Protein AF-0000000068852020 (afdb_homodimer)

Organism: Emiliania huxleyi (strain CCMP1516) (NCBI:txid280463)

Sequence (506 aa):
MLAFVEVCKVVGASFLVVLAADTVLRYAPGFNAASTRYNLLHALLNTYVVVSVVPDCYFVLANPLEAMSAPYSDVPLATTIGLHLFHCVSQYKSLTTVDWAHHLVSNMLVSFLCFPYDYGPLMQWGLLFICGLPGGIDYYLLTLVKLGTIAPSTEKRINRLLNTWIRAPGIVSWAPLMLCCRAAGKSRVPDSILAMQVALNMFNAMYFQDRVDRVVANSAVVAWCAEHQIDKREVEKATRAARAKGKEDQKKSMLAFVEVCKVVGASFLVVLAADTVLRYAPGFNAASTRYNLLHALLNTYVVVSVVPDCYFVLANPLEAMSAPYSDVPLATTIGLHLFHCVSQYKSLTTVDWAHHLVSNMLVSFLCFPYDYGPLMQWGLLFICGLPGGIDYYLLTLVKLGTIAPSTEKRINRLLNTWIRAPGIVSWAPLMLCCRAAGKSRVPDSILAMQVALNMFNAMYFQDRVDRVVANSAVVAWCAEHQIDKREVEKATRAARAKGKEDQKKS

Solvent-accessible surface area (backbone atoms only — not comparable to full-atom values): 25051 Å² total; per-residue (Å²): 119,60,52,70,69,54,41,51,50,42,20,50,51,34,27,51,51,51,52,52,50,48,61,57,41,46,73,39,90,80,22,71,47,66,66,40,40,48,27,41,51,52,16,52,50,11,47,53,34,31,71,68,25,47,67,35,37,51,45,27,74,74,37,42,53,45,15,24,61,41,85,57,78,53,58,56,60,30,36,51,44,10,50,53,48,43,47,52,66,76,39,51,87,74,52,48,73,67,51,47,50,47,48,47,45,53,50,44,48,54,51,56,62,46,60,85,40,59,44,22,19,44,51,33,41,45,40,36,30,67,52,2,54,49,41,17,54,42,23,45,40,50,28,34,32,71,67,65,76,43,57,65,67,59,42,52,54,52,44,41,50,34,39,58,71,44,21,28,49,47,34,39,31,48,43,40,38,51,52,38,9,43,75,69,66,28,44,77,54,53,67,69,58,49,51,50,48,40,53,50,40,44,50,49,28,41,47,55,48,50,51,39,42,52,49,39,17,54,47,34,34,51,50,52,25,56,76,60,72,42,61,60,64,60,51,53,49,49,47,49,51,50,52,51,52,51,52,56,55,59,70,74,102,120,60,52,70,70,54,42,51,48,42,19,50,51,34,28,50,52,52,50,51,48,49,60,58,41,46,74,38,90,82,22,69,47,66,67,41,40,48,25,42,54,51,15,53,49,10,46,52,34,31,70,69,26,46,66,34,36,52,45,28,73,76,37,40,54,44,15,25,62,41,85,54,76,54,60,55,61,29,35,51,43,9,49,52,48,43,48,51,66,76,41,51,86,75,52,48,72,67,50,48,50,47,48,48,45,54,50,45,48,53,51,55,62,45,62,85,40,60,44,22,20,43,49,33,40,45,40,35,30,68,53,2,53,48,42,16,54,45,23,44,41,50,28,33,33,73,66,63,76,43,56,64,68,56,43,52,52,52,43,41,50,35,40,58,70,44,21,27,49,48,36,40,31,47,43,41,38,51,51,37,9,43,75,69,66,28,44,78,54,54,66,70,59,47,51,50,50,40,53,52,40,43,48,49,27,41,47,56,47,50,51,40,41,53,48,39,17,52,48,34,33,51,51,51,26,57,77,62,71,42,62,59,65,61,50,54,49,50,47,50,50,50,51,51,52,51,51,56,53,59,69,74,102

Foldseek 3Di:
DDDPVVLVVLLVVLLVVLVVQLVVQCPDPLSVDSLLSLLLSLLVLLAVLCVQLVVLVVVCVVPLLQQQAADHDCNSLSSNLSSLVNCCVVVVVPDDPVNVCCNCVVNPVLSVVPVVFGRHSLVSLLCCQPRHDLSSVLSVVVSCCSSVNDPPVVSLVVSLCCLVPPRLVSLLVSLVSLVSNVVSVNGPDDPVSSVVSNVVSNVVSVVSNVVNVVSVVVVVVVVVCVVVVHDPVVVVVVVVVVVVVVVVVVVVD/DDDPVVLVVLLVVLLVVLVVQLVVQCPDPLSVDSLLSLLLSLLVLLAVLCVQLVVLLVVCVVPLLQQQAADHDCNSLSSNLSSLVNCCVVVVVPDDPVNVCCNCVVNPVLSVVPVVFGRHSLVSLLCCQPRHDLSSVLSVVVSCVSSVNDPPVVSLVVSLCCLVPPRLVSLLVSLVSLVSNVVSVNGPDDPVSSVVNNVVSNVVSVVSNVVSVVSVVVVVVVVVCVVVVHDPVVVVVVVVVVVVVVVVVVVVD

Nearest PDB structures (foldseek):
  8th3-assembly1_A  TM=2.227E-01  e=5.663E+00  Camelidae

Structure (mmCIF, N/CA/C/O backbone):
data_AF-0000000068852020-model_v1
#
loop_
_entity.id
_entity.type
_entity.pdbx_description
1 polymer 'TLC domain-containing protein'
#
loop_
_atom_site.group_PDB
_atom_site.id
_atom_site.type_symbol
_atom_site.label_atom_id
_atom_site.label_alt_id
_atom_site.label_comp_id
_atom_site.label_asym_id
_atom_site.label_entity_id
_atom_site.label_seq_id
_atom_site.pdbx_PDB_ins_code
_atom_site.Cartn_x
_atom_site.Cartn_y
_atom_site.Cartn_z
_atom_site.occupancy
_atom_site.B_iso_or_equiv
_atom_site.auth_seq_id
_atom_site.auth_comp_id
_atom_site.auth_asym_id
_atom_site.auth_atom_id
_atom_site.pdbx_PDB_model_num
ATOM 1 N N . MET A 1 1 ? -23.922 -19.203 -6.801 1 80.56 1 MET A N 1
ATOM 2 C CA . MET A 1 1 ? -24.203 -17.828 -7.227 1 80.56 1 MET A CA 1
ATOM 3 C C . MET A 1 1 ? -25.688 -17.531 -7.18 1 80.56 1 MET A C 1
ATOM 5 O O . MET A 1 1 ? -26.5 -18.391 -7.531 1 80.56 1 MET A O 1
ATOM 9 N N . LEU A 1 2 ? -25.984 -16.328 -6.734 1 83.56 2 LEU A N 1
ATOM 10 C CA . LEU A 1 2 ? -27.391 -15.938 -6.648 1 83.56 2 LEU A CA 1
ATOM 11 C C . LEU A 1 2 ? -27.906 -15.453 -8 1 83.56 2 LEU A C 1
ATOM 13 O O . LEU A 1 2 ? -27.172 -14.82 -8.758 1 83.56 2 LEU A O 1
ATOM 17 N N . ALA A 1 3 ? -29.141 -15.859 -8.234 1 87.94 3 ALA A N 1
ATOM 18 C CA . ALA A 1 3 ? -29.828 -15.258 -9.375 1 87.94 3 ALA A CA 1
ATOM 19 C C . ALA A 1 3 ? -30.094 -13.773 -9.133 1 87.94 3 ALA A C 1
ATOM 21 O O . ALA A 1 3 ? -30.094 -13.312 -7.988 1 87.94 3 ALA A O 1
ATOM 22 N N . PHE A 1 4 ? -30.219 -13.102 -10.195 1 88.56 4 PHE A N 1
ATOM 23 C CA . PHE A 1 4 ? -30.406 -11.664 -10.117 1 88.56 4 PHE A CA 1
ATOM 24 C C . PHE A 1 4 ? -31.547 -11.312 -9.18 1 88.56 4 PHE A C 1
ATOM 26 O O . PHE A 1 4 ? -31.422 -10.406 -8.344 1 88.56 4 PHE A O 1
ATOM 33 N N . VAL A 1 5 ? -32.594 -11.977 -9.297 1 92.12 5 VAL A N 1
ATOM 34 C CA . VAL A 1 5 ? -33.781 -11.727 -8.484 1 92.12 5 VAL A CA 1
ATOM 35 C C . VAL A 1 5 ? -33.438 -11.945 -7.004 1 92.12 5 VAL A C 1
ATOM 37 O O . VAL A 1 5 ? -33.906 -11.188 -6.141 1 92.12 5 VAL A O 1
ATOM 40 N N . GLU A 1 6 ? -32.719 -12.938 -6.727 1 92.75 6 GLU A N 1
ATOM 41 C CA . GLU A 1 6 ? -32.312 -13.219 -5.352 1 92.75 6 GLU A CA 1
ATOM 42 C C . GLU A 1 6 ? -31.391 -12.133 -4.809 1 92.75 6 GLU A C 1
ATOM 44 O O . GLU A 1 6 ? -31.484 -11.75 -3.639 1 92.75 6 GLU A O 1
ATOM 49 N N . VAL A 1 7 ? -30.531 -11.648 -5.68 1 91.62 7 VAL A N 1
ATOM 50 C CA . VAL A 1 7 ? -29.656 -10.531 -5.305 1 91.62 7 VAL A CA 1
ATOM 51 C C . VAL A 1 7 ? -30.516 -9.328 -4.898 1 91.62 7 VAL A C 1
ATOM 53 O O . VAL A 1 7 ? -30.297 -8.734 -3.846 1 91.62 7 VAL A O 1
ATOM 56 N N . CYS A 1 8 ? -31.484 -9.047 -5.664 1 92.31 8 CYS A N 1
ATOM 57 C CA . CYS A 1 8 ? -32.344 -7.914 -5.398 1 92.31 8 CYS A CA 1
ATOM 58 C C . CYS A 1 8 ? -33.094 -8.102 -4.082 1 92.31 8 CYS A C 1
ATOM 60 O O . CYS A 1 8 ? -33.281 -7.145 -3.322 1 92.31 8 CYS A O 1
ATOM 62 N N . LYS A 1 9 ? -33.469 -9.297 -3.846 1 95.44 9 LYS A N 1
ATOM 63 C CA . LYS A 1 9 ? -34.156 -9.594 -2.598 1 95.44 9 LYS A CA 1
ATOM 64 C C . LYS A 1 9 ? -33.25 -9.352 -1.394 1 95.44 9 LYS A C 1
ATOM 66 O O . LYS A 1 9 ? -33.656 -8.758 -0.399 1 95.44 9 LYS A O 1
ATOM 71 N N . VAL A 1 10 ? -32.031 -9.789 -1.521 1 94.81 10 VAL A N 1
ATOM 72 C CA . VAL A 1 10 ? -31.109 -9.633 -0.412 1 94.81 10 VAL A CA 1
ATOM 73 C C . VAL A 1 10 ? -30.781 -8.148 -0.216 1 94.81 10 VAL A C 1
ATOM 75 O O . VAL A 1 10 ? -30.766 -7.66 0.914 1 94.81 10 VAL A O 1
ATOM 78 N N . VAL A 1 11 ? -30.578 -7.461 -1.264 1 94.19 11 VAL A N 1
ATOM 79 C CA . VAL A 1 11 ? -30.281 -6.031 -1.21 1 94.19 11 VAL A CA 1
ATOM 80 C C . VAL A 1 11 ? -31.453 -5.289 -0.564 1 94.19 11 VAL A C 1
ATOM 82 O O . VAL A 1 11 ? -31.25 -4.488 0.351 1 94.19 11 VAL A O 1
ATOM 85 N N . GLY A 1 12 ? -32.656 -5.613 -1.026 1 95.38 12 GLY A N 1
ATOM 86 C CA . GLY A 1 12 ? -33.844 -4.992 -0.475 1 95.38 12 GLY A CA 1
ATOM 87 C C . GLY A 1 12 ? -34.062 -5.301 0.996 1 95.38 12 GLY A C 1
ATOM 88 O O . GLY A 1 12 ? -34.344 -4.402 1.789 1 95.38 12 GLY A O 1
ATOM 89 N N . ALA A 1 13 ? -33.938 -6.508 1.309 1 96.75 13 ALA A N 1
ATOM 90 C CA . ALA A 1 13 ? -34.062 -6.914 2.703 1 96.75 13 ALA A CA 1
ATOM 91 C C . ALA A 1 13 ? -33.031 -6.219 3.59 1 96.75 13 ALA A C 1
ATOM 93 O O . ALA A 1 13 ? -33.375 -5.742 4.68 1 96.75 13 ALA A O 1
ATOM 94 N N . SER A 1 14 ? -31.844 -6.176 3.152 1 95.88 14 SER A N 1
ATOM 95 C CA . SER A 1 14 ? -30.781 -5.516 3.904 1 95.88 14 SER A CA 1
ATOM 96 C C . SER A 1 14 ? -31.078 -4.027 4.086 1 95.88 14 SER A C 1
ATOM 98 O O . SER A 1 14 ? -30.875 -3.479 5.168 1 95.88 14 SER A O 1
ATOM 100 N N . PHE A 1 15 ? -31.5 -3.471 3.029 1 95.81 15 PHE A N 1
ATOM 101 C CA . PHE A 1 15 ? -31.891 -2.068 3.094 1 95.81 15 PHE A CA 1
ATOM 102 C C . PHE A 1 15 ? -32.938 -1.853 4.168 1 95.81 15 PHE A C 1
ATOM 104 O O . PHE A 1 15 ? -32.812 -0.948 4.996 1 95.81 15 PHE A O 1
ATOM 111 N N . LEU A 1 16 ? -33.938 -2.711 4.211 1 96.69 16 LEU A N 1
ATOM 112 C CA . LEU A 1 16 ? -35.062 -2.582 5.16 1 96.69 16 LEU A CA 1
ATOM 113 C C . LEU A 1 16 ? -34.562 -2.818 6.586 1 96.69 16 LEU A C 1
ATOM 115 O O . LEU A 1 16 ? -35 -2.141 7.516 1 96.69 16 LEU A O 1
ATOM 119 N N . VAL A 1 17 ? -33.719 -3.729 6.75 1 97.06 17 VAL A N 1
ATOM 120 C CA . VAL A 1 17 ? -33.156 -4.016 8.07 1 97.06 17 VAL A CA 1
ATOM 121 C C . VAL A 1 17 ? -32.375 -2.811 8.57 1 97.06 17 VAL A C 1
ATOM 123 O O . VAL A 1 17 ? -32.5 -2.42 9.734 1 97.06 17 VAL A O 1
ATOM 126 N N . VAL A 1 18 ? -31.562 -2.221 7.676 1 97.12 18 VAL A N 1
ATOM 127 C CA . VAL A 1 18 ? -30.766 -1.056 8.039 1 97.12 18 VAL A CA 1
ATOM 128 C C . VAL A 1 18 ? -31.688 0.115 8.375 1 97.12 18 VAL A C 1
ATOM 130 O O . VAL A 1 18 ? -31.469 0.827 9.359 1 97.12 18 VAL A O 1
ATOM 133 N N . LEU A 1 19 ? -32.75 0.28 7.625 1 95.94 19 LEU A N 1
ATOM 134 C CA . LEU A 1 19 ? -33.719 1.338 7.871 1 95.94 19 LEU A CA 1
ATOM 135 C C . LEU A 1 19 ? -34.375 1.152 9.227 1 95.94 19 LEU A C 1
ATOM 137 O O . LEU A 1 19 ? -34.531 2.109 9.992 1 95.94 19 LEU A O 1
ATOM 141 N N . ALA A 1 20 ? -34.781 -0.028 9.508 1 97 20 ALA A N 1
ATOM 142 C CA . ALA A 1 20 ? -35.406 -0.333 10.789 1 97 20 ALA A CA 1
ATOM 143 C C . ALA A 1 20 ? -34.438 -0.063 11.945 1 97 20 ALA A C 1
ATOM 145 O O . ALA A 1 20 ? -34.812 0.553 12.945 1 97 20 ALA A O 1
ATOM 146 N N . ALA A 1 21 ? -33.25 -0.501 11.805 1 97.12 21 ALA A N 1
ATOM 147 C CA . ALA A 1 21 ? -32.25 -0.304 12.852 1 97.12 21 ALA A CA 1
ATOM 148 C C . ALA A 1 21 ? -31.953 1.18 13.055 1 97.12 21 ALA A C 1
ATOM 150 O O . ALA A 1 21 ? -31.797 1.633 14.195 1 97.12 21 ALA A O 1
ATOM 151 N N . ASP A 1 22 ? -31.812 1.882 11.953 1 97.12 22 ASP A N 1
ATOM 152 C CA . ASP A 1 22 ? -31.609 3.324 12.031 1 97.12 22 ASP A CA 1
ATOM 153 C C . ASP A 1 22 ? -32.75 4 12.805 1 97.12 22 ASP A C 1
ATOM 155 O O . ASP A 1 22 ? -32.5 4.883 13.625 1 97.12 22 ASP A O 1
ATOM 159 N N . THR A 1 23 ? -33.969 3.57 12.562 1 95.88 23 THR A N 1
ATOM 160 C CA . THR A 1 23 ? -35.156 4.133 13.219 1 95.88 23 THR A CA 1
ATOM 161 C C . THR A 1 23 ? -35.094 3.871 14.727 1 95.88 23 THR A C 1
ATOM 163 O O . THR A 1 23 ? -35.406 4.762 15.523 1 95.88 23 THR A O 1
ATOM 166 N N . VAL A 1 24 ? -34.688 2.742 15.086 1 96.81 24 VAL A N 1
ATOM 167 C CA . VAL A 1 24 ? -34.594 2.387 16.5 1 96.81 24 VAL A CA 1
ATOM 168 C C . VAL A 1 24 ? -33.469 3.176 17.156 1 96.81 24 VAL A C 1
ATOM 170 O O . VAL A 1 24 ? -33.656 3.727 18.25 1 96.81 24 VAL A O 1
ATOM 173 N N . LEU A 1 25 ? -32.375 3.297 16.453 1 96.44 25 LEU A N 1
ATOM 174 C CA . LEU A 1 25 ? -31.172 3.943 17 1 96.44 25 LEU A CA 1
ATOM 175 C C . LEU A 1 25 ? -31.422 5.438 17.203 1 96.44 25 LEU A C 1
ATOM 177 O O . LEU A 1 25 ? -30.781 6.062 18.062 1 96.44 25 LEU A O 1
ATOM 181 N N . ARG A 1 26 ? -32.25 5.922 16.469 1 95.25 26 ARG A N 1
ATOM 182 C CA . ARG A 1 26 ? -32.594 7.344 16.547 1 95.25 26 ARG A CA 1
ATOM 183 C C . ARG A 1 26 ? -33.031 7.734 17.953 1 95.25 26 ARG A C 1
ATOM 185 O O . ARG A 1 26 ? -32.875 8.883 18.359 1 95.25 26 ARG A O 1
ATOM 192 N N . TYR A 1 27 ? -33.531 6.793 18.703 1 94.88 27 TYR A N 1
ATOM 193 C CA . TYR A 1 27 ? -34.062 7.078 20.031 1 94.88 27 TYR A CA 1
ATOM 194 C C . TYR A 1 27 ? -33.062 6.73 21.109 1 94.88 27 TYR A C 1
ATOM 196 O O . TYR A 1 27 ? -33.312 6.977 22.297 1 94.88 27 TYR A O 1
ATOM 204 N N . ALA A 1 28 ? -31.984 6.234 20.781 1 94 28 ALA A N 1
ATOM 205 C CA . ALA A 1 28 ? -30.938 5.926 21.75 1 94 28 ALA A CA 1
ATOM 206 C C . ALA A 1 28 ? -30.125 7.164 22.078 1 94 28 ALA A C 1
ATOM 208 O O . ALA A 1 28 ? -29.828 7.98 21.203 1 94 28 ALA A O 1
ATOM 209 N N . PRO A 1 29 ? -29.75 7.25 23.297 1 93.88 29 PRO A N 1
ATOM 210 C CA . PRO A 1 29 ? -28.938 8.406 23.688 1 93.88 29 PRO A CA 1
ATOM 211 C C . PRO A 1 29 ? -27.625 8.508 22.906 1 93.88 29 PRO A C 1
ATOM 213 O O . PRO A 1 29 ? -26.906 7.52 22.766 1 93.88 29 PRO A O 1
ATOM 216 N N . GLY A 1 30 ? -27.422 9.672 22.312 1 94.25 30 GLY A N 1
ATOM 217 C CA . GLY A 1 30 ? -26.188 9.93 21.609 1 94.25 30 GLY A CA 1
ATOM 218 C C . GLY A 1 30 ? -26.281 9.641 20.109 1 94.25 30 GLY A C 1
ATOM 219 O O . GLY A 1 30 ? -25.344 9.93 19.359 1 94.25 30 GLY A O 1
ATOM 220 N N . PHE A 1 31 ? -27.391 9.156 19.656 1 96.12 31 PHE A N 1
ATOM 221 C CA . PHE A 1 31 ? -27.516 8.719 18.281 1 96.12 31 PHE A CA 1
ATOM 222 C C . PHE A 1 31 ? -28.531 9.57 17.531 1 96.12 31 PHE A C 1
ATOM 224 O O . PHE A 1 31 ? -29.219 9.086 16.625 1 96.12 31 PHE A O 1
ATOM 231 N N . ASN A 1 32 ? -28.594 10.789 17.906 1 93.69 32 ASN A N 1
ATOM 232 C CA . ASN A 1 32 ? -29.516 11.719 17.266 1 93.69 32 ASN A CA 1
ATOM 233 C C . ASN A 1 32 ? -29.031 12.086 15.859 1 93.69 32 ASN A C 1
ATOM 235 O O . ASN A 1 32 ? -29.844 12.242 14.945 1 93.69 32 ASN A O 1
ATOM 239 N N . ALA A 1 33 ? -27.766 12.18 15.758 1 92.62 33 ALA A N 1
ATOM 240 C CA . ALA A 1 33 ? -27.203 12.562 14.469 1 92.62 33 ALA A CA 1
ATOM 241 C C . ALA A 1 33 ? -27.203 11.391 13.492 1 92.62 33 ALA A C 1
ATOM 243 O O . ALA A 1 33 ? -26.781 10.281 13.836 1 92.62 33 ALA A O 1
ATOM 244 N N . ALA A 1 34 ? -27.609 11.617 12.32 1 92.38 34 ALA A N 1
ATOM 245 C CA . ALA A 1 34 ? -27.703 10.594 11.289 1 92.38 34 ALA A CA 1
ATOM 246 C C . ALA A 1 34 ? -26.328 10 10.992 1 92.38 34 ALA A C 1
ATOM 248 O O . ALA A 1 34 ? -26.203 8.797 10.742 1 92.38 34 ALA A O 1
ATOM 249 N N . SER A 1 35 ? -25.359 10.812 11.055 1 91.44 35 SER A N 1
ATOM 250 C CA . SER A 1 35 ? -24 10.359 10.758 1 91.44 35 SER A CA 1
ATOM 251 C C . SER A 1 35 ? -23.5 9.367 11.797 1 91.44 35 SER A C 1
ATOM 253 O O . SER A 1 35 ? -22.797 8.414 11.469 1 91.44 35 SER A O 1
ATOM 255 N N . THR A 1 36 ? -23.859 9.594 12.953 1 95.12 36 THR A N 1
ATOM 256 C CA . THR A 1 36 ? -23.469 8.688 14.023 1 95.12 36 THR A CA 1
ATOM 257 C C . THR A 1 36 ? -24.141 7.332 13.867 1 95.12 36 THR A C 1
ATOM 259 O O . THR A 1 36 ? -23.5 6.289 14 1 95.12 36 THR A O 1
ATOM 262 N N . ARG A 1 37 ? -25.422 7.402 13.57 1 96 37 ARG A N 1
ATOM 263 C CA . ARG A 1 37 ? -26.156 6.164 13.359 1 96 37 ARG A CA 1
ATOM 264 C C . ARG A 1 37 ? -25.609 5.391 12.164 1 96 37 ARG A C 1
ATOM 266 O O . ARG A 1 37 ? -25.406 4.18 12.242 1 96 37 ARG A O 1
ATOM 273 N N . TYR A 1 38 ? -25.312 6.082 11.125 1 94.62 38 TYR A N 1
ATOM 274 C CA . TYR A 1 38 ? -24.766 5.434 9.938 1 94.62 38 TYR A CA 1
ATOM 275 C C . TYR A 1 38 ? -23.438 4.746 10.242 1 94.62 38 TYR A C 1
ATOM 277 O O . TYR A 1 38 ? -23.203 3.623 9.797 1 94.62 38 TYR A O 1
ATOM 285 N N . ASN A 1 39 ? -22.609 5.449 10.977 1 95.62 39 ASN A N 1
ATOM 286 C CA . ASN A 1 39 ? -21.328 4.867 11.336 1 95.62 39 ASN A CA 1
ATOM 287 C C . ASN A 1 39 ? -21.484 3.545 12.078 1 95.62 39 ASN A C 1
ATOM 289 O O . ASN A 1 39 ? -20.844 2.551 11.742 1 95.62 39 ASN A O 1
ATOM 293 N N . LEU A 1 40 ? -22.344 3.572 13.008 1 97.44 40 LEU A N 1
ATOM 294 C CA . LEU A 1 40 ? -22.531 2.355 13.789 1 97.44 40 LEU A CA 1
ATOM 295 C C . LEU A 1 40 ? -23.141 1.248 12.93 1 97.44 40 LEU A C 1
ATOM 297 O O . LEU A 1 40 ? -22.703 0.099 12.992 1 97.44 40 LEU A O 1
ATOM 301 N N . LEU A 1 41 ? -24.125 1.581 12.195 1 97.44 41 LEU A N 1
ATOM 302 C CA . LEU A 1 41 ? -24.766 0.593 11.336 1 97.44 41 LEU A CA 1
ATOM 303 C C . LEU A 1 41 ? -23.781 0.02 10.328 1 97.44 41 LEU A C 1
ATOM 305 O O . LEU A 1 41 ? -23.781 -1.183 10.055 1 97.44 41 LEU A O 1
ATOM 309 N N . HIS A 1 42 ? -22.922 0.868 9.742 1 96.69 42 HIS A N 1
ATOM 310 C CA . HIS A 1 42 ? -21.859 0.43 8.836 1 96.69 42 HIS A CA 1
ATOM 311 C C . HIS A 1 42 ? -20.891 -0.517 9.539 1 96.69 42 HIS A C 1
ATOM 313 O O . HIS A 1 42 ? -20.516 -1.556 8.984 1 96.69 42 HIS A O 1
ATOM 319 N N . ALA A 1 43 ? -20.578 -0.203 10.758 1 97.44 43 ALA A N 1
ATOM 320 C CA . ALA A 1 43 ? -19.672 -1.039 11.547 1 97.44 43 ALA A CA 1
ATOM 321 C C . ALA A 1 43 ? -20.281 -2.416 11.797 1 97.44 43 ALA A C 1
ATOM 323 O O . ALA A 1 43 ? -19.594 -3.436 11.68 1 97.44 43 ALA A O 1
ATOM 324 N N . LEU A 1 44 ? -21.5 -2.414 12.195 1 97.38 44 LEU A N 1
ATOM 325 C CA . LEU A 1 44 ? -22.188 -3.666 12.469 1 97.38 44 LEU A CA 1
ATOM 326 C C . LEU A 1 44 ? -22.297 -4.516 11.203 1 97.38 44 LEU A C 1
ATOM 328 O O . LEU A 1 44 ? -22.094 -5.734 11.258 1 97.38 44 LEU A O 1
ATOM 332 N N . LEU A 1 45 ? -22.625 -3.887 10.148 1 96.94 45 LEU A N 1
ATOM 333 C CA . LEU A 1 45 ? -22.672 -4.605 8.883 1 96.94 45 LEU A CA 1
ATOM 334 C C . LEU A 1 45 ? -21.312 -5.18 8.531 1 96.94 45 LEU A C 1
ATOM 336 O O . LEU A 1 45 ? -21.203 -6.312 8.055 1 96.94 45 LEU A O 1
ATOM 340 N N . ASN A 1 46 ? -20.297 -4.402 8.68 1 97.12 46 ASN A N 1
ATOM 341 C CA . ASN A 1 46 ? -18.938 -4.891 8.43 1 97.12 46 ASN A CA 1
ATOM 342 C C . ASN A 1 46 ? -18.609 -6.102 9.297 1 97.12 46 ASN A C 1
ATOM 344 O O . ASN A 1 46 ? -17.922 -7.023 8.852 1 97.12 46 ASN A O 1
ATOM 348 N N . THR A 1 47 ? -19.078 -6.047 10.492 1 97.56 47 THR A N 1
ATOM 349 C CA . THR A 1 47 ? -18.875 -7.188 11.375 1 97.56 47 THR A CA 1
ATOM 350 C C . THR A 1 47 ? -19.547 -8.438 10.812 1 97.56 47 THR A C 1
ATOM 352 O O . THR A 1 47 ? -18.953 -9.516 10.797 1 97.56 47 THR A O 1
ATOM 355 N N . TYR A 1 48 ? -20.781 -8.242 10.445 1 97.44 48 TYR A N 1
ATOM 356 C CA . TYR A 1 48 ? -21.484 -9.344 9.797 1 97.44 48 TYR A CA 1
ATOM 357 C C . TYR A 1 48 ? -20.672 -9.875 8.617 1 97.44 48 TYR A C 1
ATOM 359 O O . TYR A 1 48 ? -20.531 -11.086 8.445 1 97.44 48 TYR A O 1
ATOM 367 N N . VAL A 1 49 ? -20.141 -8.984 7.758 1 96.81 49 VAL A N 1
ATOM 368 C CA . VAL A 1 49 ? -19.359 -9.367 6.59 1 96.81 49 VAL A CA 1
ATOM 369 C C . VAL A 1 49 ? -18.125 -10.156 7.035 1 96.81 49 VAL A C 1
ATOM 371 O O . VAL A 1 49 ? -17.844 -11.234 6.5 1 96.81 49 VAL A O 1
ATOM 374 N N . VAL A 1 50 ? -17.453 -9.688 8.055 1 97.75 50 VAL A N 1
ATOM 375 C CA . VAL A 1 50 ? -16.234 -10.344 8.531 1 97.75 50 VAL A CA 1
ATOM 376 C C . VAL A 1 50 ? -16.547 -11.773 8.961 1 97.75 50 VAL A C 1
ATOM 378 O O . VAL A 1 50 ? -15.898 -12.719 8.516 1 97.75 50 VAL A O 1
ATOM 381 N N . VAL A 1 51 ? -17.547 -11.906 9.75 1 97.56 51 VAL A N 1
ATOM 382 C CA . VAL A 1 51 ? -17.906 -13.219 10.273 1 97.56 51 VAL A CA 1
ATOM 383 C C . VAL A 1 51 ? -18.312 -14.141 9.125 1 97.56 51 VAL A C 1
ATOM 385 O O . VAL A 1 51 ? -18 -15.328 9.133 1 97.56 51 VAL A O 1
ATOM 388 N N . SER A 1 52 ? -18.953 -13.609 8.172 1 97.44 52 SER A N 1
ATOM 389 C CA . SER A 1 52 ? -19.484 -14.391 7.062 1 97.44 52 SER A CA 1
ATOM 390 C C . SER A 1 52 ? -18.375 -14.812 6.102 1 97.44 52 SER A C 1
ATOM 392 O O . SER A 1 52 ? -18.469 -15.867 5.473 1 97.44 52 SER A O 1
ATOM 394 N N . VAL A 1 53 ? -17.344 -13.969 5.957 1 97.75 53 VAL A N 1
ATOM 395 C CA . VAL A 1 53 ? -16.453 -14.195 4.824 1 97.75 53 VAL A CA 1
ATOM 396 C C . VAL A 1 53 ? -15.141 -14.812 5.312 1 97.75 53 VAL A C 1
ATOM 398 O O . VAL A 1 53 ? -14.352 -15.328 4.516 1 97.75 53 VAL A O 1
ATOM 401 N N . VAL A 1 54 ? -14.82 -14.82 6.602 1 97.44 54 VAL A N 1
ATOM 402 C CA . VAL A 1 54 ? -13.539 -15.242 7.156 1 97.44 54 VAL A CA 1
ATOM 403 C C . VAL A 1 54 ? -13.258 -16.688 6.762 1 97.44 54 VAL A C 1
ATOM 405 O O . VAL A 1 54 ? -12.148 -17.031 6.367 1 97.44 54 VAL A O 1
ATOM 408 N N . PRO A 1 55 ? -14.25 -17.625 6.824 1 97.5 55 PRO A N 1
ATOM 409 C CA . PRO A 1 55 ? -13.969 -19 6.387 1 97.5 55 PRO A CA 1
ATOM 410 C C . PRO A 1 55 ? -13.492 -19.062 4.938 1 97.5 55 PRO A C 1
ATOM 412 O O . PRO A 1 55 ? -12.594 -19.844 4.613 1 97.5 55 PRO A O 1
ATOM 415 N N . ASP A 1 56 ? -14.078 -18.266 4.055 1 97.5 56 ASP A N 1
ATOM 416 C CA . ASP A 1 56 ? -13.672 -18.234 2.652 1 97.5 56 ASP A CA 1
ATOM 417 C C . ASP A 1 56 ? -12.266 -17.656 2.502 1 97.5 56 ASP A C 1
ATOM 419 O O . ASP A 1 56 ? -11.508 -18.078 1.63 1 97.5 56 ASP A O 1
ATOM 423 N N . CYS A 1 57 ? -11.961 -16.688 3.32 1 97.25 57 CYS A N 1
ATOM 424 C CA . CYS A 1 57 ? -10.617 -16.125 3.289 1 97.25 57 CYS A CA 1
ATOM 425 C C . CYS A 1 57 ? -9.578 -17.156 3.699 1 97.25 57 CYS A C 1
ATOM 427 O O . CYS A 1 57 ? -8.492 -17.219 3.111 1 97.25 57 CYS A O 1
ATOM 429 N N . TYR A 1 58 ? -9.914 -17.906 4.703 1 97.06 58 TYR A N 1
ATOM 430 C CA . TYR A 1 58 ? -9.039 -19.016 5.082 1 97.06 58 TYR A CA 1
ATOM 431 C C . TYR A 1 58 ? -8.875 -20 3.928 1 97.06 58 TYR A C 1
ATOM 433 O O . TYR A 1 58 ? -7.766 -20.469 3.656 1 97.06 58 TYR A O 1
ATOM 441 N N . PHE A 1 59 ? -9.93 -20.312 3.307 1 97.88 59 PHE A N 1
ATOM 442 C CA . PHE A 1 59 ? -9.883 -21.219 2.158 1 97.88 59 PHE A CA 1
ATOM 443 C C . PHE A 1 59 ? -8.938 -20.688 1.088 1 97.88 59 PHE A C 1
ATOM 445 O O . PHE A 1 59 ? -8.148 -21.438 0.519 1 97.88 59 PHE A O 1
ATOM 452 N N . VAL A 1 60 ? -9.023 -19.391 0.757 1 97.56 60 VAL A N 1
ATOM 453 C CA . VAL A 1 60 ? -8.188 -18.766 -0.262 1 97.56 60 VAL A CA 1
ATOM 454 C C . VAL A 1 60 ? -6.715 -18.953 0.096 1 97.56 60 VAL A C 1
ATOM 456 O O . VAL A 1 60 ? -5.895 -19.266 -0.766 1 97.56 60 VAL A O 1
ATOM 459 N N . LEU A 1 61 ? -6.371 -18.781 1.354 1 94.62 61 LEU A N 1
ATOM 460 C CA . LEU A 1 61 ? -4.988 -18.906 1.805 1 94.62 61 LEU A CA 1
ATOM 461 C C . LEU A 1 61 ? -4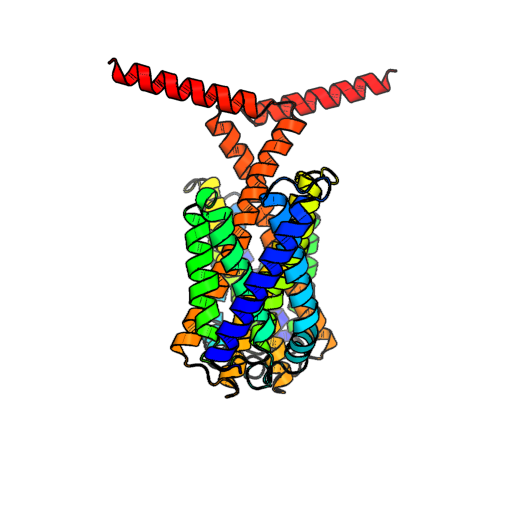.52 -20.359 1.716 1 94.62 61 LEU A C 1
ATOM 463 O O . LEU A 1 61 ? -3.377 -20.625 1.34 1 94.62 61 LEU A O 1
ATOM 467 N N . ALA A 1 62 ? -5.41 -21.266 1.992 1 95.31 62 ALA A N 1
ATOM 468 C CA . ALA A 1 62 ? -5.07 -22.688 2.012 1 95.31 62 ALA A CA 1
ATOM 469 C C . ALA A 1 62 ? -5.086 -23.281 0.603 1 95.31 62 ALA A C 1
ATOM 471 O O . ALA A 1 62 ? -4.328 -24.203 0.304 1 95.31 62 ALA A O 1
ATOM 472 N N . ASN A 1 63 ? -5.988 -22.766 -0.221 1 96.94 63 ASN A N 1
ATOM 473 C CA . ASN A 1 63 ? -6.176 -23.266 -1.579 1 96.94 63 ASN A CA 1
ATOM 474 C C . ASN A 1 63 ? -6.211 -22.125 -2.594 1 96.94 63 ASN A C 1
ATOM 476 O O . ASN A 1 63 ? -7.207 -21.953 -3.297 1 96.94 63 ASN A O 1
ATOM 480 N N . PRO A 1 64 ? -5.137 -21.453 -2.73 1 96.75 64 PRO A N 1
ATOM 481 C CA . PRO A 1 64 ? -5.164 -20.234 -3.527 1 96.75 64 PRO A CA 1
ATOM 482 C C . PRO A 1 64 ? -5.5 -20.484 -4.996 1 96.75 64 PRO A C 1
ATOM 484 O O . PRO A 1 64 ? -6.086 -19.625 -5.656 1 96.75 64 PRO A O 1
ATOM 487 N N . LEU A 1 65 ? -5.262 -21.641 -5.492 1 97.19 65 LEU A N 1
ATOM 488 C CA . LEU A 1 65 ? -5.5 -21.906 -6.906 1 97.19 65 LEU A CA 1
ATOM 489 C C . LEU A 1 65 ? -6.961 -22.25 -7.156 1 97.19 65 LEU A C 1
ATOM 491 O O . LEU A 1 65 ? -7.426 -22.219 -8.297 1 97.19 65 LEU A O 1
ATOM 495 N N . GLU A 1 66 ? -7.676 -22.562 -6.117 1 97.31 66 GLU A N 1
ATOM 496 C CA . GLU A 1 66 ? -9.094 -22.891 -6.234 1 97.31 66 GLU A CA 1
ATOM 497 C C . GLU A 1 66 ? -9.977 -21.734 -5.797 1 97.31 66 GLU A C 1
ATOM 499 O O . GLU A 1 66 ? -11.203 -21.875 -5.742 1 97.31 66 GLU A O 1
ATOM 504 N N . ALA A 1 67 ? -9.352 -20.641 -5.605 1 97.19 67 ALA A N 1
ATOM 505 C CA . ALA A 1 67 ? -10.016 -19.516 -4.953 1 97.19 67 ALA A CA 1
ATOM 506 C C . ALA A 1 67 ? -11.109 -18.938 -5.844 1 97.19 67 ALA A C 1
ATOM 508 O O . ALA A 1 67 ? -12.039 -18.297 -5.352 1 97.19 67 ALA A O 1
ATOM 509 N N . MET A 1 68 ? -11.016 -19.188 -7.129 1 96.25 68 MET A N 1
ATOM 510 C CA . MET A 1 68 ? -12.023 -18.609 -8.016 1 96.25 68 MET A CA 1
ATOM 511 C C . MET A 1 68 ? -12.961 -19.672 -8.562 1 96.25 68 MET A C 1
ATOM 513 O O . MET A 1 68 ? -13.75 -19.422 -9.469 1 96.25 68 MET A O 1
ATOM 517 N N . SER A 1 69 ? -12.859 -20.875 -8.039 1 95.38 69 SER A N 1
ATOM 518 C CA . SER A 1 69 ? -13.688 -21.953 -8.586 1 95.38 69 SER A CA 1
ATOM 519 C C . SER A 1 69 ? -14.516 -22.625 -7.492 1 95.38 69 SER A C 1
ATOM 521 O O . SER A 1 69 ? -15.484 -23.328 -7.785 1 95.38 69 SER A O 1
ATOM 523 N N . ALA A 1 70 ? -14.18 -22.453 -6.281 1 95.88 70 ALA A N 1
ATOM 524 C CA . ALA A 1 70 ? -14.898 -23.078 -5.168 1 95.88 70 ALA A CA 1
ATOM 525 C C . ALA A 1 70 ? -16.188 -22.312 -4.867 1 95.88 70 ALA A C 1
ATOM 527 O O . ALA A 1 70 ? -16.328 -21.141 -5.215 1 95.88 70 ALA A O 1
ATOM 528 N N . PRO A 1 71 ? -17.125 -23 -4.254 1 94.38 71 PRO A N 1
ATOM 529 C CA . PRO A 1 71 ? -18.406 -22.344 -3.918 1 94.38 71 PRO A CA 1
ATOM 530 C C . PRO A 1 71 ? -18.234 -21.234 -2.879 1 94.38 71 PRO A C 1
ATOM 532 O O . PRO A 1 71 ? -17.344 -21.312 -2.033 1 94.38 71 PRO A O 1
ATOM 535 N N . TYR A 1 72 ? -19.078 -20.266 -3.016 1 94.06 72 TYR A N 1
ATOM 536 C CA . TYR A 1 72 ? -19.125 -19.172 -2.057 1 94.06 72 TYR A CA 1
ATOM 537 C C . TYR A 1 72 ? -20.531 -18.562 -1.989 1 94.06 72 TYR A C 1
ATOM 539 O O . TYR A 1 72 ? -21.422 -18.984 -2.725 1 94.06 72 TYR A O 1
ATOM 547 N N . SER A 1 73 ? -20.75 -17.594 -1.074 1 94 73 SER A N 1
ATOM 548 C CA . SER A 1 73 ? -22.047 -16.938 -0.927 1 94 73 SER A CA 1
ATOM 549 C C . SER A 1 73 ? -21.969 -15.484 -1.39 1 94 73 SER A C 1
ATOM 551 O O . SER A 1 73 ? -21.078 -14.742 -0.984 1 94 73 SER A O 1
ATOM 553 N N . ASP A 1 74 ? -22.984 -15.07 -2.119 1 93.69 74 ASP A N 1
ATOM 554 C CA . ASP A 1 74 ? -23.094 -13.695 -2.594 1 93.69 74 ASP A CA 1
ATOM 555 C C . ASP A 1 74 ? -23.781 -12.812 -1.555 1 93.69 74 ASP A C 1
ATOM 557 O O . ASP A 1 74 ? -23.812 -11.586 -1.704 1 93.69 74 ASP A O 1
ATOM 561 N N . VAL A 1 75 ? -24.203 -13.359 -0.565 1 95.06 75 VAL A N 1
ATOM 562 C CA . VAL A 1 75 ? -25.078 -12.664 0.386 1 95.06 75 VAL A CA 1
ATOM 563 C C . VAL A 1 75 ? -24.297 -11.523 1.046 1 95.06 75 VAL A C 1
ATOM 565 O O . VAL A 1 75 ? -24.812 -10.406 1.142 1 95.06 75 VAL A O 1
ATOM 568 N N . PRO A 1 76 ? -23.078 -11.781 1.406 1 95.12 76 PRO A N 1
ATOM 569 C CA . PRO A 1 76 ? -22.359 -10.672 2.043 1 95.12 76 PRO A CA 1
ATOM 570 C C . PRO A 1 76 ? -22.188 -9.469 1.117 1 95.12 76 PRO A C 1
ATOM 572 O O . PRO A 1 76 ? -22.344 -8.328 1.55 1 95.12 76 PRO A O 1
ATOM 575 N N . LEU A 1 77 ? -21.875 -9.719 -0.086 1 93.88 77 LEU A N 1
ATOM 576 C CA . LEU A 1 77 ? -21.734 -8.625 -1.037 1 93.88 77 LEU A CA 1
ATOM 577 C C . LEU A 1 77 ? -23.062 -7.895 -1.239 1 93.88 77 LEU A C 1
ATOM 579 O O . LEU A 1 77 ? -23.109 -6.664 -1.205 1 93.88 77 LEU A O 1
ATOM 583 N N . ALA A 1 78 ? -24.094 -8.625 -1.411 1 93.88 78 ALA A N 1
ATOM 584 C CA . ALA A 1 78 ? -25.406 -8.039 -1.608 1 93.88 78 ALA A CA 1
ATOM 585 C C . ALA A 1 78 ? -25.828 -7.211 -0.396 1 93.88 78 ALA A C 1
ATOM 587 O O . ALA A 1 78 ? -26.438 -6.145 -0.542 1 93.88 78 ALA A O 1
ATOM 588 N N . THR A 1 79 ? -25.547 -7.711 0.717 1 94.56 79 THR A N 1
ATOM 589 C CA . THR A 1 79 ? -25.875 -7.004 1.95 1 94.56 79 THR A CA 1
ATOM 590 C C . THR A 1 79 ? -25.125 -5.672 2.027 1 94.56 79 THR A C 1
ATOM 592 O O . THR A 1 79 ? -25.688 -4.668 2.477 1 94.56 79 THR A O 1
ATOM 595 N N . THR A 1 80 ? -23.922 -5.66 1.591 1 93.44 80 THR A N 1
ATOM 596 C CA . THR A 1 80 ? -23.125 -4.438 1.584 1 93.44 80 THR A CA 1
ATOM 597 C C . THR A 1 80 ? -23.734 -3.396 0.648 1 93.44 80 THR A C 1
ATOM 599 O O . THR A 1 80 ? -23.766 -2.209 0.971 1 93.44 80 THR A O 1
ATOM 602 N N . ILE A 1 81 ? -24.188 -3.846 -0.414 1 91.75 81 ILE A N 1
ATOM 603 C CA . ILE A 1 81 ? -24.844 -2.947 -1.361 1 91.75 81 ILE A CA 1
ATOM 604 C C . ILE A 1 81 ? -26.078 -2.334 -0.721 1 91.75 81 ILE A C 1
ATOM 606 O O . ILE A 1 81 ? -26.359 -1.146 -0.902 1 91.75 81 ILE A O 1
ATOM 610 N N . GLY A 1 82 ? -26.828 -3.102 -0.004 1 92.44 82 GLY A N 1
ATOM 611 C CA . GLY A 1 82 ? -28 -2.609 0.694 1 92.44 82 GLY A CA 1
ATOM 612 C C . GLY A 1 82 ? -27.703 -1.463 1.641 1 92.44 82 GLY A C 1
ATOM 613 O O . GLY A 1 82 ? -28.438 -0.479 1.69 1 92.44 82 GLY A O 1
ATOM 614 N N . LEU A 1 83 ? -26.672 -1.596 2.342 1 92.69 83 LEU A N 1
ATOM 615 C CA . LEU A 1 83 ? -26.266 -0.542 3.268 1 92.69 83 LEU A CA 1
ATOM 616 C C . LEU A 1 83 ? -25.891 0.729 2.516 1 92.69 83 LEU A C 1
ATOM 618 O O . LEU A 1 83 ? -26.25 1.833 2.936 1 92.69 83 LEU A O 1
ATOM 622 N N . HIS A 1 84 ? -25.141 0.616 1.449 1 90.62 84 HIS A N 1
ATOM 623 C CA . HIS A 1 84 ? -24.703 1.787 0.692 1 90.62 84 HIS A CA 1
ATOM 624 C C . HIS A 1 84 ? -25.891 2.459 0.003 1 90.62 84 HIS A C 1
ATOM 626 O O . HIS A 1 84 ? -25.922 3.686 -0.129 1 90.62 84 HIS A O 1
ATOM 632 N N . LEU A 1 85 ? -26.781 1.644 -0.329 1 89.56 85 LEU A N 1
ATOM 633 C CA . LEU A 1 85 ? -28.016 2.209 -0.857 1 89.56 85 LEU A CA 1
ATOM 634 C C . LEU A 1 85 ? -28.734 3.027 0.207 1 89.56 85 LEU A C 1
ATOM 636 O O . LEU A 1 85 ? -29.219 4.129 -0.07 1 89.56 85 LEU A O 1
ATOM 640 N N . PHE A 1 86 ? -28.797 2.504 1.325 1 91.81 86 PHE A N 1
ATOM 641 C CA . PHE A 1 86 ? -29.391 3.244 2.439 1 91.81 86 PHE A CA 1
ATOM 642 C C . PHE A 1 86 ? -28.672 4.578 2.633 1 91.81 86 PHE A C 1
ATOM 644 O O . PHE A 1 86 ? -29.312 5.609 2.824 1 91.81 86 PHE A O 1
ATOM 651 N N . HIS A 1 87 ? -27.375 4.523 2.588 1 90.75 87 HIS A N 1
ATOM 652 C CA . HIS A 1 87 ? -26.578 5.738 2.771 1 90.75 87 HIS A CA 1
ATOM 653 C C . HIS A 1 87 ? -26.906 6.773 1.7 1 90.75 87 HIS A C 1
ATOM 655 O O . HIS A 1 87 ? -27.094 7.953 2.008 1 90.75 87 HIS A O 1
ATOM 661 N N . CYS A 1 88 ? -27.016 6.363 0.541 1 87.62 88 CYS A N 1
ATOM 662 C CA . CYS A 1 88 ? -27.312 7.254 -0.578 1 87.62 88 CYS A CA 1
ATOM 663 C C . CYS A 1 88 ? -28.703 7.867 -0.444 1 87.62 88 CYS A C 1
ATOM 665 O O . CYS A 1 88 ? -28.906 9.039 -0.765 1 87.62 88 CYS A O 1
ATOM 667 N N . VAL A 1 89 ? -29.594 7.145 0.087 1 87.69 89 VAL A N 1
ATOM 668 C CA . VAL A 1 89 ? -30.984 7.594 0.174 1 87.69 89 VAL A CA 1
ATOM 669 C C . VAL A 1 89 ? -31.172 8.445 1.431 1 87.69 89 VAL A C 1
ATOM 671 O O . VAL A 1 89 ? -31.766 9.523 1.375 1 87.69 89 VAL A O 1
ATOM 674 N N . SER A 1 90 ? -30.656 8.031 2.461 1 87.06 90 SER A N 1
ATOM 675 C CA . SER A 1 90 ? -30.922 8.672 3.746 1 87.06 90 SER A CA 1
ATOM 676 C C . SER A 1 90 ? -30.062 9.922 3.924 1 87.06 90 SER A C 1
ATOM 678 O O . SER A 1 90 ? -30.453 10.844 4.648 1 87.06 90 SER A O 1
ATOM 680 N N . GLN A 1 91 ? -28.938 9.922 3.281 1 86.25 91 GLN A N 1
ATOM 681 C CA . GLN A 1 91 ? -28.047 11.047 3.5 1 86.25 91 GLN A CA 1
ATOM 682 C C . GLN A 1 91 ? -27.672 11.719 2.182 1 86.25 91 GLN A C 1
ATOM 684 O O . GLN A 1 91 ? -26.562 12.234 2.033 1 86.25 91 GLN A O 1
ATOM 689 N N . TYR A 1 92 ? -28.547 11.672 1.244 1 86.12 92 TYR A N 1
ATOM 690 C CA . TYR A 1 92 ? -28.266 12.156 -0.103 1 86.12 92 TYR A CA 1
ATOM 691 C C . TYR A 1 92 ? -27.875 13.625 -0.082 1 86.12 92 TYR A C 1
ATOM 693 O O . TYR A 1 92 ? -27.047 14.062 -0.895 1 86.12 92 TYR A O 1
ATOM 701 N N . LYS A 1 93 ? -28.281 14.445 0.92 1 85.25 93 LYS A N 1
ATOM 702 C CA . LYS A 1 93 ? -28.047 15.883 0.97 1 85.25 93 LYS A CA 1
ATOM 703 C C . LYS A 1 93 ? -26.656 16.203 1.481 1 85.25 93 LYS A C 1
ATOM 705 O O . LYS A 1 93 ? -26.109 17.266 1.203 1 85.25 93 LYS A O 1
ATOM 710 N N . SER A 1 94 ? -26.203 15.234 2.164 1 84.62 94 SER A N 1
ATOM 711 C CA . SER A 1 94 ? -24.922 15.5 2.811 1 84.62 94 SER A CA 1
ATOM 712 C C . SER A 1 94 ? -23.781 14.906 2.012 1 84.62 94 SER A C 1
ATOM 714 O O . SER A 1 94 ? -22.609 15.164 2.311 1 84.62 94 SER A O 1
ATOM 716 N N . LEU A 1 95 ? -24.031 14.203 0.969 1 85.88 95 LEU A N 1
ATOM 717 C CA . LEU A 1 95 ? -22.969 13.539 0.206 1 85.88 95 LEU A CA 1
ATOM 718 C C . LEU A 1 95 ? -22.344 14.5 -0.8 1 85.88 95 LEU A C 1
ATOM 720 O O . LEU A 1 95 ? -23.047 15.242 -1.48 1 85.88 95 LEU A O 1
ATOM 724 N N . THR A 1 96 ? -21.094 14.438 -0.816 1 82.31 96 THR A N 1
ATOM 725 C CA . THR A 1 96 ? -20.359 15.242 -1.789 1 82.31 96 THR A CA 1
ATOM 726 C C . THR A 1 96 ? -20.312 14.539 -3.145 1 82.31 96 THR A C 1
ATOM 728 O O . THR A 1 96 ? -20.703 13.375 -3.26 1 82.31 96 THR A O 1
ATOM 731 N N . THR A 1 97 ? -19.812 15.211 -4.105 1 80.88 97 THR A N 1
ATOM 732 C CA . THR A 1 97 ? -19.688 14.633 -5.438 1 80.88 97 THR A CA 1
ATOM 733 C C . THR A 1 97 ? -18.734 13.445 -5.422 1 80.88 97 THR A C 1
ATOM 735 O O . THR A 1 97 ? -18.953 12.445 -6.109 1 80.88 97 THR A O 1
ATOM 738 N N . VAL A 1 98 ? -17.734 13.562 -4.621 1 72.56 98 VAL A N 1
ATOM 739 C CA . VAL A 1 98 ? -16.766 12.484 -4.512 1 72.56 98 VAL A CA 1
ATOM 740 C C . VAL A 1 98 ? -17.406 11.273 -3.838 1 72.56 98 VAL A C 1
ATOM 742 O O . VAL A 1 98 ? -17.156 10.133 -4.234 1 72.56 98 VAL A O 1
ATOM 745 N N . ASP A 1 99 ? -18.25 11.547 -2.914 1 76.31 99 ASP A N 1
ATOM 746 C CA . ASP A 1 99 ? -18.969 10.469 -2.254 1 76.31 99 ASP A CA 1
ATOM 747 C C . ASP A 1 99 ? -19.891 9.742 -3.236 1 76.31 99 ASP A C 1
ATOM 749 O O . ASP A 1 99 ? -19.922 8.516 -3.271 1 76.31 99 ASP A O 1
ATOM 753 N N . TRP A 1 100 ? -20.453 10.539 -4.035 1 80.81 100 TRP A N 1
ATOM 754 C CA . TRP A 1 100 ? -21.359 9.969 -5.039 1 80.81 100 TRP A CA 1
ATOM 755 C C . TRP A 1 100 ? -20.594 9.102 -6.027 1 80.81 100 TRP A C 1
ATOM 757 O O . TRP A 1 100 ? -21 7.977 -6.324 1 80.81 100 TRP A O 1
ATOM 767 N N . ALA A 1 101 ? -19.516 9.594 -6.492 1 74.19 101 ALA A N 1
ATOM 768 C CA . ALA A 1 101 ? -18.703 8.836 -7.434 1 74.19 101 ALA A CA 1
ATOM 769 C C . ALA A 1 101 ? -18.234 7.516 -6.82 1 74.19 101 ALA A C 1
ATOM 771 O O . ALA A 1 101 ? -18.297 6.465 -7.461 1 74.19 101 ALA A O 1
ATOM 772 N N . HIS A 1 102 ? -17.844 7.605 -5.609 1 74.75 102 HIS A N 1
ATOM 773 C CA . HIS A 1 102 ? -17.375 6.41 -4.914 1 74.75 102 HIS A CA 1
ATOM 774 C C . HIS A 1 102 ? -18.5 5.395 -4.746 1 74.75 102 HIS A C 1
ATOM 776 O O . HIS A 1 102 ? -18.328 4.211 -5.043 1 74.75 102 HIS A O 1
ATOM 782 N N . HIS A 1 103 ? -19.656 5.867 -4.367 1 78.5 103 HIS A N 1
ATOM 783 C CA . HIS A 1 103 ? -20.766 4.957 -4.133 1 78.5 103 HIS A CA 1
ATOM 784 C C . HIS A 1 103 ? -21.312 4.402 -5.445 1 78.5 103 HIS A C 1
ATOM 786 O O . HIS A 1 103 ? -21.641 3.221 -5.535 1 78.5 103 HIS A O 1
ATOM 792 N N . LEU A 1 104 ? -21.281 5.195 -6.445 1 75.56 104 LEU A N 1
ATOM 793 C CA . LEU A 1 104 ? -21.859 4.77 -7.719 1 75.56 104 LEU A CA 1
ATOM 794 C C . LEU A 1 104 ? -20.891 3.869 -8.477 1 75.56 104 LEU A C 1
ATOM 796 O O . LEU A 1 104 ? -21.281 2.84 -9.023 1 75.56 104 LEU A O 1
ATOM 800 N N . VAL A 1 105 ? -19.656 4.223 -8.438 1 72.62 105 VAL A N 1
ATOM 801 C CA . VAL A 1 105 ? -18.688 3.471 -9.234 1 72.62 105 VAL A CA 1
ATOM 802 C C . VAL A 1 105 ? -18.266 2.211 -8.477 1 72.62 105 VAL A C 1
ATOM 804 O O . VAL A 1 105 ? -18.391 1.1 -9 1 72.62 105 VAL A O 1
ATOM 807 N N . SER A 1 106 ? -17.859 2.438 -7.285 1 70.94 106 SER A N 1
ATOM 808 C CA . SER A 1 106 ? -17.297 1.299 -6.566 1 70.94 106 SER A CA 1
ATOM 809 C C . SER A 1 106 ? -18.406 0.36 -6.078 1 70.94 106 SER A C 1
ATOM 811 O O . SER A 1 106 ? -18.297 -0.857 -6.242 1 70.94 106 SER A O 1
ATOM 813 N N . ASN A 1 107 ? -19.422 0.909 -5.555 1 71.81 107 ASN A N 1
ATOM 814 C CA . ASN A 1 107 ? -20.406 0.056 -4.895 1 71.81 107 ASN A CA 1
ATOM 815 C C . ASN A 1 107 ? -21.469 -0.435 -5.875 1 71.81 107 ASN A C 1
ATOM 817 O O . ASN A 1 107 ? -21.875 -1.597 -5.824 1 71.81 107 ASN A O 1
ATOM 821 N N . MET A 1 108 ? -21.75 0.414 -6.812 1 71 108 MET A N 1
ATOM 822 C CA . MET A 1 108 ? -22.828 -0.004 -7.703 1 71 108 MET A CA 1
ATOM 823 C C . MET A 1 108 ? -22.266 -0.645 -8.969 1 71 108 MET A C 1
ATOM 825 O O . MET A 1 108 ? -22.609 -1.785 -9.289 1 71 108 MET A O 1
ATOM 829 N N . LEU A 1 109 ? -21.391 -0.027 -9.484 1 70.75 109 LEU A N 1
ATOM 830 C CA . LEU A 1 109 ? -20.906 -0.54 -10.758 1 70.75 109 LEU A CA 1
ATOM 831 C C . LEU A 1 109 ? -20.016 -1.754 -10.555 1 70.75 109 LEU A C 1
ATOM 833 O O . LEU A 1 109 ? -20.312 -2.846 -11.039 1 70.75 109 LEU A O 1
ATOM 837 N N . VAL A 1 110 ? -19.031 -1.646 -9.734 1 73.5 110 VAL A N 1
ATOM 838 C CA . VAL A 1 110 ? -18.031 -2.703 -9.578 1 73.5 110 VAL A CA 1
ATOM 839 C C . VAL A 1 110 ? -18.656 -3.891 -8.844 1 73.5 110 VAL A C 1
ATOM 841 O O . VAL A 1 110 ? -18.469 -5.043 -9.242 1 73.5 110 VAL A O 1
ATOM 844 N N . SER A 1 111 ? -19.406 -3.617 -7.867 1 79.62 111 SER A N 1
ATOM 845 C CA . SER A 1 111 ? -20 -4.691 -7.078 1 79.62 111 SER A CA 1
ATOM 846 C C . SER A 1 111 ? -21.062 -5.445 -7.875 1 79.62 111 SER A C 1
ATOM 848 O O . SER A 1 111 ? -21.141 -6.676 -7.82 1 79.62 111 SER A O 1
ATOM 850 N N . PHE A 1 112 ? -21.781 -4.73 -8.625 1 78.62 112 PHE A N 1
ATOM 851 C CA . PHE A 1 112 ? -22.844 -5.387 -9.391 1 78.62 112 PHE A CA 1
ATOM 852 C C . PHE A 1 112 ? -22.25 -6.215 -10.523 1 78.62 112 PHE A C 1
ATOM 854 O O . PHE A 1 112 ? -22.812 -7.242 -10.914 1 78.62 112 PHE A O 1
ATOM 861 N N . LEU A 1 113 ? -21.141 -5.859 -11 1 77.31 113 LEU A N 1
ATOM 862 C CA . LEU A 1 113 ? -20.469 -6.598 -12.062 1 77.31 113 LEU A CA 1
ATOM 863 C C . LEU A 1 113 ? -19.938 -7.93 -11.547 1 77.31 113 LEU A C 1
ATOM 865 O O . LEU A 1 113 ? -19.578 -8.805 -12.344 1 77.31 113 LEU A O 1
ATOM 869 N N . CYS A 1 114 ? -19.969 -8.055 -10.32 1 83.44 114 CYS A N 1
ATOM 870 C CA . CYS A 1 114 ? -19.453 -9.289 -9.742 1 83.44 114 CYS A CA 1
ATOM 871 C C . CYS A 1 11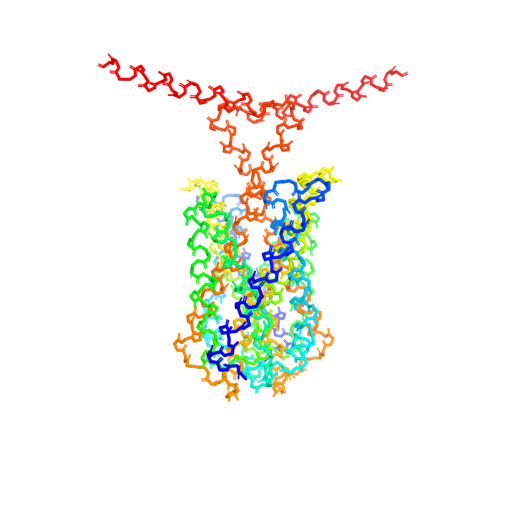4 ? -20.516 -10.383 -9.758 1 83.44 114 CYS A C 1
ATOM 873 O O . CYS A 1 114 ? -20.188 -11.57 -9.719 1 83.44 114 CYS A O 1
ATOM 875 N N . PHE A 1 115 ? -21.766 -10.039 -9.883 1 87.81 115 PHE A N 1
ATOM 876 C CA . PHE A 1 115 ? -22.828 -11.023 -9.688 1 87.81 115 PHE A CA 1
ATOM 877 C C . PHE A 1 115 ? -22.969 -11.922 -10.906 1 87.81 115 PHE A C 1
ATOM 879 O O . PHE A 1 115 ? -23.25 -13.117 -10.773 1 87.81 115 PHE A O 1
ATOM 886 N N . PRO A 1 116 ? -22.688 -11.422 -12.078 1 86.94 116 PRO A N 1
ATOM 887 C CA . PRO A 1 116 ? -22.844 -12.289 -13.25 1 86.94 116 PRO A CA 1
ATOM 888 C C . PRO A 1 116 ? -21.703 -13.297 -13.406 1 86.94 116 PRO A C 1
ATOM 890 O O . PRO A 1 116 ? -21.797 -14.211 -14.219 1 86.94 116 PRO A O 1
ATOM 893 N N . TYR A 1 117 ? -20.719 -13.164 -12.68 1 87.94 117 TYR A N 1
ATOM 894 C CA . TYR A 1 117 ? -19.562 -14.031 -12.836 1 87.94 117 TYR A CA 1
ATOM 895 C C . TYR A 1 117 ? -19.203 -14.719 -11.523 1 87.94 117 TYR A C 1
ATOM 897 O O . TYR A 1 117 ? -19.516 -14.211 -10.445 1 87.94 117 TYR A O 1
ATOM 905 N N . ASP A 1 118 ? -18.594 -15.836 -11.742 1 88.69 118 ASP A N 1
ATOM 906 C CA . ASP A 1 118 ? -18.188 -16.625 -10.578 1 88.69 118 ASP A CA 1
ATOM 907 C C . ASP A 1 118 ? -16.766 -16.297 -10.156 1 88.69 118 ASP A C 1
ATOM 909 O O . ASP A 1 118 ? -15.805 -16.656 -10.836 1 88.69 118 ASP A O 1
ATOM 913 N N . TYR A 1 119 ? -16.672 -15.656 -8.992 1 92 119 TYR A N 1
ATOM 914 C CA . TYR A 1 119 ? -15.367 -15.25 -8.492 1 92 119 TYR A CA 1
ATOM 915 C C . TYR A 1 119 ? -14.906 -16.172 -7.371 1 92 119 TYR A C 1
ATOM 917 O O . TYR A 1 119 ? -13.773 -16.062 -6.898 1 92 119 TYR A O 1
ATOM 925 N N . GLY A 1 120 ? -15.789 -16.984 -6.992 1 94.5 120 GLY A N 1
ATOM 926 C CA . GLY A 1 120 ? -15.438 -17.891 -5.91 1 94.5 120 GLY A CA 1
ATOM 927 C C . GLY A 1 120 ? -15.109 -17.188 -4.613 1 94.5 120 GLY A C 1
ATOM 928 O O . GLY A 1 120 ? -15.461 -16.016 -4.438 1 94.5 120 GLY A O 1
ATOM 929 N N . PRO A 1 121 ? -14.531 -17.906 -3.693 1 96.81 121 PRO A N 1
ATOM 930 C CA . PRO A 1 121 ? -14.156 -17.359 -2.387 1 96.81 121 PRO A CA 1
ATOM 931 C C . PRO A 1 121 ? -13.234 -16.156 -2.494 1 96.81 121 PRO A C 1
ATOM 933 O O . PRO A 1 121 ? -13.086 -15.398 -1.53 1 96.81 121 PRO A O 1
ATOM 936 N N . LEU A 1 122 ? -12.641 -15.992 -3.623 1 95.81 122 LEU A N 1
ATOM 937 C CA . LEU A 1 122 ? -11.742 -14.852 -3.787 1 95.81 122 LEU A CA 1
ATOM 938 C C . LEU A 1 122 ? -12.516 -13.539 -3.691 1 95.81 122 LEU A C 1
ATOM 940 O O . LEU A 1 122 ? -11.953 -12.516 -3.297 1 95.81 122 LEU A O 1
ATOM 944 N N . MET A 1 123 ? -13.773 -13.555 -4.039 1 92.88 123 MET A N 1
ATOM 945 C CA . MET A 1 123 ? -14.617 -12.383 -3.871 1 92.88 123 MET A CA 1
ATOM 946 C C . MET A 1 123 ? -14.695 -11.977 -2.402 1 92.88 123 MET A C 1
ATOM 948 O O . MET A 1 123 ? -14.664 -10.789 -2.076 1 92.88 123 MET A O 1
ATOM 952 N N . GLN A 1 124 ? -14.773 -12.992 -1.597 1 96.12 124 GLN A N 1
ATOM 953 C CA . GLN A 1 124 ? -14.875 -12.75 -0.161 1 96.12 124 GLN A CA 1
ATOM 954 C C . GLN A 1 124 ? -13.578 -12.172 0.391 1 96.12 124 GLN A C 1
ATOM 956 O O . GLN A 1 124 ? -13.594 -11.398 1.352 1 96.12 124 GLN A O 1
ATOM 961 N N . TRP A 1 125 ? -12.508 -12.578 -0.221 1 95.38 125 TRP A N 1
ATOM 962 C CA . TRP A 1 125 ? -11.211 -12 0.111 1 95.38 125 TRP A CA 1
ATOM 963 C C . TRP A 1 125 ? -11.234 -10.484 -0.065 1 95.38 125 TRP A C 1
ATOM 965 O O . TRP A 1 125 ? -10.859 -9.742 0.846 1 95.38 125 TRP A O 1
ATOM 975 N N . GLY A 1 126 ? -11.695 -10.039 -1.18 1 91.75 126 GLY A N 1
ATOM 976 C CA . GLY A 1 126 ? -11.812 -8.617 -1.438 1 91.75 126 GLY A CA 1
ATOM 977 C C . GLY A 1 126 ? -12.742 -7.91 -0.467 1 91.75 126 GLY A C 1
ATOM 978 O O . GLY A 1 126 ? -12.422 -6.828 0.032 1 91.75 126 GLY A O 1
ATOM 979 N N . LEU A 1 127 ? -13.82 -8.555 -0.206 1 93.44 127 LEU A N 1
ATOM 980 C CA . LEU A 1 127 ? -14.82 -7.973 0.681 1 93.44 127 LEU A CA 1
ATOM 981 C C . LEU A 1 127 ? -14.258 -7.77 2.082 1 93.44 127 LEU A C 1
ATOM 983 O O . LEU A 1 127 ? -14.57 -6.781 2.748 1 93.44 127 LEU A O 1
ATOM 987 N N . LEU A 1 128 ? -13.445 -8.734 2.529 1 96.31 128 LEU A N 1
ATOM 988 C CA . LEU A 1 128 ? -12.867 -8.633 3.863 1 96.31 128 LEU A CA 1
ATOM 989 C C . LEU A 1 128 ? -12.062 -7.348 4.012 1 96.31 128 LEU A C 1
ATOM 991 O O . LEU A 1 128 ? -12.148 -6.668 5.039 1 96.31 128 LEU A O 1
ATOM 995 N N . PHE A 1 129 ? -11.352 -7 2.936 1 93.62 129 PHE A N 1
ATOM 996 C CA . PHE A 1 129 ? -10.406 -5.891 3.059 1 93.62 129 PHE A CA 1
ATOM 997 C C . PHE A 1 129 ? -11.047 -4.586 2.605 1 93.62 129 PHE A C 1
ATOM 999 O O . PHE A 1 129 ? -10.656 -3.508 3.057 1 93.62 129 PHE A O 1
ATOM 1006 N N . ILE A 1 130 ? -12.023 -4.613 1.764 1 87.81 130 ILE A N 1
ATOM 1007 C CA . ILE A 1 130 ? -12.648 -3.398 1.259 1 87.81 130 ILE A CA 1
ATOM 1008 C C . ILE A 1 130 ? -13.766 -2.965 2.203 1 87.81 130 ILE A C 1
ATOM 1010 O O . ILE A 1 130 ? -13.859 -1.789 2.566 1 87.81 130 ILE A O 1
ATOM 1014 N N . CYS A 1 131 ? -14.641 -3.91 2.633 1 86.25 131 CYS A N 1
ATOM 1015 C CA . CYS A 1 131 ? -15.836 -3.588 3.408 1 86.25 131 CYS A CA 1
ATOM 1016 C C . CYS A 1 131 ? -15.906 -4.438 4.672 1 86.25 131 CYS A C 1
ATOM 1018 O O . CYS A 1 131 ? -16.984 -4.586 5.266 1 86.25 131 CYS A O 1
ATOM 1020 N N . GLY A 1 132 ? -14.844 -5.043 5.07 1 93 132 GLY A N 1
ATOM 1021 C CA . GLY A 1 132 ? -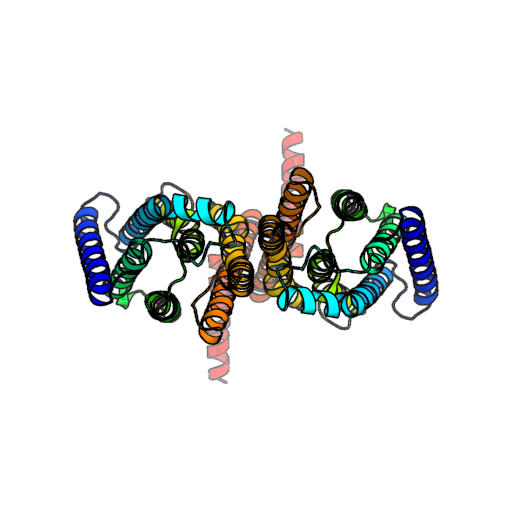14.875 -5.922 6.23 1 93 132 GLY A CA 1
ATOM 1022 C C . GLY A 1 132 ? -14.086 -5.379 7.41 1 93 132 GLY A C 1
ATOM 1023 O O . GLY A 1 132 ? -14.484 -4.383 8.016 1 93 132 GLY A O 1
ATOM 1024 N N . LEU A 1 133 ? -13.008 -5.953 7.617 1 95.38 133 LEU A N 1
ATOM 1025 C CA . LEU A 1 133 ? -12.305 -5.801 8.891 1 95.38 133 LEU A CA 1
ATOM 1026 C C 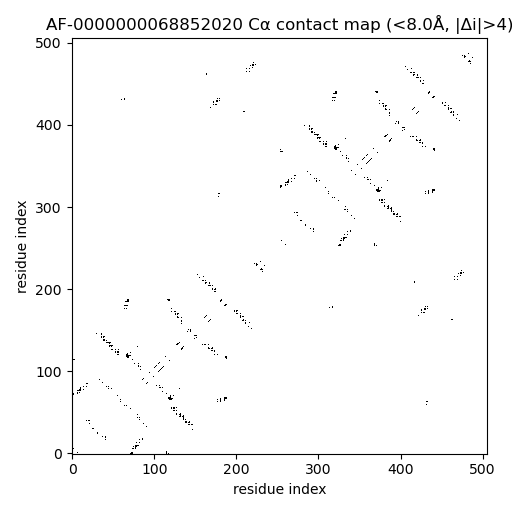. LEU A 1 133 ? -11.758 -4.387 9.047 1 95.38 133 LEU A C 1
ATOM 1028 O O . LEU A 1 133 ? -12.078 -3.695 10.016 1 95.38 133 LEU A O 1
ATOM 1032 N N . PRO A 1 134 ? -10.953 -3.877 8.062 1 92.62 134 PRO A N 1
ATOM 1033 C CA . PRO A 1 134 ? -10.422 -2.525 8.266 1 92.62 134 PRO A CA 1
ATOM 1034 C C . PRO A 1 134 ? -11.516 -1.461 8.305 1 92.62 134 PRO A C 1
ATOM 1036 O O . PRO A 1 134 ? -11.453 -0.544 9.125 1 92.62 134 PRO A O 1
ATOM 1039 N N . GLY A 1 135 ? -12.461 -1.637 7.473 1 91.31 135 GLY A N 1
ATOM 1040 C CA . GLY A 1 135 ? -13.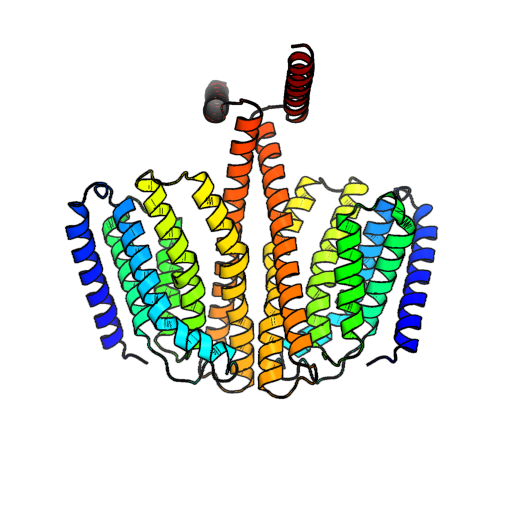578 -0.706 7.461 1 91.31 135 GLY A CA 1
ATOM 1041 C C . GLY A 1 135 ? -14.43 -0.773 8.719 1 91.31 135 GLY A C 1
ATOM 1042 O O . GLY A 1 135 ? -14.844 0.26 9.242 1 91.31 135 GLY A O 1
ATOM 1043 N N . GLY A 1 136 ? -14.641 -1.951 9.156 1 95.44 136 GLY A N 1
ATOM 1044 C CA . GLY A 1 136 ? -15.406 -2.125 10.383 1 95.44 136 GLY A CA 1
ATOM 1045 C C . GLY A 1 136 ? -14.773 -1.438 11.586 1 95.44 136 GLY A C 1
ATOM 1046 O O . GLY A 1 136 ? -15.445 -0.688 12.297 1 95.44 136 GLY A O 1
ATOM 1047 N N . ILE A 1 137 ? -13.555 -1.625 11.734 1 96.44 137 ILE A N 1
ATOM 1048 C CA . ILE A 1 137 ? -12.836 -1.003 12.844 1 96.44 137 ILE A CA 1
ATOM 1049 C C . ILE A 1 137 ? -12.875 0.517 12.695 1 96.44 137 ILE A C 1
ATOM 1051 O O . ILE A 1 137 ? -13.102 1.236 13.664 1 96.44 137 ILE A O 1
ATOM 1055 N N . ASP A 1 138 ? -12.734 0.971 11.523 1 93.38 138 ASP A N 1
ATOM 1056 C CA . ASP A 1 138 ? -12.766 2.406 11.258 1 93.38 138 ASP A CA 1
ATOM 1057 C C . ASP A 1 138 ? -14.117 3.006 11.656 1 93.38 138 ASP A C 1
ATOM 1059 O O . ASP A 1 138 ? -14.164 4 12.383 1 93.38 138 ASP A O 1
ATOM 1063 N N . TYR A 1 139 ? -15.141 2.363 11.266 1 96.19 139 TYR A N 1
ATOM 1064 C CA . TYR A 1 139 ? -16.469 2.908 11.523 1 96.19 139 TYR A CA 1
ATOM 1065 C C . TYR A 1 139 ? -16.828 2.789 13 1 96.19 139 TYR A C 1
ATOM 1067 O O . TYR A 1 139 ? -17.516 3.645 13.555 1 96.19 139 TYR A O 1
ATOM 1075 N N . TYR A 1 140 ? -16.312 1.751 13.664 1 97.69 140 TYR A N 1
ATOM 1076 C CA . TYR A 1 140 ? -16.484 1.704 15.117 1 97.69 140 TYR A CA 1
ATOM 1077 C C . TYR A 1 140 ? -15.773 2.877 15.781 1 97.69 140 TYR A C 1
ATOM 1079 O O . TYR A 1 140 ? -16.344 3.537 16.656 1 97.69 140 TYR A O 1
ATOM 1087 N N . LEU A 1 141 ? -14.609 3.135 15.344 1 96.44 141 LEU A N 1
ATOM 1088 C CA . LEU A 1 141 ? -13.836 4.227 15.922 1 96.44 141 LEU A CA 1
ATOM 1089 C C . LEU A 1 141 ? -14.5 5.57 15.648 1 96.44 141 LEU A C 1
ATOM 1091 O O . LEU A 1 141 ? -14.555 6.438 16.516 1 96.44 141 LEU A O 1
ATOM 1095 N N . LEU A 1 142 ? -15.008 5.703 14.484 1 95.31 142 LEU A N 1
ATOM 1096 C CA . LEU A 1 142 ? -15.703 6.938 14.141 1 95.31 142 LEU A CA 1
ATOM 1097 C C . LEU A 1 142 ? -16.938 7.125 15.016 1 95.31 142 LEU A C 1
ATOM 1099 O O . LEU A 1 142 ? -17.25 8.242 15.43 1 95.31 142 LEU A O 1
ATOM 1103 N N . THR A 1 143 ? -17.594 6.039 15.266 1 97.06 143 THR A N 1
ATOM 1104 C CA . THR A 1 143 ? -18.75 6.09 16.172 1 97.06 143 THR A CA 1
ATOM 1105 C C . THR A 1 143 ? -18.312 6.562 17.562 1 97.06 143 THR A C 1
ATOM 1107 O O . THR A 1 143 ? -18.938 7.449 18.141 1 97.06 143 THR A O 1
ATOM 1110 N N . LEU A 1 144 ? -17.203 6.047 18.016 1 97.38 144 LEU A N 1
ATOM 1111 C CA . LEU A 1 144 ? -16.703 6.402 19.328 1 97.38 144 LEU A CA 1
ATOM 1112 C C . LEU A 1 144 ? -16.266 7.863 19.375 1 97.38 144 LEU A C 1
ATOM 1114 O O . LEU A 1 144 ? -16.438 8.531 20.406 1 97.38 144 LEU A O 1
ATOM 1118 N N . VAL A 1 145 ? -15.766 8.312 18.312 1 94.75 145 VAL A N 1
ATOM 1119 C CA . VAL A 1 145 ? -15.391 9.719 18.219 1 94.75 145 VAL A CA 1
ATOM 1120 C C . VAL A 1 145 ? -16.641 10.594 18.328 1 94.75 145 VAL A C 1
ATOM 1122 O O . VAL A 1 145 ? -16.656 11.562 19.094 1 94.75 145 VAL A O 1
ATOM 1125 N N . LYS A 1 146 ? -17.672 10.234 17.594 1 94.69 146 LYS A N 1
ATOM 1126 C CA . LYS A 1 146 ? -18.906 11.008 17.578 1 94.69 146 LYS A CA 1
ATOM 1127 C C . LYS A 1 146 ? -19.594 10.992 18.953 1 94.69 146 LYS A C 1
ATOM 1129 O O . LYS A 1 146 ? -20.25 11.961 19.328 1 94.69 146 LYS A O 1
ATOM 1134 N N . LEU A 1 147 ? -19.375 9.969 19.703 1 96.19 147 LEU A N 1
ATOM 1135 C CA . LEU A 1 147 ? -19.953 9.828 21.031 1 96.19 147 LEU A CA 1
ATOM 1136 C C . LEU A 1 147 ? -19.062 10.477 22.078 1 96.19 147 LEU A C 1
ATOM 1138 O O . LEU A 1 147 ? -19.422 10.523 23.266 1 96.19 147 LEU A O 1
ATOM 1142 N N . GLY A 1 148 ? -17.828 10.812 21.688 1 94.5 148 GLY A N 1
ATOM 1143 C CA . GLY A 1 148 ? -16.922 11.523 22.578 1 94.5 148 GLY A CA 1
ATOM 1144 C C . GLY A 1 148 ? -16.094 10.594 23.438 1 94.5 148 GLY A C 1
ATOM 1145 O O . GLY A 1 148 ? -15.508 11.023 24.438 1 94.5 148 GLY A O 1
ATOM 1146 N N . THR A 1 149 ? -16.031 9.414 23.062 1 95.25 149 THR A N 1
ATOM 1147 C CA . THR A 1 149 ? -15.344 8.422 23.891 1 95.25 149 THR A CA 1
ATOM 1148 C C . THR A 1 149 ? -13.852 8.391 23.562 1 95.25 149 THR A C 1
ATOM 1150 O O . THR A 1 149 ? -13.031 8.102 24.438 1 95.25 149 THR A O 1
ATOM 1153 N N . ILE A 1 150 ? -13.539 8.68 22.25 1 95 150 ILE A N 1
ATOM 1154 C CA . ILE A 1 150 ? -12.125 8.734 21.875 1 95 150 ILE A CA 1
ATOM 1155 C C . ILE A 1 150 ? -11.852 10.008 21.094 1 95 150 ILE A C 1
ATOM 1157 O O . ILE A 1 150 ? -12.758 10.586 20.484 1 95 150 ILE A O 1
ATOM 1161 N N . ALA A 1 151 ? -10.617 10.383 21.109 1 90.75 151 ALA A N 1
ATOM 1162 C CA . ALA A 1 151 ? -10.203 11.578 20.375 1 90.75 151 ALA A CA 1
ATOM 1163 C C . ALA A 1 151 ? -10.102 11.289 18.875 1 90.75 151 ALA A C 1
ATOM 1165 O O . ALA A 1 151 ? -9.688 10.203 18.469 1 90.75 151 ALA A O 1
ATOM 1166 N N . PRO A 1 152 ? -10.406 12.25 18.094 1 87.19 152 PRO A N 1
ATOM 1167 C CA . PRO A 1 152 ? -10.266 12.094 16.641 1 87.19 152 PRO A CA 1
ATOM 1168 C C . PRO A 1 152 ? -8.852 11.727 16.234 1 87.19 152 PRO A C 1
ATOM 1170 O O . PRO A 1 152 ? -8.656 10.969 15.273 1 87.19 152 PRO A O 1
ATOM 1173 N N . SER A 1 153 ? -7.898 12.211 16.922 1 81.81 153 SER A N 1
ATOM 1174 C CA . SER A 1 153 ? -6.504 11.93 16.578 1 81.81 153 SER A CA 1
ATOM 1175 C C . SER A 1 153 ? -6.18 10.453 16.75 1 81.81 153 SER A C 1
ATOM 1177 O O . SER A 1 153 ? -5.391 9.891 15.992 1 81.81 153 SER A O 1
ATOM 1179 N N . THR A 1 154 ? -6.77 9.906 17.766 1 84.94 154 THR A N 1
ATOM 1180 C CA . THR A 1 154 ? -6.57 8.484 18 1 84.94 154 THR A CA 1
ATOM 1181 C C . THR A 1 154 ? -7.168 7.652 16.875 1 84.94 154 THR A C 1
ATOM 1183 O O . THR A 1 154 ? -6.523 6.73 16.359 1 84.94 154 THR A O 1
ATOM 1186 N N . GLU A 1 155 ? -8.336 8.047 16.5 1 89.44 155 GLU A N 1
ATOM 1187 C CA . GLU A 1 155 ? -8.992 7.375 15.383 1 89.44 155 GLU A CA 1
ATOM 1188 C C . GLU A 1 155 ? -8.148 7.484 14.117 1 89.44 155 GLU A C 1
ATOM 1190 O O . GLU A 1 155 ? -7.941 6.492 13.414 1 89.44 155 GLU A O 1
ATOM 1195 N N . LYS A 1 156 ? -7.66 8.547 13.836 1 84.38 156 LYS A N 1
ATOM 1196 C CA . LYS A 1 156 ? -6.879 8.766 12.625 1 84.38 156 LYS A CA 1
ATOM 1197 C C . LYS A 1 156 ? -5.59 7.953 12.641 1 84.38 156 LYS A C 1
ATOM 1199 O O . LYS A 1 156 ? -5.156 7.438 11.609 1 84.38 156 LYS A O 1
ATOM 1204 N N . ARG A 1 157 ? -4.992 7.855 13.773 1 83.06 157 ARG A N 1
ATOM 1205 C CA . ARG A 1 157 ? -3.771 7.07 13.914 1 83.06 157 ARG A CA 1
ATOM 1206 C C . ARG A 1 157 ? -4.035 5.594 13.641 1 83.06 157 ARG A C 1
ATOM 1208 O O . ARG A 1 157 ? -3.289 4.949 12.906 1 83.06 157 ARG A O 1
ATOM 1215 N N . ILE A 1 158 ? -5.047 5.133 14.195 1 88.69 158 ILE A N 1
ATOM 1216 C CA . ILE A 1 158 ? -5.383 3.723 14.031 1 88.69 158 ILE A CA 1
ATOM 1217 C C . ILE A 1 158 ? -5.805 3.461 12.586 1 88.69 158 ILE A C 1
ATOM 1219 O O . ILE A 1 158 ? -5.398 2.461 11.984 1 88.69 158 ILE A O 1
ATOM 1223 N N . ASN A 1 159 ? -6.551 4.352 12.078 1 88.19 159 ASN A N 1
ATOM 1224 C CA . ASN A 1 159 ? -7 4.223 10.695 1 88.19 159 ASN A CA 1
ATOM 1225 C C . ASN A 1 159 ? -5.82 4.18 9.727 1 88.19 159 ASN A C 1
ATOM 1227 O O . ASN A 1 159 ? -5.82 3.395 8.773 1 88.19 159 ASN A O 1
ATOM 1231 N N . ARG A 1 160 ? -4.883 4.965 9.969 1 83.69 160 ARG A N 1
ATOM 1232 C CA . ARG A 1 160 ? -3.688 4.977 9.141 1 83.69 160 ARG A CA 1
ATOM 1233 C C . ARG A 1 160 ? -2.99 3.621 9.156 1 83.69 160 ARG A C 1
ATOM 1235 O O . ARG A 1 160 ? -2.613 3.094 8.109 1 83.69 160 ARG A O 1
ATOM 1242 N N . LEU A 1 161 ? -2.85 3.119 10.297 1 84.5 161 LEU A N 1
ATOM 1243 C CA . LEU A 1 161 ? -2.191 1.825 10.445 1 84.5 161 LEU A CA 1
ATOM 1244 C C . LEU A 1 161 ? -2.986 0.725 9.75 1 84.5 161 LEU A C 1
ATOM 1246 O O . LEU A 1 161 ? -2.414 -0.108 9.047 1 84.5 161 LEU A O 1
ATOM 1250 N N . LEU A 1 162 ? -4.242 0.78 9.914 1 88.12 162 LEU A N 1
ATOM 1251 C CA . LEU A 1 162 ? -5.113 -0.24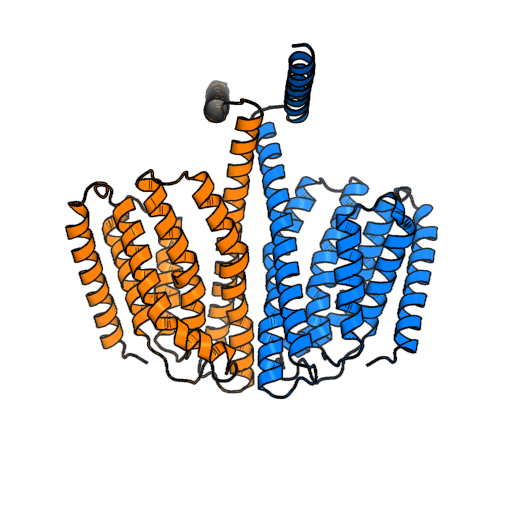2 9.344 1 88.12 162 LEU A CA 1
ATOM 1252 C C . LEU A 1 162 ? -5.078 -0.202 7.824 1 88.12 162 LEU A C 1
ATOM 1254 O O . LEU A 1 162 ? -5 -1.247 7.172 1 88.12 162 LEU A O 1
ATOM 1258 N N . ASN A 1 163 ? -5.125 0.931 7.297 1 86.5 163 ASN A N 1
ATOM 1259 C CA . ASN A 1 163 ? -5.141 1.07 5.844 1 86.5 163 ASN A CA 1
ATOM 1260 C C . ASN A 1 163 ? -3.789 0.705 5.23 1 86.5 163 ASN A C 1
ATOM 1262 O O . ASN A 1 163 ? -3.732 0.008 4.219 1 86.5 163 ASN A O 1
ATOM 1266 N N . THR A 1 164 ? -2.736 1.085 5.875 1 83.06 164 THR A N 1
ATOM 1267 C CA . THR A 1 164 ? -1.395 0.898 5.332 1 83.06 164 THR A CA 1
ATOM 1268 C C . THR A 1 164 ? -0.956 -0.557 5.469 1 83.06 164 THR A C 1
ATOM 1270 O O . THR A 1 164 ? -0.375 -1.124 4.539 1 83.06 164 THR A O 1
ATOM 1273 N N . TRP A 1 165 ? -1.309 -1.136 6.555 1 86.62 165 TRP A N 1
ATOM 1274 C CA . TRP A 1 165 ? -0.689 -2.42 6.859 1 86.62 165 TRP A CA 1
ATOM 1275 C C . TRP A 1 165 ? -1.649 -3.57 6.574 1 86.62 165 TRP A C 1
ATOM 1277 O O . TRP A 1 165 ? -1.234 -4.73 6.492 1 86.62 165 TRP A O 1
ATOM 1287 N N . ILE A 1 166 ? -2.889 -3.281 6.477 1 89.56 166 ILE A N 1
ATOM 1288 C CA . ILE A 1 166 ? -3.836 -4.383 6.352 1 89.56 166 ILE A CA 1
ATOM 1289 C C . ILE A 1 166 ? -4.676 -4.199 5.09 1 89.56 166 ILE A C 1
ATOM 1291 O O . ILE A 1 166 ? -4.641 -5.039 4.188 1 89.56 166 ILE A O 1
ATOM 1295 N N . ARG A 1 167 ? -5.32 -3.119 4.934 1 90.5 167 ARG A N 1
ATOM 1296 C CA . ARG A 1 167 ? -6.297 -2.932 3.865 1 90.5 167 ARG A CA 1
ATOM 1297 C C . ARG A 1 167 ? -5.617 -2.885 2.5 1 90.5 167 ARG A C 1
ATOM 1299 O O . ARG A 1 167 ? -5.961 -3.658 1.604 1 90.5 167 ARG A O 1
ATOM 1306 N N . ALA A 1 168 ? -4.684 -1.967 2.385 1 87.12 168 ALA A N 1
ATOM 1307 C CA . ALA A 1 168 ? -4.047 -1.764 1.086 1 87.12 168 ALA A CA 1
ATOM 1308 C C . ALA A 1 168 ? -3.379 -3.045 0.597 1 87.12 168 ALA A C 1
ATOM 1310 O O . ALA A 1 168 ? -3.656 -3.514 -0.509 1 87.12 168 ALA A O 1
ATOM 1311 N N . PRO A 1 169 ? -2.572 -3.668 1.396 1 88.56 169 PRO A N 1
ATOM 1312 C CA . PRO A 1 169 ? -1.954 -4.906 0.919 1 88.56 169 PRO A CA 1
ATOM 1313 C C . PRO A 1 169 ? -2.973 -6.02 0.682 1 88.56 169 PRO A C 1
ATOM 1315 O O . PRO A 1 169 ? -2.797 -6.84 -0.222 1 88.56 169 PRO A O 1
ATOM 1318 N N . GLY A 1 170 ? -3.965 -6.059 1.516 1 91.44 170 GLY A N 1
ATOM 1319 C CA . GLY A 1 170 ? -5.012 -7.047 1.304 1 91.44 170 GLY A CA 1
ATOM 1320 C C . GLY A 1 170 ? -5.711 -6.895 -0.035 1 91.44 170 GLY A C 1
ATOM 1321 O O . GLY A 1 170 ? -5.914 -7.879 -0.748 1 91.44 170 GLY A O 1
ATOM 1322 N N . ILE A 1 171 ? -5.977 -5.715 -0.396 1 91.06 171 ILE A N 1
ATOM 1323 C CA . ILE A 1 171 ? -6.664 -5.453 -1.656 1 91.06 171 ILE A CA 1
ATOM 1324 C C . ILE A 1 171 ? -5.715 -5.715 -2.824 1 91.06 171 ILE A C 1
ATOM 1326 O O . ILE A 1 171 ? -6.109 -6.305 -3.832 1 91.06 171 ILE A O 1
ATOM 1330 N N . VAL A 1 172 ? -4.512 -5.344 -2.662 1 90.62 172 VAL A N 1
ATOM 1331 C CA . VAL A 1 172 ? -3.518 -5.523 -3.713 1 90.62 172 VAL A CA 1
ATOM 1332 C C . VAL A 1 172 ? -3.305 -7.012 -3.977 1 90.62 172 VAL A C 1
ATOM 1334 O O . VAL A 1 172 ? -3.078 -7.422 -5.117 1 90.62 172 VAL A O 1
ATOM 1337 N N . SER A 1 173 ? -3.373 -7.777 -2.99 1 93.12 173 SER A N 1
ATOM 1338 C CA . SER A 1 173 ? -3.107 -9.211 -3.123 1 93.12 173 SER A CA 1
ATOM 1339 C C . SER A 1 173 ? -4.16 -9.891 -3.992 1 93.12 173 SER A C 1
ATOM 1341 O O . SER A 1 173 ? -3.949 -11.008 -4.469 1 93.12 173 SER A O 1
ATOM 1343 N N . TRP A 1 174 ? -5.215 -9.195 -4.184 1 92.5 174 TRP A N 1
ATOM 1344 C CA . TRP A 1 174 ? -6.309 -9.734 -4.98 1 92.5 174 TRP A CA 1
ATOM 1345 C C . TRP A 1 174 ? -5.871 -9.969 -6.422 1 92.5 174 TRP A C 1
ATOM 1347 O O . TRP A 1 174 ? -6.188 -11 -7.016 1 92.5 174 TRP A O 1
ATOM 1357 N N . ALA A 1 175 ? -5.086 -9.125 -6.922 1 91.56 175 ALA A N 1
ATOM 1358 C CA . ALA A 1 175 ? -4.727 -9.141 -8.336 1 91.56 175 ALA A CA 1
ATOM 1359 C C . ALA A 1 175 ? -3.844 -10.344 -8.664 1 91.56 175 ALA A C 1
ATOM 1361 O O . ALA A 1 175 ? -4.164 -11.133 -9.555 1 91.56 175 ALA A O 1
ATOM 1362 N N . PRO A 1 176 ? -2.785 -10.562 -7.957 1 94.19 176 PRO A N 1
ATOM 1363 C CA . PRO A 1 176 ? -1.975 -11.742 -8.266 1 94.19 176 PRO A CA 1
ATOM 1364 C C . PRO A 1 176 ? -2.732 -13.047 -8.047 1 94.19 176 PRO A C 1
ATOM 1366 O O . PRO A 1 176 ? -2.514 -14.023 -8.773 1 94.19 176 PRO A O 1
ATOM 1369 N N . LEU A 1 177 ? -3.586 -13.086 -7.094 1 96 177 LEU A N 1
ATOM 1370 C CA . LEU A 1 177 ? -4.387 -14.281 -6.867 1 96 177 LEU A CA 1
ATOM 1371 C C . LEU A 1 177 ? -5.301 -14.562 -8.055 1 96 177 LEU A C 1
ATOM 1373 O O . LEU A 1 177 ? -5.414 -15.703 -8.5 1 96 177 LEU A O 1
ATOM 1377 N N . MET A 1 178 ? -5.887 -13.523 -8.531 1 94.62 178 MET A N 1
ATOM 1378 C CA . MET A 1 178 ? -6.742 -13.656 -9.711 1 94.62 178 MET A CA 1
ATOM 1379 C C . MET A 1 178 ? -5.945 -14.148 -10.914 1 94.62 178 MET A C 1
ATOM 1381 O O . MET A 1 178 ? -6.391 -15.039 -11.641 1 94.62 178 MET A O 1
ATOM 1385 N N . LEU A 1 179 ? -4.805 -13.578 -11.062 1 93.94 179 LEU A N 1
ATOM 1386 C CA . LEU A 1 179 ? -3.932 -13.945 -12.172 1 93.94 179 LEU A CA 1
ATOM 1387 C C . LEU A 1 179 ? -3.541 -15.422 -12.094 1 93.94 179 LEU A C 1
ATOM 1389 O O . LEU A 1 179 ? -3.561 -16.125 -13.102 1 93.94 179 LEU A O 1
ATOM 1393 N N . CYS A 1 180 ? -3.264 -15.883 -10.977 1 96.75 180 CYS A N 1
ATOM 1394 C CA . CYS A 1 180 ? -2.834 -17.266 -10.781 1 96.75 180 CYS A CA 1
ATOM 1395 C C . CYS A 1 180 ? -3.992 -18.234 -10.984 1 96.75 180 CYS A C 1
ATOM 1397 O O . CYS A 1 180 ? -3.82 -19.297 -11.578 1 96.75 180 CYS A O 1
ATOM 1399 N N . CYS A 1 181 ? -5.125 -17.859 -10.461 1 97.06 181 CYS A N 1
ATOM 1400 C CA . CYS A 1 181 ? -6.301 -18.688 -10.68 1 97.06 181 CYS A CA 1
ATOM 1401 C C . CYS A 1 181 ? -6.609 -18.812 -12.172 1 97.06 181 CYS A C 1
ATOM 1403 O O . CYS A 1 181 ? -6.949 -19.891 -12.656 1 97.06 181 CYS A O 1
ATOM 1405 N N . ARG A 1 182 ? -6.484 -17.734 -12.836 1 95.06 182 ARG A N 1
ATOM 1406 C CA . ARG A 1 182 ? -6.688 -17.734 -14.281 1 95.06 182 ARG A CA 1
ATOM 1407 C C . ARG A 1 182 ? -5.672 -18.641 -14.977 1 95.06 182 ARG A C 1
ATOM 1409 O O . ARG A 1 182 ? -6.031 -19.422 -15.852 1 95.06 182 ARG A O 1
ATOM 1416 N N . ALA A 1 183 ? -4.465 -18.5 -14.625 1 95.31 183 ALA A N 1
ATOM 1417 C CA . ALA A 1 183 ? -3.395 -19.312 -15.211 1 95.31 183 ALA A CA 1
ATOM 1418 C C . ALA A 1 183 ? -3.609 -20.797 -14.938 1 95.31 183 ALA A C 1
ATOM 1420 O O . ALA A 1 183 ? -3.229 -21.641 -15.742 1 95.31 183 ALA A O 1
ATOM 1421 N N . ALA A 1 184 ? -4.223 -21.062 -13.852 1 96.06 184 ALA A N 1
ATOM 1422 C CA . ALA A 1 184 ? -4.5 -22.438 -13.461 1 96.06 184 ALA A CA 1
ATOM 1423 C C . ALA A 1 184 ? -5.75 -22.969 -14.156 1 96.06 184 ALA A C 1
ATOM 1425 O O . ALA A 1 184 ? -6.125 -24.125 -13.977 1 96.06 184 ALA A O 1
ATOM 1426 N N . GLY A 1 185 ? -6.465 -22.062 -14.883 1 94.81 185 GLY A N 1
ATOM 1427 C CA . GLY A 1 185 ? -7.691 -22.453 -15.562 1 94.81 185 GLY A CA 1
ATOM 1428 C C . GLY A 1 185 ? -8.883 -22.531 -14.633 1 94.81 185 GLY A C 1
ATOM 1429 O O . GLY A 1 185 ? -9.859 -23.234 -14.914 1 94.81 185 GLY A O 1
ATOM 1430 N N . LYS A 1 186 ? -8.75 -21.875 -13.539 1 94.81 186 LYS A N 1
ATOM 1431 C CA . LYS A 1 186 ? -9.766 -22 -12.5 1 94.81 186 LYS A CA 1
ATOM 1432 C C . LYS A 1 186 ? -10.648 -20.766 -12.438 1 94.81 186 LYS A C 1
ATOM 1434 O O . LYS A 1 186 ? -11.406 -20.578 -11.492 1 94.81 186 LYS A O 1
ATOM 1439 N N . SER A 1 187 ? -10.492 -19.891 -13.352 1 92.94 187 SER A N 1
ATOM 1440 C CA . SER A 1 187 ? -11.352 -18.719 -13.445 1 92.94 187 SER A CA 1
ATOM 1441 C C . SER A 1 187 ? -12.227 -18.766 -14.688 1 92.94 187 SER A C 1
ATOM 1443 O O . SER A 1 187 ? -11.75 -19.078 -15.781 1 92.94 187 SER A O 1
ATOM 1445 N N . ARG A 1 188 ? -13.477 -18.438 -14.508 1 89.88 188 ARG A N 1
ATOM 1446 C CA . ARG A 1 188 ? -14.414 -18.406 -15.633 1 89.88 188 ARG A CA 1
ATOM 1447 C C . ARG A 1 188 ? -14.781 -16.984 -15.992 1 89.88 188 ARG A C 1
ATOM 1449 O O . ARG A 1 188 ? -15.617 -16.75 -16.875 1 89.88 188 ARG A O 1
ATOM 1456 N N . VAL A 1 189 ? -14.156 -16.062 -15.336 1 91.62 189 VAL A N 1
ATOM 1457 C CA . VAL A 1 189 ? -14.398 -14.648 -15.609 1 91.62 189 VAL A CA 1
ATOM 1458 C C . VAL A 1 189 ? -13.648 -14.234 -16.875 1 91.62 189 VAL A C 1
ATOM 1460 O O . VAL A 1 189 ? -12.461 -14.539 -17.031 1 91.62 189 VAL A O 1
ATOM 1463 N N . PRO A 1 190 ? -14.344 -13.539 -17.75 1 92.44 190 PRO A N 1
ATOM 1464 C CA . PRO A 1 190 ? -13.648 -13.07 -18.953 1 92.44 190 PRO A CA 1
ATOM 1465 C C . PRO A 1 190 ? -12.445 -12.18 -18.641 1 92.44 190 PRO A C 1
ATOM 1467 O O . PRO A 1 190 ? -12.5 -11.391 -17.688 1 92.44 190 PRO A O 1
ATOM 1470 N N . ASP A 1 191 ? -11.445 -12.234 -19.516 1 90.25 191 ASP A N 1
ATOM 1471 C CA . ASP A 1 191 ? -10.18 -11.555 -19.281 1 90.25 191 ASP A CA 1
ATOM 1472 C C . ASP A 1 191 ? -10.375 -10.039 -19.172 1 90.25 191 ASP A C 1
ATOM 1474 O O . ASP A 1 191 ? -9.734 -9.383 -18.359 1 90.25 191 ASP A O 1
ATOM 1478 N N . SER A 1 192 ? -11.242 -9.57 -20 1 90.75 192 SER A N 1
ATOM 1479 C CA . SER A 1 192 ? -11.461 -8.125 -20 1 90.75 192 SER A CA 1
ATOM 1480 C C . SER A 1 192 ? -12.078 -7.66 -18.688 1 90.75 192 SER A C 1
ATOM 1482 O O . SER A 1 192 ? -11.711 -6.609 -18.156 1 90.75 192 SER A O 1
ATOM 1484 N N . ILE A 1 193 ? -12.945 -8.43 -18.172 1 88 193 ILE A N 1
ATOM 1485 C CA . ILE A 1 193 ? -13.609 -8.102 -16.906 1 88 193 ILE A CA 1
ATOM 1486 C C . ILE A 1 193 ? -12.625 -8.25 -15.75 1 88 193 ILE A C 1
ATOM 1488 O O . ILE A 1 193 ? -12.586 -7.41 -14.852 1 88 193 ILE A O 1
ATOM 1492 N N . LEU A 1 194 ? -11.867 -9.242 -15.883 1 88.56 194 LEU A N 1
ATOM 1493 C CA . LEU A 1 194 ? -10.859 -9.477 -14.852 1 88.56 194 LEU A CA 1
ATOM 1494 C C . LEU A 1 194 ? -9.852 -8.328 -14.812 1 88.56 194 LEU A C 1
ATOM 1496 O O . LEU A 1 194 ? -9.523 -7.824 -13.742 1 88.56 194 LEU A O 1
ATOM 1500 N N . ALA A 1 195 ? -9.43 -7.93 -15.945 1 88.06 195 ALA A N 1
ATOM 1501 C CA . ALA A 1 195 ? -8.469 -6.832 -16.047 1 88.06 195 ALA A CA 1
ATOM 1502 C C . ALA A 1 195 ? -9.055 -5.547 -15.461 1 88.06 195 ALA A C 1
ATOM 1504 O O . ALA A 1 195 ? -8.367 -4.824 -14.734 1 88.06 195 ALA A O 1
ATOM 1505 N N . MET A 1 196 ? -10.219 -5.305 -15.781 1 85.75 196 MET A N 1
ATOM 1506 C CA . MET A 1 196 ? -10.906 -4.121 -15.281 1 85.75 196 MET A CA 1
ATOM 1507 C C . MET A 1 196 ? -11.008 -4.16 -13.758 1 85.75 196 MET A C 1
ATOM 1509 O O . MET A 1 196 ? -10.742 -3.16 -13.086 1 85.75 196 MET A O 1
ATOM 1513 N N . GLN A 1 197 ? -11.312 -5.258 -13.281 1 82.38 197 GLN A N 1
ATOM 1514 C CA . GLN A 1 197 ? -11.484 -5.395 -11.836 1 82.38 197 GLN A CA 1
ATOM 1515 C C . GLN A 1 197 ? -10.148 -5.258 -11.109 1 82.38 197 GLN A C 1
ATOM 1517 O O . GLN A 1 197 ? -10.07 -4.633 -10.047 1 82.38 197 GLN A O 1
ATOM 1522 N N . VAL A 1 198 ? -9.195 -5.828 -11.68 1 82.44 198 VAL A N 1
ATOM 1523 C CA . VAL A 1 198 ? -7.852 -5.715 -11.117 1 82.44 198 VAL A CA 1
ATOM 1524 C C . VAL A 1 198 ? -7.43 -4.246 -11.078 1 82.44 198 VAL A C 1
ATOM 1526 O O . VAL A 1 198 ? -6.98 -3.752 -10.039 1 82.44 198 VAL A O 1
ATOM 1529 N N . ALA A 1 199 ? -7.645 -3.57 -12.141 1 83.75 199 ALA A N 1
ATOM 1530 C CA . ALA A 1 199 ? -7.254 -2.166 -12.242 1 83.75 199 ALA A CA 1
ATOM 1531 C C . ALA A 1 199 ? -8.023 -1.312 -11.234 1 83.75 199 ALA A C 1
ATOM 1533 O O . ALA A 1 199 ? -7.434 -0.48 -10.539 1 83.75 199 ALA A O 1
ATOM 1534 N N . LEU A 1 200 ? -9.227 -1.577 -11.141 1 80.31 200 LEU A N 1
ATOM 1535 C CA . LEU A 1 200 ? -10.078 -0.78 -10.258 1 80.31 200 LEU A CA 1
ATOM 1536 C C . LEU A 1 200 ? -9.766 -1.065 -8.797 1 80.31 200 LEU A C 1
ATOM 1538 O O . LEU A 1 200 ? -9.766 -0.152 -7.969 1 80.31 200 LEU A O 1
ATOM 1542 N N . ASN A 1 201 ? -9.516 -2.258 -8.523 1 77.62 201 ASN A N 1
ATOM 1543 C CA . ASN A 1 201 ? -9.164 -2.619 -7.152 1 77.62 201 ASN A CA 1
ATOM 1544 C C . ASN A 1 201 ? -7.816 -2.041 -6.742 1 77.62 201 ASN A C 1
ATOM 1546 O O . ASN A 1 201 ? -7.656 -1.559 -5.621 1 77.62 201 ASN A O 1
ATOM 1550 N N . MET A 1 202 ? -6.949 -2.113 -7.648 1 80.31 202 MET A N 1
ATOM 1551 C CA . MET A 1 202 ? -5.645 -1.517 -7.371 1 80.31 202 MET A CA 1
ATOM 1552 C C . MET A 1 202 ? -5.766 -0.013 -7.156 1 80.31 202 MET A C 1
ATOM 1554 O O . MET A 1 202 ? -5.156 0.539 -6.238 1 80.31 202 MET A O 1
ATOM 1558 N N . PHE A 1 203 ? -6.547 0.569 -7.949 1 78.5 203 PHE A N 1
ATOM 1559 C CA . PHE A 1 203 ? -6.777 2.002 -7.809 1 78.5 203 PHE A CA 1
ATOM 1560 C C . PHE A 1 203 ? -7.449 2.316 -6.48 1 78.5 203 PHE A C 1
ATOM 1562 O O . PHE A 1 203 ? -7.066 3.266 -5.793 1 78.5 203 PHE A O 1
ATOM 1569 N N . ASN A 1 204 ? -8.359 1.513 -6.184 1 76.25 204 ASN A N 1
ATOM 1570 C CA . ASN A 1 204 ? -9.062 1.696 -4.922 1 76.25 204 ASN A CA 1
ATOM 1571 C C . ASN A 1 204 ? -8.125 1.562 -3.727 1 76.25 204 ASN A C 1
ATOM 1573 O O . ASN A 1 204 ? -8.211 2.34 -2.775 1 76.25 204 ASN A O 1
ATOM 1577 N N . ALA A 1 205 ? -7.305 0.558 -3.783 1 77.88 205 ALA A N 1
ATOM 1578 C CA . ALA A 1 205 ? -6.344 0.342 -2.705 1 77.88 205 ALA A CA 1
ATOM 1579 C C . ALA A 1 205 ? -5.457 1.568 -2.51 1 77.88 205 ALA A C 1
ATOM 1581 O O . ALA A 1 205 ? -5.285 2.047 -1.385 1 77.88 205 ALA A O 1
ATOM 1582 N N . MET A 1 206 ? -5.055 2.082 -3.562 1 75.75 206 MET A N 1
ATOM 1583 C CA . MET A 1 206 ? -4.098 3.182 -3.488 1 75.75 206 MET A CA 1
ATOM 1584 C C . MET A 1 206 ? -4.805 4.5 -3.199 1 75.75 206 MET A C 1
ATOM 1586 O O . MET A 1 206 ? -4.215 5.41 -2.613 1 75.75 206 MET A O 1
ATOM 1590 N N . TYR A 1 207 ? -6.035 4.52 -3.598 1 71.88 207 TYR A N 1
ATOM 1591 C CA . TYR A 1 207 ? -6.844 5.68 -3.236 1 71.88 207 TYR A CA 1
ATOM 1592 C C . TYR A 1 207 ? -7 5.785 -1.724 1 71.88 207 TYR A C 1
ATOM 1594 O O . TYR A 1 207 ? -6.852 6.871 -1.155 1 71.88 207 TYR A O 1
ATOM 1602 N N . PHE A 1 208 ? -7.266 4.723 -1.138 1 70.62 208 PHE A N 1
ATOM 1603 C CA . PHE A 1 208 ? -7.375 4.719 0.316 1 70.62 208 PHE A CA 1
ATOM 1604 C C . PHE A 1 208 ? -6.055 5.113 0.959 1 70.62 208 PHE A C 1
ATOM 1606 O O . PHE A 1 208 ? -6.035 5.848 1.951 1 70.62 208 PHE A O 1
ATOM 1613 N N . GLN A 1 209 ? -5.059 4.668 0.294 1 73.25 209 GLN A N 1
ATOM 1614 C CA . GLN A 1 209 ? -3.742 5.023 0.814 1 73.25 209 GLN A CA 1
ATOM 1615 C C . GLN A 1 209 ? -3.471 6.516 0.657 1 73.25 209 GLN A C 1
ATOM 1617 O O . GLN A 1 209 ? -2.9 7.145 1.55 1 73.25 209 GLN A O 1
ATOM 1622 N N . ASP A 1 210 ? -3.895 7.035 -0.352 1 68.25 210 ASP A N 1
ATOM 1623 C CA . ASP A 1 210 ? -3.723 8.461 -0.599 1 68.25 210 ASP A CA 1
ATOM 1624 C C . ASP A 1 210 ? -4.527 9.289 0.396 1 68.25 210 ASP A C 1
ATOM 1626 O O . ASP A 1 210 ? -4.074 10.352 0.842 1 68.25 210 ASP A O 1
ATOM 1630 N N . ARG A 1 211 ? -5.625 8.773 0.73 1 69.62 211 ARG A N 1
ATOM 1631 C CA . ARG A 1 211 ? -6.434 9.445 1.743 1 69.62 211 ARG A CA 1
ATOM 1632 C C . ARG A 1 211 ? -5.711 9.469 3.086 1 69.62 211 ARG A C 1
ATOM 1634 O O . ARG A 1 211 ? -5.793 10.461 3.822 1 69.62 211 ARG A O 1
ATOM 1641 N N . VAL A 1 212 ? -5.047 8.414 3.309 1 71 212 VAL A N 1
ATOM 1642 C CA . VAL A 1 212 ? -4.254 8.352 4.531 1 71 212 VAL A CA 1
ATOM 1643 C C . VAL A 1 212 ? -3.174 9.43 4.508 1 71 212 VAL A C 1
ATOM 1645 O O . VAL A 1 212 ? -2.939 10.102 5.512 1 71 212 VAL A O 1
ATOM 1648 N N . ASP A 1 213 ? -2.662 9.656 3.416 1 71.25 213 ASP A N 1
ATOM 1649 C CA . ASP A 1 213 ? -1.621 10.664 3.266 1 71.25 213 ASP A CA 1
ATOM 1650 C C . ASP A 1 213 ? -2.156 12.062 3.588 1 71.25 213 ASP A C 1
ATOM 1652 O O . ASP A 1 213 ? -1.474 12.859 4.23 1 71.25 213 ASP A O 1
ATOM 1656 N N . ARG A 1 214 ? -3.295 12.266 3.172 1 71.38 214 ARG A N 1
ATOM 1657 C CA . ARG A 1 214 ? -3.914 13.555 3.439 1 71.38 214 ARG A CA 1
ATOM 1658 C C . ARG A 1 214 ? -4.16 13.742 4.934 1 71.38 214 ARG A C 1
ATOM 1660 O O . ARG A 1 214 ? -3.953 14.836 5.469 1 71.38 214 ARG A O 1
ATOM 1667 N N . VAL A 1 215 ? -4.555 12.688 5.477 1 73.06 215 VAL A N 1
ATOM 1668 C CA . VAL A 1 215 ? -4.785 12.719 6.918 1 73.06 215 VAL A CA 1
ATOM 1669 C C . VAL A 1 215 ? -3.463 12.945 7.645 1 73.06 215 VAL A C 1
ATOM 1671 O O . VAL A 1 215 ? -3.395 13.742 8.586 1 73.06 215 VAL A O 1
ATOM 1674 N N . VAL A 1 216 ? -2.527 12.266 7.137 1 75.38 216 VAL A N 1
ATOM 1675 C CA . VAL A 1 216 ? -1.201 12.398 7.73 1 75.38 216 VAL A CA 1
ATOM 1676 C C . VAL A 1 216 ? -0.717 13.844 7.59 1 75.38 216 VAL A C 1
ATOM 1678 O O . VAL A 1 216 ? -0.213 14.43 8.547 1 75.38 216 VAL A O 1
ATOM 1681 N N . ALA A 1 217 ? -0.929 14.312 6.488 1 76.69 217 ALA A N 1
ATOM 1682 C CA . ALA A 1 217 ? -0.511 15.688 6.227 1 76.69 217 ALA A CA 1
ATOM 1683 C C . ALA A 1 217 ? -1.211 16.672 7.168 1 76.69 217 ALA A C 1
ATOM 1685 O O . ALA A 1 217 ? -0.557 17.469 7.836 1 76.69 217 ALA A O 1
ATOM 1686 N N . ASN A 1 218 ? -2.449 16.562 7.238 1 78.12 218 ASN A N 1
ATOM 1687 C CA . ASN A 1 218 ? -3.227 17.453 8.086 1 78.12 218 ASN A CA 1
ATOM 1688 C C . ASN A 1 218 ? -2.883 17.266 9.562 1 78.12 218 ASN A C 1
ATOM 1690 O O . ASN A 1 218 ? -2.773 18.25 10.305 1 78.12 218 ASN A O 1
ATOM 1694 N N . SER A 1 219 ? -2.738 16.078 9.891 1 76.25 219 SER A N 1
ATOM 1695 C CA . SER A 1 219 ? -2.41 15.789 11.281 1 76.25 219 SER A CA 1
ATOM 1696 C C . SER A 1 219 ? -1.036 16.328 11.648 1 76.25 219 SER A C 1
ATOM 1698 O O . SER A 1 219 ? -0.823 16.766 12.781 1 76.25 219 SER A O 1
ATOM 1700 N N . ALA A 1 220 ? -0.239 16.219 10.727 1 80.81 220 ALA A N 1
ATOM 1701 C CA . ALA A 1 220 ? 1.114 16.719 10.969 1 80.81 220 ALA A CA 1
ATOM 1702 C C . ALA A 1 220 ? 1.112 18.219 11.203 1 80.81 220 ALA A C 1
ATOM 1704 O O . ALA A 1 220 ? 1.82 18.719 12.086 1 80.81 220 ALA A O 1
ATOM 1705 N N . VAL A 1 221 ? 0.348 18.844 10.5 1 86.56 221 VAL A N 1
ATOM 1706 C CA . VAL A 1 221 ? 0.256 20.297 10.656 1 86.56 221 VAL A CA 1
ATOM 1707 C C . VAL A 1 221 ? -0.35 20.641 12.016 1 86.56 221 VAL A C 1
ATOM 1709 O O . VAL A 1 221 ? 0.166 21.484 12.734 1 86.56 221 VAL A O 1
ATOM 1712 N N . VAL A 1 222 ? -1.331 19.922 12.312 1 83.88 222 VAL A N 1
ATOM 1713 C CA . VAL A 1 222 ? -2.008 20.172 13.586 1 83.88 222 VAL A CA 1
ATOM 1714 C C . VAL A 1 222 ? -1.049 19.891 14.742 1 83.88 222 VAL A C 1
ATOM 1716 O O . VAL A 1 222 ? -0.961 20.672 15.688 1 83.88 222 VAL A O 1
ATOM 1719 N N . ALA A 1 223 ? -0.407 18.812 14.664 1 79.62 223 ALA A N 1
ATOM 1720 C CA . ALA A 1 223 ? 0.536 18.438 15.711 1 79.62 223 ALA A CA 1
ATOM 1721 C C . ALA A 1 223 ? 1.669 19.453 15.82 1 79.62 223 ALA A C 1
ATOM 1723 O O . ALA A 1 223 ? 2.076 19.812 16.922 1 79.62 223 ALA A O 1
ATOM 1724 N N . TRP A 1 224 ? 2.133 19.812 14.703 1 87.25 224 TRP A N 1
ATOM 1725 C CA . TRP A 1 224 ? 3.209 20.797 14.68 1 87.25 224 TRP A CA 1
ATOM 1726 C C . TRP A 1 224 ? 2.752 22.125 15.289 1 87.25 224 TRP A C 1
ATOM 1728 O O . TRP A 1 224 ? 3.475 22.734 16.094 1 87.25 224 TRP A O 1
ATOM 1738 N N . CYS A 1 225 ? 1.61 22.547 14.945 1 89.06 225 CYS A N 1
ATOM 1739 C CA . CYS A 1 225 ? 1.058 23.766 15.508 1 89.06 225 CYS A CA 1
ATOM 1740 C C . CYS A 1 225 ? 0.894 23.656 17.016 1 89.06 225 CYS A C 1
ATOM 1742 O O . CYS A 1 225 ? 1.232 24.578 17.75 1 89.06 225 CYS A O 1
ATOM 1744 N N . ALA A 1 226 ? 0.425 22.594 17.453 1 84.75 226 ALA A N 1
ATOM 1745 C CA . ALA A 1 226 ? 0.229 22.375 18.875 1 84.75 226 ALA A CA 1
ATOM 1746 C C . ALA A 1 226 ? 1.561 22.375 19.625 1 84.75 226 ALA A C 1
ATOM 1748 O O . ALA A 1 226 ? 1.676 22.984 20.688 1 84.75 226 ALA A O 1
ATOM 1749 N N . GLU A 1 227 ? 2.461 21.656 19.062 1 84.31 227 GLU A N 1
ATOM 1750 C CA . GLU A 1 227 ? 3.789 21.578 19.656 1 84.31 227 GLU A CA 1
ATOM 1751 C C . GLU A 1 227 ? 4.426 22.953 19.812 1 84.31 227 GLU A C 1
ATOM 1753 O O . GLU A 1 227 ? 5.188 23.188 20.75 1 84.31 227 GLU A O 1
ATOM 1758 N N . HIS A 1 228 ? 4.051 23.812 18.922 1 90.75 228 HIS A N 1
ATOM 1759 C CA . HIS A 1 228 ? 4.699 25.125 18.875 1 90.75 228 HIS A CA 1
ATOM 1760 C C . HIS A 1 228 ? 3.746 26.234 19.328 1 90.75 228 HIS A C 1
ATOM 1762 O O . HIS A 1 228 ? 3.994 27.406 19.062 1 90.75 228 HIS A O 1
ATOM 1768 N N . GLN A 1 229 ? 2.598 25.797 19.844 1 88.31 229 GLN A N 1
ATOM 1769 C CA . GLN A 1 229 ? 1.612 26.688 20.453 1 88.31 229 GLN A CA 1
ATOM 1770 C C . GLN A 1 229 ? 1.098 27.703 19.438 1 88.31 229 GLN A C 1
ATOM 1772 O O . GLN A 1 229 ? 1.006 28.891 19.734 1 88.31 229 GLN A O 1
ATOM 1777 N N . ILE A 1 230 ? 0.953 27.234 18.281 1 88.62 230 ILE A N 1
ATOM 1778 C CA . ILE A 1 230 ? 0.36 28.031 17.203 1 88.62 230 ILE A CA 1
ATOM 1779 C C . ILE A 1 230 ? -1.099 27.625 17.016 1 88.62 230 ILE A C 1
ATOM 1781 O O . ILE A 1 230 ? -1.41 26.438 16.891 1 88.62 230 ILE A O 1
ATOM 1785 N N . ASP A 1 231 ? -1.943 28.594 17.109 1 87.75 231 ASP A N 1
ATOM 1786 C CA . ASP A 1 231 ? -3.35 28.312 16.828 1 87.75 231 ASP A CA 1
ATOM 1787 C C . ASP A 1 231 ? -3.604 28.219 15.32 1 87.75 231 ASP A C 1
ATOM 1789 O O . ASP A 1 231 ? -3.758 29.234 14.648 1 87.75 231 ASP A O 1
ATOM 1793 N N . LYS A 1 232 ? -3.756 27.141 14.852 1 87.94 232 LYS A N 1
ATOM 1794 C CA . LYS A 1 232 ? -3.914 26.875 13.43 1 87.94 232 LYS A CA 1
ATOM 1795 C C . LYS A 1 232 ? -5.125 27.609 12.859 1 87.94 232 LYS A C 1
ATOM 1797 O O . LYS A 1 232 ? -5.051 28.188 11.773 1 87.94 232 LYS A O 1
ATOM 1802 N N . ARG A 1 233 ? -6.184 27.625 13.453 1 87.06 233 ARG A N 1
ATOM 1803 C CA . ARG A 1 233 ? -7.426 28.234 12.977 1 87.06 233 ARG A CA 1
ATOM 1804 C C . ARG A 1 233 ? -7.281 29.734 12.836 1 87.06 233 ARG A C 1
ATOM 1806 O O . ARG A 1 233 ? -7.75 30.328 11.852 1 87.06 233 ARG A O 1
ATOM 1813 N N . GLU A 1 234 ? -6.684 30.203 13.773 1 85.62 234 GLU A N 1
ATOM 1814 C CA . GLU A 1 234 ? -6.48 31.656 13.742 1 85.62 234 GLU A CA 1
ATOM 1815 C C . GLU A 1 234 ? -5.574 32.062 12.586 1 85.62 234 GLU A C 1
ATOM 1817 O O . GLU A 1 234 ? -5.844 33.031 11.891 1 85.62 234 GLU A O 1
ATOM 1822 N N . VAL A 1 235 ? -4.57 31.266 12.422 1 88.69 235 VAL A N 1
ATOM 1823 C CA . VAL A 1 235 ? -3.635 31.547 11.344 1 88.69 235 VAL A CA 1
ATOM 1824 C C . VAL A 1 235 ? -4.34 31.406 9.992 1 88.69 235 VAL A C 1
ATOM 1826 O O . VAL A 1 235 ? -4.203 32.25 9.125 1 88.69 235 VAL A O 1
ATOM 1829 N N . GLU A 1 236 ? -5.086 30.391 9.836 1 87.44 236 GLU A N 1
ATOM 1830 C CA . GLU A 1 236 ? -5.781 30.141 8.57 1 87.44 236 GLU A CA 1
ATOM 1831 C C . GLU A 1 236 ? -6.836 31.203 8.305 1 87.44 236 GLU A C 1
ATOM 1833 O O . GLU A 1 236 ? -7.027 31.625 7.164 1 87.44 236 GLU A O 1
ATOM 1838 N N . LYS A 1 237 ? -7.5 31.641 9.32 1 84.69 237 LYS A N 1
ATOM 1839 C CA . LYS A 1 237 ? -8.469 32.719 9.195 1 84.69 237 LYS A CA 1
ATOM 1840 C C . LYS A 1 237 ? -7.785 34 8.742 1 84.69 237 LYS A C 1
ATOM 1842 O O . LYS A 1 237 ? -8.305 34.719 7.887 1 84.69 237 LYS A O 1
ATOM 1847 N N . ALA A 1 238 ? -6.73 34.219 9.383 1 83.94 238 ALA A N 1
ATOM 1848 C CA . ALA A 1 238 ? -5.984 35.438 9.062 1 83.94 238 ALA A CA 1
ATOM 1849 C C . ALA A 1 238 ? -5.512 35.406 7.609 1 83.94 238 ALA A C 1
ATOM 1851 O O . ALA A 1 238 ? -5.586 36.438 6.91 1 83.94 238 ALA A O 1
ATOM 1852 N N . THR A 1 239 ? -5.012 34.312 7.219 1 84 239 THR A N 1
ATOM 1853 C CA . THR A 1 239 ? -4.523 34.188 5.848 1 84 239 THR A CA 1
ATOM 1854 C C . THR A 1 239 ? -5.664 34.344 4.848 1 84 239 THR A C 1
ATOM 1856 O O . THR A 1 239 ? -5.5 35 3.811 1 84 239 THR A O 1
ATOM 1859 N N . ARG A 1 240 ? -6.766 33.781 5.168 1 82 240 ARG A N 1
ATOM 1860 C CA . ARG A 1 240 ? -7.93 33.906 4.297 1 82 240 ARG A CA 1
ATOM 1861 C C . ARG A 1 240 ? -8.391 35.375 4.215 1 82 240 ARG A C 1
ATOM 1863 O O . ARG A 1 240 ? -8.758 35.844 3.139 1 82 240 ARG A O 1
ATOM 1870 N N . ALA A 1 241 ? -8.406 35.938 5.312 1 84.56 241 ALA A N 1
ATOM 1871 C CA . ALA A 1 241 ? -8.781 37.344 5.359 1 84.56 241 ALA A CA 1
ATOM 1872 C C . ALA A 1 241 ? -7.816 38.219 4.547 1 84.56 241 ALA A C 1
ATOM 1874 O O . ALA A 1 241 ? -8.242 39.125 3.816 1 84.56 241 ALA A O 1
ATOM 1875 N N . ALA A 1 242 ? -6.676 37.875 4.668 1 84.81 242 ALA A N 1
ATOM 1876 C CA . ALA A 1 242 ? -5.656 38.625 3.932 1 84.81 242 ALA A CA 1
ATOM 1877 C C . ALA A 1 242 ? -5.805 38.406 2.428 1 84.81 242 ALA A C 1
ATOM 1879 O O . ALA A 1 242 ? -5.676 39.375 1.648 1 84.81 242 ALA A O 1
ATOM 1880 N N . ARG A 1 243 ? -6.094 37.281 2.039 1 83.31 243 ARG A N 1
ATOM 1881 C CA . ARG A 1 243 ? -6.293 36.969 0.626 1 83.31 243 ARG A CA 1
ATOM 1882 C C . ARG A 1 243 ? -7.543 37.656 0.087 1 83.31 243 ARG A C 1
ATOM 1884 O O . ARG A 1 243 ? -7.551 38.156 -1.046 1 83.31 243 ARG A O 1
ATOM 1891 N N . ALA A 1 244 ? -8.562 37.625 0.887 1 84.06 244 ALA A N 1
ATOM 1892 C CA . ALA A 1 244 ? -9.805 38.281 0.497 1 84.06 244 ALA A CA 1
ATOM 1893 C C . ALA A 1 244 ? -9.594 39.781 0.336 1 84.06 244 ALA A C 1
ATOM 1895 O O . ALA A 1 244 ? -10.094 40.375 -0.616 1 84.06 244 ALA A O 1
ATOM 1896 N N . LYS A 1 245 ? -8.922 40.406 1.179 1 85.06 245 LYS A N 1
ATOM 1897 C CA . LYS A 1 245 ? -8.609 41.812 1.104 1 85.06 245 LYS A CA 1
ATOM 1898 C C . LYS A 1 245 ? -7.75 42.125 -0.121 1 85.06 245 LYS A C 1
ATOM 1900 O O . LYS A 1 245 ? -7.977 43.125 -0.804 1 85.06 245 LYS A O 1
ATOM 1905 N N . GLY A 1 246 ? -6.938 41.219 -0.286 1 77.94 246 GLY A N 1
ATOM 1906 C CA . GLY A 1 246 ? -6.105 41.375 -1.466 1 77.94 246 GLY A CA 1
ATOM 1907 C C . GLY A 1 246 ? -6.887 41.312 -2.764 1 77.94 246 GLY A C 1
ATOM 1908 O O . GLY A 1 246 ? -6.633 42.062 -3.697 1 77.94 246 GLY A O 1
ATOM 1909 N N . LYS A 1 247 ? -7.875 40.625 -2.916 1 82.81 247 LYS A N 1
ATOM 1910 C CA . LYS A 1 247 ? -8.727 40.469 -4.094 1 82.81 247 LYS A CA 1
ATOM 1911 C C . LYS A 1 247 ? -9.641 41.688 -4.266 1 82.81 247 LYS A C 1
ATOM 1913 O O . LYS A 1 247 ? -9.891 42.125 -5.387 1 82.81 247 LYS A O 1
ATOM 1918 N N . GLU A 1 248 ? -10.133 42.031 -3.166 1 79.56 248 GLU A N 1
ATOM 1919 C CA . GLU A 1 248 ? -10.977 43.25 -3.205 1 79.56 248 GLU A CA 1
ATOM 1920 C C . GLU A 1 248 ? -10.172 44.469 -3.652 1 79.56 248 GLU A C 1
ATOM 1922 O O . GLU A 1 248 ? -10.656 45.25 -4.453 1 79.56 248 GLU A O 1
ATOM 1927 N N . ASP A 1 249 ? -9.016 44.625 -3.248 1 80 249 ASP A N 1
ATOM 1928 C CA . ASP A 1 249 ? -8.156 45.719 -3.625 1 80 249 ASP A CA 1
ATOM 1929 C C . ASP A 1 249 ? -7.77 45.656 -5.102 1 80 249 ASP A C 1
ATOM 1931 O O . ASP A 1 249 ? -7.664 46.688 -5.777 1 80 249 ASP A O 1
ATOM 1935 N N . GLN A 1 250 ? -7.586 44.562 -5.566 1 78.75 250 GLN A N 1
ATOM 1936 C CA . GLN A 1 250 ? -7.242 44.375 -6.973 1 78.75 250 GLN A CA 1
ATOM 1937 C C . GLN A 1 250 ? -8.438 44.719 -7.875 1 78.75 250 GLN A C 1
ATOM 1939 O O . GLN A 1 250 ? -8.258 45.188 -9 1 78.75 250 GLN A O 1
ATOM 1944 N N . LYS A 1 251 ? -9.523 44.5 -7.41 1 74.69 251 LYS A N 1
ATOM 1945 C CA . LYS A 1 251 ? -10.727 44.812 -8.172 1 74.69 251 LYS A CA 1
ATOM 1946 C C . LYS A 1 251 ? -10.984 46.312 -8.203 1 74.69 251 LYS A C 1
ATOM 1948 O O . LYS A 1 251 ? -11.555 46.844 -9.164 1 74.69 251 LYS A O 1
ATOM 1953 N N . LYS A 1 252 ? -10.492 47.031 -7.395 1 77.94 252 LYS A N 1
ATOM 1954 C CA . LYS A 1 252 ? -10.727 48.469 -7.332 1 77.94 252 LYS A CA 1
ATOM 1955 C C . LYS A 1 252 ? -9.648 49.25 -8.094 1 77.94 252 LYS A C 1
ATOM 1957 O O . LYS A 1 252 ? -9.812 50.438 -8.391 1 77.94 252 LYS A O 1
ATOM 1962 N N . SER A 1 253 ? -8.828 48.5 -8.5 1 70.38 253 SER A N 1
ATOM 1963 C CA . SER A 1 253 ? -7.801 49.188 -9.289 1 70.38 253 SER A CA 1
ATOM 1964 C C . SER A 1 253 ? -7.957 48.875 -10.773 1 70.38 253 SER A C 1
ATOM 1966 O O . SER A 1 253 ? -7.684 49.719 -11.617 1 70.38 253 SER A O 1
ATOM 1968 N N . MET B 1 1 ? 21.078 -21.156 -11.062 1 80.38 1 MET B N 1
ATOM 1969 C CA . MET B 1 1 ? 21.531 -20.594 -9.789 1 80.38 1 MET B CA 1
ATOM 1970 C C . MET B 1 1 ? 23.047 -20.594 -9.719 1 80.38 1 MET B C 1
ATOM 1972 O O . MET B 1 1 ? 23.703 -21.531 -10.156 1 80.38 1 MET B O 1
ATOM 1976 N N . LEU B 1 2 ? 23.562 -19.484 -9.156 1 83.38 2 LEU B N 1
ATOM 1977 C CA . LEU B 1 2 ? 25.016 -19.375 -9.023 1 83.38 2 LEU B CA 1
ATOM 1978 C C . LEU B 1 2 ? 25.516 -20.109 -7.793 1 83.38 2 LEU B C 1
ATOM 1980 O O . LEU B 1 2 ? 24.828 -20.125 -6.758 1 83.38 2 LEU B O 1
ATOM 1984 N N . ALA B 1 3 ? 26.641 -20.75 -8.016 1 87.44 3 ALA B N 1
ATOM 1985 C CA . ALA B 1 3 ? 27.359 -21.281 -6.852 1 87.44 3 ALA B CA 1
ATOM 1986 C C . ALA B 1 3 ? 27.844 -20.156 -5.941 1 87.44 3 ALA B C 1
ATOM 1988 O O . ALA B 1 3 ? 27.984 -19.016 -6.383 1 87.44 3 ALA B O 1
ATOM 1989 N N . PHE B 1 4 ? 28 -20.5 -4.738 1 87.94 4 PHE B N 1
ATOM 1990 C CA . PHE B 1 4 ? 28.391 -19.5 -3.744 1 87.94 4 PHE B CA 1
ATOM 1991 C C . PHE B 1 4 ? 29.641 -18.75 -4.195 1 87.94 4 PHE B C 1
ATOM 1993 O O . PHE B 1 4 ? 29.688 -17.516 -4.094 1 87.94 4 PHE B O 1
ATOM 2000 N N . VAL B 1 5 ? 30.578 -19.438 -4.688 1 91.75 5 VAL B N 1
ATOM 2001 C CA . VAL B 1 5 ? 31.828 -18.844 -5.129 1 91.75 5 VAL B CA 1
ATOM 2002 C C . VAL B 1 5 ? 31.562 -17.859 -6.266 1 91.75 5 VAL B C 1
ATOM 2004 O O . VAL B 1 5 ? 32.156 -16.797 -6.332 1 91.75 5 VAL B O 1
ATOM 2007 N N . GLU B 1 6 ? 30.688 -18.219 -7.133 1 92.56 6 GLU B N 1
ATOM 2008 C CA . GLU B 1 6 ? 30.344 -17.344 -8.242 1 92.56 6 GLU B CA 1
ATOM 2009 C C . GLU B 1 6 ? 29.625 -16.094 -7.754 1 92.56 6 GLU B C 1
ATOM 2011 O O . GLU B 1 6 ? 29.844 -14.992 -8.273 1 92.56 6 GLU B O 1
ATOM 2016 N N . VAL B 1 7 ? 28.797 -16.266 -6.75 1 91.25 7 VAL B N 1
ATOM 2017 C CA . VAL B 1 7 ? 28.109 -15.133 -6.137 1 91.25 7 VAL B CA 1
ATOM 2018 C C . VAL B 1 7 ? 29.156 -14.156 -5.586 1 91.25 7 VAL B C 1
ATOM 2020 O O . VAL B 1 7 ? 29.078 -12.953 -5.848 1 91.25 7 VAL B O 1
ATOM 2023 N N . CYS B 1 8 ? 30.094 -14.656 -4.91 1 92.19 8 CYS B N 1
ATOM 2024 C CA . CYS B 1 8 ? 31.141 -13.828 -4.32 1 92.19 8 CYS B CA 1
ATOM 2025 C C . CYS B 1 8 ? 31.922 -13.102 -5.402 1 92.19 8 CYS B C 1
ATOM 2027 O O . CYS B 1 8 ? 32.281 -11.93 -5.23 1 92.19 8 CYS B O 1
ATOM 2029 N N . LYS B 1 9 ? 32.125 -13.773 -6.469 1 95.31 9 LYS B N 1
ATOM 2030 C CA . LYS B 1 9 ? 32.844 -13.156 -7.574 1 95.31 9 LYS B CA 1
ATOM 2031 C C . LYS B 1 9 ? 32.062 -11.984 -8.156 1 95.31 9 LYS B C 1
ATOM 2033 O O . LYS B 1 9 ? 32.625 -10.922 -8.422 1 95.31 9 LYS B O 1
ATOM 2038 N N . VAL B 1 10 ? 30.812 -12.203 -8.32 1 94.75 10 VAL B N 1
ATOM 2039 C CA . VAL B 1 10 ? 29.969 -11.156 -8.898 1 94.75 10 VAL B CA 1
ATOM 2040 C C . VAL B 1 10 ? 29.875 -9.977 -7.93 1 94.75 10 VAL B C 1
ATOM 2042 O O . VAL B 1 10 ? 30 -8.82 -8.336 1 94.75 10 VAL B O 1
ATOM 2045 N N . VAL B 1 11 ? 29.703 -10.258 -6.688 1 94.12 11 VAL B N 1
ATOM 2046 C CA . VAL B 1 11 ? 29.641 -9.227 -5.66 1 94.12 11 VAL B CA 1
ATOM 2047 C C . VAL B 1 11 ? 30.938 -8.43 -5.633 1 94.12 11 VAL B C 1
ATOM 2049 O O . VAL B 1 11 ? 30.922 -7.195 -5.656 1 94.12 11 VAL B O 1
ATOM 2052 N N . GLY B 1 12 ? 32.031 -9.148 -5.648 1 95.31 12 GLY B N 1
ATOM 2053 C CA . GLY B 1 12 ? 33.344 -8.508 -5.645 1 95.31 12 GLY B CA 1
ATOM 2054 C C . GLY B 1 12 ? 33.594 -7.66 -6.883 1 95.31 12 GLY B C 1
ATOM 2055 O O . GLY B 1 12 ? 34.062 -6.523 -6.781 1 95.31 12 GLY B O 1
ATOM 2056 N N . ALA B 1 13 ? 33.312 -8.219 -7.957 1 96.75 13 ALA B N 1
ATOM 2057 C CA . ALA B 1 13 ? 33.5 -7.492 -9.211 1 96.75 13 ALA B CA 1
ATOM 2058 C C . ALA B 1 13 ? 32.625 -6.234 -9.234 1 96.75 13 ALA B C 1
ATOM 2060 O O . ALA B 1 13 ? 33.094 -5.168 -9.648 1 96.75 13 ALA B O 1
ATOM 2061 N N . SER B 1 14 ? 31.406 -6.348 -8.836 1 95.81 14 SER B N 1
ATOM 2062 C CA . SER B 1 14 ? 30.5 -5.207 -8.797 1 95.81 14 SER B CA 1
ATOM 2063 C C . SER B 1 14 ? 31.016 -4.125 -7.852 1 95.81 14 SER B C 1
ATOM 2065 O O . SER B 1 14 ? 30.953 -2.936 -8.172 1 95.81 14 SER B O 1
ATOM 2067 N N . PHE B 1 15 ? 31.469 -4.594 -6.746 1 95.88 15 PHE B N 1
ATOM 2068 C CA . PHE B 1 15 ? 32.062 -3.664 -5.793 1 95.88 15 PHE B CA 1
ATOM 2069 C C . PHE B 1 15 ? 33.219 -2.887 -6.434 1 95.88 15 PHE B C 1
ATOM 2071 O O . PHE B 1 15 ? 33.25 -1.659 -6.332 1 95.88 15 PHE B O 1
ATOM 2078 N N . LEU B 1 16 ? 34.062 -3.566 -7.156 1 96.69 16 LEU B N 1
ATOM 2079 C CA . LEU B 1 16 ? 35.219 -2.945 -7.785 1 96.69 16 LEU B CA 1
ATOM 2080 C C . LEU B 1 16 ? 34.812 -1.99 -8.891 1 96.69 16 LEU B C 1
ATOM 2082 O O . LEU B 1 16 ? 35.406 -0.92 -9.055 1 96.69 16 LEU B O 1
ATOM 2086 N N . VAL B 1 17 ? 33.844 -2.359 -9.625 1 97 17 VAL B N 1
ATOM 2087 C CA . VAL B 1 17 ? 33.344 -1.509 -10.695 1 97 17 VAL B CA 1
ATOM 2088 C C . VAL B 1 17 ? 32.75 -0.223 -10.102 1 97 17 VAL B C 1
ATOM 2090 O O . VAL B 1 17 ? 33 0.869 -10.625 1 97 17 VAL B O 1
ATOM 2093 N N . VAL B 1 18 ? 32 -0.364 -9 1 97.12 18 VAL B N 1
ATOM 2094 C CA . VAL B 1 18 ? 31.406 0.799 -8.352 1 97.12 18 VAL B CA 1
ATOM 2095 C C . VAL B 1 18 ? 32.5 1.692 -7.785 1 97.12 18 VAL B C 1
ATOM 2097 O O . VAL B 1 18 ? 32.469 2.918 -7.918 1 97.12 18 VAL B O 1
ATOM 2100 N N . LEU B 1 19 ? 33.531 1.098 -7.219 1 95.88 19 LEU B N 1
ATOM 2101 C CA . LEU B 1 19 ? 34.656 1.844 -6.68 1 95.88 19 LEU B CA 1
ATOM 2102 C C . LEU B 1 19 ? 35.375 2.615 -7.781 1 95.88 19 LEU B C 1
ATOM 2104 O O . LEU B 1 19 ? 35.688 3.791 -7.609 1 95.88 19 LEU B O 1
ATOM 2108 N N . ALA B 1 20 ? 35.594 1.973 -8.859 1 96.94 20 ALA B N 1
ATOM 2109 C CA . ALA B 1 20 ? 36.25 2.615 -10 1 96.94 20 ALA B CA 1
ATOM 2110 C C . ALA B 1 20 ? 35.406 3.779 -10.523 1 96.94 20 ALA B C 1
ATOM 2112 O O . ALA B 1 20 ? 35.938 4.863 -10.781 1 96.94 20 ALA B O 1
ATOM 2113 N N . ALA B 1 21 ? 34.156 3.557 -10.664 1 97.12 21 ALA B N 1
ATOM 2114 C CA . ALA B 1 21 ? 33.25 4.594 -11.164 1 97.12 21 ALA B CA 1
ATOM 2115 C C . ALA B 1 21 ? 33.188 5.781 -10.211 1 97.12 21 ALA B C 1
ATOM 2117 O O . ALA B 1 21 ? 33.188 6.938 -10.641 1 97.12 21 ALA B O 1
ATOM 2118 N N . ASP B 1 22 ? 33.094 5.469 -8.93 1 97.06 22 ASP B N 1
ATOM 2119 C CA . ASP B 1 22 ? 33.125 6.516 -7.918 1 97.06 22 ASP B CA 1
ATOM 2120 C C . ASP B 1 22 ? 34.375 7.367 -8.023 1 97.06 22 ASP B C 1
ATOM 2122 O O . ASP B 1 22 ? 34.312 8.594 -7.93 1 97.06 22 ASP B O 1
ATOM 2126 N N . THR B 1 23 ? 35.531 6.723 -8.25 1 95.88 23 THR B N 1
ATOM 2127 C CA . THR B 1 23 ? 36.812 7.41 -8.367 1 95.88 23 THR B CA 1
ATOM 2128 C C . THR B 1 23 ? 36.812 8.336 -9.578 1 95.88 23 THR B C 1
ATOM 2130 O O . THR B 1 23 ? 37.281 9.469 -9.492 1 95.88 23 THR B O 1
ATOM 2133 N N . VAL B 1 24 ? 36.25 7.906 -10.633 1 96.75 24 VAL B N 1
ATOM 2134 C CA . VAL B 1 24 ? 36.188 8.711 -11.852 1 96.75 24 VAL B CA 1
ATOM 2135 C C . VAL B 1 24 ? 35.25 9.883 -11.656 1 96.75 24 VAL B C 1
ATOM 2137 O O . VAL B 1 24 ? 35.562 11.023 -12.008 1 96.75 24 VAL B O 1
ATOM 2140 N N . LEU B 1 25 ? 34.125 9.617 -11.008 1 96.44 25 LEU B N 1
ATOM 2141 C CA . LEU B 1 25 ? 33.094 10.625 -10.836 1 96.44 25 LEU B CA 1
ATOM 2142 C C . LEU B 1 25 ? 33.531 11.734 -9.898 1 96.44 25 LEU B C 1
ATOM 2144 O O . LEU B 1 25 ? 33.062 12.867 -9.992 1 96.44 25 LEU B O 1
ATOM 2148 N N . ARG B 1 26 ? 34.406 11.391 -9.102 1 95.25 26 ARG B N 1
ATOM 2149 C CA . ARG B 1 26 ? 34.938 12.352 -8.125 1 95.25 26 ARG B CA 1
ATOM 2150 C C . ARG B 1 26 ? 35.5 13.57 -8.828 1 95.25 26 ARG B C 1
ATOM 2152 O O . ARG B 1 26 ? 35.531 14.664 -8.258 1 95.25 26 ARG B O 1
ATOM 2159 N N . TYR B 1 27 ? 35.906 13.43 -10.062 1 94.94 27 TYR B N 1
ATOM 2160 C CA . TYR B 1 27 ? 36.562 14.508 -10.789 1 94.94 27 TYR B CA 1
ATOM 2161 C C . TYR B 1 27 ? 35.594 15.219 -11.711 1 94.94 27 TYR B C 1
ATOM 2163 O O . TYR B 1 27 ? 35.969 16.219 -12.352 1 94.94 27 TYR B O 1
ATOM 2171 N N . ALA B 1 28 ? 34.406 14.805 -11.781 1 94 28 ALA B N 1
ATOM 2172 C CA . ALA B 1 28 ? 33.406 15.469 -12.602 1 94 28 ALA B CA 1
ATOM 2173 C C . ALA B 1 28 ? 32.781 16.656 -11.859 1 94 28 ALA B C 1
ATOM 2175 O O . ALA B 1 28 ? 32.562 16.578 -10.648 1 94 28 ALA B O 1
ATOM 2176 N N . PRO B 1 29 ? 32.5 17.656 -12.602 1 93.88 29 PRO B N 1
ATOM 2177 C CA . PRO B 1 29 ? 31.891 18.828 -11.969 1 93.88 29 PRO B CA 1
ATOM 2178 C C . PRO B 1 29 ? 30.578 18.484 -11.281 1 93.88 29 PRO B C 1
ATOM 2180 O O . PRO B 1 29 ? 29.719 17.828 -11.867 1 93.88 29 PRO B O 1
ATOM 2183 N N . GLY B 1 30 ? 30.469 18.875 -10.023 1 94.19 30 GLY B N 1
ATOM 2184 C CA . GLY B 1 30 ? 29.25 18.688 -9.273 1 94.19 30 GLY B CA 1
ATOM 2185 C C . GLY B 1 30 ? 29.219 17.406 -8.477 1 94.19 30 GLY B C 1
ATOM 2186 O O . GLY B 1 30 ? 28.297 17.172 -7.684 1 94.19 30 GLY B O 1
ATOM 2187 N N . PHE B 1 31 ? 30.234 16.578 -8.594 1 96 31 PHE B N 1
ATOM 2188 C CA . PHE B 1 31 ? 30.203 15.266 -7.977 1 96 31 PHE B CA 1
ATOM 2189 C C . PHE B 1 31 ? 31.297 15.148 -6.914 1 96 31 PHE B C 1
ATOM 2191 O O . PHE B 1 31 ? 31.844 14.062 -6.699 1 96 31 PHE B O 1
ATOM 2198 N N . ASN B 1 32 ? 31.547 16.234 -6.297 1 93.62 32 ASN B N 1
ATOM 2199 C CA . ASN B 1 32 ? 32.562 16.266 -5.234 1 93.62 32 ASN B CA 1
ATOM 2200 C C . ASN B 1 32 ? 32.062 15.547 -3.979 1 93.62 32 ASN B C 1
ATOM 2202 O O . ASN B 1 32 ? 32.812 14.875 -3.295 1 93.62 32 ASN B O 1
ATOM 2206 N N . ALA B 1 33 ? 30.797 15.711 -3.76 1 92.38 33 ALA B N 1
ATOM 2207 C CA . ALA B 1 33 ? 30.219 15.102 -2.562 1 92.38 33 ALA B CA 1
ATOM 2208 C C . ALA B 1 33 ? 30 13.609 -2.758 1 92.38 33 ALA B C 1
ATOM 2210 O O . ALA B 1 33 ? 29.438 13.18 -3.768 1 92.38 33 ALA B O 1
ATOM 2211 N N . ALA B 1 34 ? 30.375 12.852 -1.825 1 91.81 34 ALA B N 1
ATOM 2212 C CA . ALA B 1 34 ? 30.25 11.398 -1.874 1 91.81 34 ALA B CA 1
ATOM 2213 C C . ALA B 1 34 ? 28.781 10.984 -2.014 1 91.81 34 ALA B C 1
ATOM 2215 O O . ALA B 1 34 ? 28.469 10.016 -2.709 1 91.81 34 ALA B O 1
ATOM 2216 N N . SER B 1 35 ? 27.953 11.719 -1.403 1 91.19 35 SER B N 1
ATOM 2217 C CA . SER B 1 35 ? 26.531 11.391 -1.437 1 91.19 35 SER B CA 1
ATOM 2218 C C . SER B 1 35 ? 25.969 11.562 -2.84 1 91.19 35 SER B C 1
ATOM 2220 O O . SER B 1 35 ? 25.109 10.789 -3.262 1 91.19 35 SER B O 1
ATOM 2222 N N . THR B 1 36 ? 26.422 12.5 -3.473 1 95.06 36 THR B N 1
ATOM 2223 C CA . THR B 1 36 ? 25.953 12.727 -4.84 1 95.06 36 THR B CA 1
ATOM 2224 C C . THR B 1 36 ? 26.422 11.609 -5.762 1 95.06 36 THR B C 1
ATOM 2226 O O . THR B 1 36 ? 25.641 11.102 -6.574 1 95.06 36 THR B O 1
ATOM 2229 N N . ARG B 1 37 ? 27.672 11.25 -5.613 1 96 37 ARG B N 1
ATOM 2230 C CA . ARG B 1 37 ? 28.219 10.164 -6.422 1 96 37 ARG B CA 1
ATOM 2231 C C . ARG B 1 37 ? 27.484 8.859 -6.137 1 96 37 ARG B C 1
ATOM 2233 O O . ARG B 1 37 ? 27.109 8.125 -7.062 1 96 37 ARG B O 1
ATOM 2240 N N . TYR B 1 38 ? 27.234 8.602 -4.902 1 94.56 38 TYR B N 1
ATOM 2241 C CA . TYR B 1 38 ? 26.531 7.379 -4.527 1 94.56 38 TYR B CA 1
ATOM 2242 C C . TYR B 1 38 ? 25.141 7.336 -5.148 1 94.56 38 TYR B C 1
ATOM 2244 O O . TYR B 1 38 ? 24.703 6.293 -5.645 1 94.56 38 TYR B O 1
ATOM 2252 N N . ASN B 1 39 ? 24.469 8.469 -5.082 1 95.56 39 ASN B N 1
ATOM 2253 C CA . ASN B 1 39 ? 23.125 8.523 -5.66 1 95.56 39 ASN B CA 1
ATOM 2254 C C . ASN B 1 39 ? 23.141 8.156 -7.141 1 95.56 39 ASN B C 1
ATOM 2256 O O . ASN B 1 39 ? 22.328 7.336 -7.594 1 95.56 39 ASN B O 1
ATOM 2260 N N . LEU B 1 40 ? 24.047 8.727 -7.812 1 97.44 40 LEU B N 1
ATOM 2261 C CA . LEU B 1 40 ? 24.109 8.453 -9.242 1 97.44 40 LEU B CA 1
ATOM 2262 C C . LEU B 1 40 ? 24.484 7 -9.508 1 97.44 40 LEU B C 1
ATOM 2264 O O . LEU B 1 40 ? 23.891 6.336 -10.352 1 97.44 40 LEU B O 1
ATOM 2268 N N . LEU B 1 41 ? 25.469 6.543 -8.828 1 97.44 41 LEU B N 1
ATOM 2269 C CA . LEU B 1 41 ? 25.906 5.164 -9.008 1 97.44 41 LEU B CA 1
ATOM 2270 C C . LEU B 1 41 ? 24.797 4.184 -8.672 1 97.44 41 LEU B C 1
ATOM 2272 O O . LEU B 1 41 ? 24.609 3.18 -9.359 1 97.44 41 LEU B O 1
ATOM 2276 N N . HIS B 1 42 ? 24.031 4.441 -7.59 1 96.62 42 HIS B N 1
ATOM 2277 C CA . HIS B 1 42 ? 22.875 3.643 -7.223 1 96.62 42 HIS B CA 1
ATOM 2278 C C . HIS B 1 42 ? 21.828 3.656 -8.328 1 96.62 42 HIS B C 1
ATOM 2280 O O . HIS B 1 42 ? 21.281 2.609 -8.68 1 96.62 42 HIS B O 1
ATOM 2286 N N . ALA B 1 43 ? 21.641 4.812 -8.906 1 97.44 43 ALA B N 1
ATOM 2287 C CA . ALA B 1 43 ? 20.672 4.953 -9.992 1 97.44 43 ALA B CA 1
ATOM 2288 C C . ALA B 1 43 ? 21.078 4.133 -11.211 1 97.44 43 ALA B C 1
ATOM 2290 O O . ALA B 1 43 ? 20.266 3.453 -11.82 1 97.44 43 ALA B O 1
ATOM 2291 N N . LEU B 1 44 ? 22.297 4.238 -11.547 1 97.25 44 LEU B N 1
ATOM 2292 C CA . LEU B 1 44 ? 22.828 3.504 -12.695 1 97.25 44 LEU B CA 1
ATOM 2293 C C . LEU B 1 44 ? 22.734 2 -12.469 1 97.25 44 LEU B C 1
ATOM 2295 O O . LEU B 1 44 ? 22.375 1.249 -13.375 1 97.25 44 LEU B O 1
ATOM 2299 N N . LEU B 1 45 ? 23.094 1.601 -11.305 1 96.94 45 LEU B N 1
ATOM 2300 C CA . LEU B 1 45 ? 22.969 0.187 -10.969 1 96.94 45 LEU B CA 1
ATOM 2301 C C . LEU B 1 45 ? 21.516 -0.259 -11.055 1 96.94 45 LEU B C 1
ATOM 2303 O O . LEU B 1 45 ? 21.219 -1.348 -11.555 1 96.94 45 LEU B O 1
ATOM 2307 N N . ASN B 1 46 ? 20.625 0.515 -10.531 1 97.06 46 ASN B N 1
ATOM 2308 C CA . ASN B 1 46 ? 19.203 0.199 -10.625 1 97.06 46 ASN B CA 1
ATOM 2309 C C . ASN B 1 46 ? 18.75 0.075 -12.078 1 97.06 46 ASN B C 1
ATOM 2311 O O . ASN B 1 46 ? 17.906 -0.763 -12.398 1 97.06 46 ASN B O 1
ATOM 2315 N N . THR B 1 47 ? 19.297 0.925 -12.883 1 97.5 47 THR B N 1
ATOM 2316 C CA . THR B 1 47 ? 18.984 0.838 -14.305 1 97.5 47 THR B CA 1
ATOM 2317 C C . THR B 1 47 ? 19.438 -0.503 -14.875 1 97.5 47 THR B C 1
ATOM 2319 O O . THR B 1 47 ? 18.688 -1.153 -15.609 1 97.5 47 THR B O 1
ATOM 2322 N N . TYR B 1 48 ? 20.656 -0.815 -14.562 1 97.31 48 TYR B N 1
ATOM 2323 C CA . TYR B 1 48 ? 21.156 -2.127 -14.969 1 97.31 48 TYR B CA 1
ATOM 2324 C C . TYR B 1 48 ? 20.203 -3.232 -14.5 1 97.31 48 TYR B C 1
ATOM 2326 O O . TYR B 1 48 ? 19.875 -4.145 -15.266 1 97.31 48 TYR B O 1
ATOM 2334 N N . VAL B 1 49 ? 19.766 -3.199 -13.234 1 96.69 49 VAL B N 1
ATOM 2335 C CA . VAL B 1 49 ? 18.859 -4.191 -12.664 1 96.69 49 VAL B CA 1
ATOM 2336 C C . VAL B 1 49 ? 17.547 -4.223 -13.461 1 96.69 49 VAL B C 1
ATOM 2338 O O . VAL B 1 49 ? 17.094 -5.289 -13.875 1 96.69 49 VAL B O 1
ATOM 2341 N N . VAL B 1 50 ? 17.016 -3.064 -13.773 1 97.69 50 VAL B N 1
ATOM 2342 C CA . VAL B 1 50 ? 15.742 -2.98 -14.492 1 97.69 50 VAL B CA 1
ATOM 2343 C C . VAL B 1 50 ? 15.875 -3.666 -15.852 1 97.69 50 VAL B C 1
ATOM 2345 O O . VAL B 1 50 ? 15.062 -4.527 -16.188 1 97.69 50 VAL B O 1
ATOM 2348 N N . VAL B 1 51 ? 16.875 -3.305 -16.547 1 97.5 51 VAL B N 1
ATOM 2349 C CA . VAL B 1 51 ? 17.078 -3.846 -17.891 1 97.5 51 VAL B CA 1
ATOM 2350 C C . VAL B 1 51 ? 17.281 -5.355 -17.812 1 97.5 51 VAL B C 1
ATOM 2352 O O . VAL B 1 51 ? 16.781 -6.098 -18.672 1 97.5 51 VAL B O 1
ATOM 2355 N N . SER B 1 52 ? 17.922 -5.809 -16.812 1 97.31 52 SER B N 1
ATOM 2356 C CA . SER B 1 52 ? 18.266 -7.219 -16.672 1 97.31 52 SER B CA 1
ATOM 2357 C C . SER B 1 52 ? 17.062 -8.039 -16.25 1 97.31 52 SER B C 1
ATOM 2359 O O . SER B 1 52 ? 16.953 -9.219 -16.594 1 97.31 52 SER B O 1
ATOM 2361 N N . VAL B 1 53 ? 16.141 -7.449 -15.461 1 97.75 53 VAL B N 1
ATOM 2362 C CA . VAL B 1 53 ? 15.156 -8.297 -14.797 1 97.75 53 VAL B CA 1
ATOM 2363 C C . VAL B 1 53 ? 13.805 -8.156 -15.5 1 97.75 53 VAL B C 1
ATOM 2365 O O . VAL B 1 53 ? 12.898 -8.969 -15.281 1 97.75 53 VAL B O 1
ATOM 2368 N N . VAL B 1 54 ? 13.578 -7.164 -16.359 1 97.38 54 VAL B N 1
ATOM 2369 C CA . VAL B 1 54 ? 12.289 -6.859 -16.969 1 97.38 54 VAL B CA 1
ATOM 2370 C C . VAL B 1 54 ? 11.781 -8.07 -17.75 1 97.38 54 VAL B C 1
ATOM 2372 O O . VAL B 1 54 ? 10.602 -8.43 -17.656 1 97.38 54 VAL B O 1
ATOM 2375 N N . PRO B 1 55 ? 12.625 -8.789 -18.531 1 97.44 55 PRO B N 1
ATOM 2376 C CA . PRO B 1 55 ? 12.125 -9.984 -19.219 1 97.44 55 PRO B CA 1
ATOM 2377 C C . PRO B 1 55 ? 11.57 -11.023 -18.25 1 97.44 55 PRO B C 1
ATOM 2379 O O . PRO B 1 55 ? 10.547 -11.664 -18.547 1 97.44 55 PRO B O 1
ATOM 2382 N N . ASP B 1 56 ? 12.211 -11.227 -17.109 1 97.5 56 ASP B N 1
ATOM 2383 C CA . ASP B 1 56 ? 11.734 -12.172 -16.109 1 97.5 56 ASP B CA 1
ATOM 2384 C C . ASP B 1 56 ? 10.414 -11.703 -15.492 1 97.5 56 ASP B C 1
ATOM 2386 O O . ASP B 1 56 ? 9.555 -12.516 -15.164 1 97.5 56 ASP B O 1
ATOM 2390 N N . CYS B 1 57 ? 10.289 -10.414 -15.312 1 97.25 57 CYS B N 1
ATOM 2391 C CA . CYS B 1 57 ? 9.039 -9.867 -14.789 1 97.25 57 CYS B CA 1
ATOM 2392 C C . CYS B 1 57 ? 7.891 -10.109 -15.766 1 97.25 57 CYS B C 1
ATOM 2394 O O . CYS B 1 57 ? 6.777 -10.438 -15.352 1 97.25 57 CYS B O 1
ATOM 2396 N N . TYR B 1 58 ? 8.195 -9.914 -17.016 1 97.06 58 TYR B N 1
ATOM 2397 C CA . TYR B 1 58 ? 7.199 -10.242 -18.031 1 97.06 58 TYR B CA 1
ATOM 2398 C C . TYR B 1 58 ? 6.824 -11.719 -17.969 1 97.06 58 TYR B C 1
ATOM 2400 O O . TYR B 1 58 ? 5.648 -12.078 -18.047 1 97.06 58 TYR B O 1
ATOM 2408 N N . PHE B 1 59 ? 7.777 -12.547 -17.859 1 97.81 59 PHE B N 1
ATOM 2409 C CA . PHE B 1 59 ? 7.535 -13.984 -17.734 1 97.81 59 PHE B CA 1
ATOM 2410 C C . PHE B 1 59 ? 6.613 -14.281 -16.562 1 97.81 59 PHE B C 1
ATOM 2412 O O . PHE B 1 59 ? 5.691 -15.086 -16.672 1 97.81 59 PHE B O 1
ATOM 2419 N N . VAL B 1 60 ? 6.855 -13.672 -15.391 1 97.56 60 VAL B N 1
ATOM 2420 C CA . VAL B 1 60 ? 6.051 -13.891 -14.195 1 97.56 60 VAL B CA 1
ATOM 2421 C C . VAL B 1 60 ? 4.594 -13.539 -14.477 1 97.56 60 VAL B C 1
ATOM 2423 O O . VAL B 1 60 ? 3.682 -14.266 -14.086 1 97.56 60 VAL B O 1
ATOM 2426 N N . LEU B 1 61 ? 4.355 -12.453 -15.188 1 94.81 61 LEU B N 1
ATOM 2427 C CA . LEU B 1 61 ? 3 -12.016 -15.508 1 94.81 61 LEU B CA 1
ATOM 2428 C C . LEU B 1 61 ? 2.334 -12.977 -16.484 1 94.81 61 LEU B C 1
ATOM 2430 O O . LEU B 1 61 ? 1.144 -13.266 -16.359 1 94.81 61 LEU B O 1
ATOM 2434 N N . ALA B 1 62 ? 3.105 -13.508 -17.391 1 95.44 62 ALA B N 1
ATOM 2435 C CA . ALA B 1 62 ? 2.578 -14.391 -18.422 1 95.44 62 ALA B CA 1
ATOM 2436 C C . ALA B 1 62 ? 2.42 -15.82 -17.906 1 95.44 62 ALA B C 1
ATOM 2438 O O . ALA B 1 62 ? 1.528 -16.547 -18.344 1 95.44 62 ALA B O 1
ATOM 2439 N N . ASN B 1 63 ? 3.324 -16.219 -17.016 1 97.06 63 ASN B N 1
ATOM 2440 C CA . ASN B 1 63 ? 3.355 -17.562 -16.469 1 97.06 63 ASN B CA 1
ATOM 2441 C C . ASN B 1 63 ? 3.486 -17.562 -14.953 1 97.06 63 ASN B C 1
ATOM 2443 O O . ASN B 1 63 ? 4.457 -18.078 -14.406 1 97.06 63 ASN B O 1
ATOM 2447 N N . PRO B 1 64 ? 2.51 -17.062 -14.305 1 96.75 64 PRO B N 1
ATOM 2448 C CA . PRO B 1 64 ? 2.656 -16.828 -12.867 1 96.75 64 PRO B CA 1
ATOM 2449 C C . PRO B 1 64 ? 2.865 -18.109 -12.078 1 96.75 64 PRO B C 1
ATOM 2451 O O . PRO B 1 64 ? 3.531 -18.109 -11.039 1 96.75 64 PRO B O 1
ATOM 2454 N N . LEU B 1 65 ? 2.449 -19.203 -12.562 1 97.19 65 LEU B N 1
ATOM 2455 C CA . LEU B 1 65 ? 2.561 -20.453 -11.812 1 97.19 65 LEU B CA 1
ATOM 2456 C C . LEU B 1 65 ? 3.941 -21.078 -11.992 1 97.19 65 LEU B C 1
ATOM 2458 O O . LEU B 1 65 ? 4.34 -21.953 -11.219 1 97.19 65 LEU B O 1
ATOM 2462 N N . GLU B 1 66 ? 4.664 -20.625 -12.961 1 97.31 66 GLU B N 1
ATOM 2463 C CA . GLU B 1 66 ? 6.008 -21.125 -13.219 1 97.31 66 GLU B CA 1
ATOM 2464 C C . GLU B 1 66 ? 7.074 -20.156 -12.719 1 97.31 66 GLU B C 1
ATOM 2466 O O . GLU B 1 66 ? 8.273 -20.391 -12.914 1 97.31 66 GLU B O 1
ATOM 2471 N N . ALA B 1 67 ? 6.629 -19.203 -12.008 1 97.19 67 ALA B N 1
ATOM 2472 C CA . ALA B 1 67 ? 7.484 -18.078 -11.664 1 97.19 67 ALA B CA 1
ATOM 2473 C C . ALA B 1 67 ? 8.586 -18.5 -10.703 1 97.19 67 ALA B C 1
ATOM 2475 O O . ALA B 1 67 ? 9.625 -17.844 -10.609 1 97.19 67 ALA B O 1
ATOM 2476 N N . MET B 1 68 ? 8.383 -19.594 -10.016 1 96.25 68 MET B N 1
ATOM 2477 C CA . MET B 1 68 ? 9.398 -20 -9.039 1 96.25 68 MET B CA 1
ATOM 2478 C C . MET B 1 68 ? 10.125 -21.25 -9.516 1 96.25 68 MET B C 1
ATOM 2480 O O . MET B 1 68 ? 10.875 -21.875 -8.75 1 96.25 68 MET B O 1
ATOM 2484 N N . SER B 1 69 ? 9.914 -21.641 -10.758 1 95.38 69 SER B N 1
ATOM 2485 C CA . SER B 1 69 ? 10.539 -22.875 -11.227 1 95.38 69 SER B CA 1
ATOM 2486 C C . SER B 1 69 ? 11.336 -22.641 -12.508 1 95.38 69 SER B C 1
ATOM 2488 O O . SER B 1 69 ? 12.172 -23.469 -12.883 1 95.38 69 SER B O 1
ATOM 2490 N N . ALA B 1 70 ? 11.102 -21.594 -13.172 1 95.88 70 ALA B N 1
ATOM 2491 C CA . ALA B 1 70 ? 11.797 -21.297 -14.422 1 95.88 70 ALA B CA 1
ATOM 2492 C C . ALA B 1 70 ? 13.195 -20.734 -14.156 1 95.88 70 ALA B C 1
ATOM 2494 O O . ALA B 1 70 ? 13.469 -20.234 -13.062 1 95.88 70 ALA B O 1
ATOM 2495 N N . PRO B 1 71 ? 14.07 -20.875 -15.125 1 94.31 71 PRO B N 1
ATOM 2496 C CA . PRO B 1 71 ? 15.43 -20.375 -14.953 1 94.31 71 PRO B CA 1
ATOM 2497 C C . PRO B 1 71 ? 15.484 -18.844 -14.836 1 94.31 71 PRO B C 1
ATOM 2499 O O . PRO B 1 71 ? 14.641 -18.156 -15.414 1 94.31 71 PRO B O 1
ATOM 2502 N N . TYR B 1 72 ? 16.438 -18.422 -14.086 1 93.88 72 TYR B N 1
ATOM 2503 C CA . TYR B 1 72 ? 16.688 -17 -13.938 1 93.88 72 TYR B CA 1
ATOM 2504 C C . TYR B 1 72 ? 18.156 -16.734 -13.633 1 93.88 72 TYR B C 1
ATOM 2506 O O . TYR B 1 72 ? 18.953 -17.672 -13.508 1 93.88 72 TYR B O 1
ATOM 2514 N N . SER B 1 73 ? 18.578 -15.445 -13.57 1 93.88 73 SER B N 1
ATOM 2515 C CA . SER B 1 73 ? 19.953 -15.078 -13.273 1 93.88 73 SER B CA 1
ATOM 2516 C C . SER B 1 73 ? 20.062 -14.445 -11.891 1 93.88 73 SER B C 1
ATOM 2518 O O . SER B 1 73 ? 19.312 -13.523 -11.555 1 93.88 73 SER B O 1
ATOM 2520 N N . ASP B 1 74 ? 21.078 -14.852 -11.164 1 93.5 74 ASP B N 1
ATOM 2521 C CA . ASP B 1 74 ? 21.359 -14.297 -9.844 1 93.5 74 ASP B CA 1
ATOM 2522 C C . ASP B 1 74 ? 22.219 -13.047 -9.945 1 93.5 74 ASP B C 1
ATOM 2524 O O . ASP B 1 74 ? 22.422 -12.344 -8.953 1 93.5 74 ASP B O 1
ATOM 2528 N N . VAL B 1 75 ? 22.625 -12.742 -11.055 1 94.88 75 VAL B N 1
ATOM 2529 C CA . VAL B 1 75 ? 23.625 -11.703 -11.258 1 94.88 75 VAL B CA 1
ATOM 2530 C C . VAL B 1 75 ? 23.078 -10.359 -10.812 1 94.88 75 VAL B C 1
ATOM 2532 O O . VAL B 1 75 ? 23.734 -9.609 -10.102 1 94.88 75 VAL B O 1
ATOM 2535 N N . PRO B 1 76 ? 21.828 -10.094 -11.141 1 95 76 PRO B N 1
ATOM 2536 C CA . PRO B 1 76 ? 21.312 -8.789 -10.711 1 95 76 PRO B CA 1
ATOM 2537 C C . PRO B 1 76 ? 21.266 -8.641 -9.195 1 95 76 PRO B C 1
ATOM 2539 O O . PRO B 1 76 ? 21.625 -7.59 -8.656 1 95 76 PRO B O 1
ATOM 2542 N N . LEU B 1 77 ? 20.859 -9.641 -8.531 1 93.75 77 LEU B N 1
ATOM 2543 C CA . LEU B 1 77 ? 20.828 -9.594 -7.074 1 93.75 77 LEU B CA 1
ATOM 2544 C C . LEU B 1 77 ? 22.234 -9.445 -6.496 1 93.75 77 LEU B C 1
ATOM 2546 O O . LEU B 1 77 ? 22.453 -8.609 -5.617 1 93.75 77 LEU B O 1
ATOM 2550 N N . ALA B 1 78 ? 23.141 -10.195 -6.996 1 93.62 78 ALA B N 1
ATOM 2551 C CA . ALA B 1 78 ? 24.516 -10.141 -6.523 1 93.62 78 ALA B CA 1
ATOM 2552 C C . ALA B 1 78 ? 25.125 -8.758 -6.77 1 93.62 78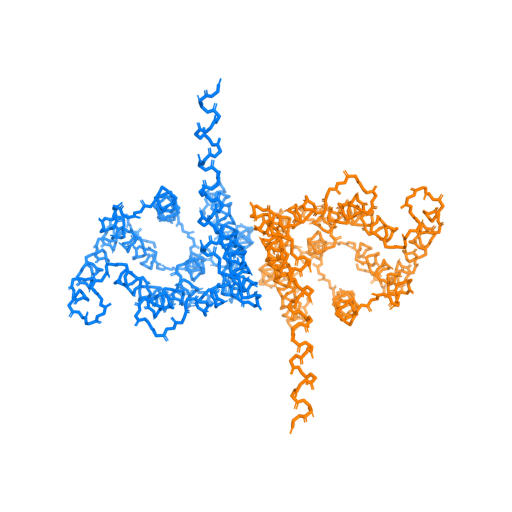 ALA B C 1
ATOM 2554 O O . ALA B 1 78 ? 25.875 -8.242 -5.93 1 93.62 78 ALA B O 1
ATOM 2555 N N . THR B 1 79 ? 24.828 -8.227 -7.867 1 94.5 79 THR B N 1
ATOM 2556 C CA . THR B 1 79 ? 25.328 -6.898 -8.203 1 94.5 79 THR B CA 1
ATOM 2557 C C . THR B 1 79 ? 24.781 -5.855 -7.227 1 94.5 79 THR B C 1
ATOM 2559 O O . THR B 1 79 ? 25.5 -4.934 -6.836 1 94.5 79 THR B O 1
ATOM 2562 N N . THR B 1 80 ? 23.547 -6 -6.844 1 93.31 80 THR B N 1
ATOM 2563 C CA . THR B 1 80 ? 22.938 -5.086 -5.883 1 93.31 80 THR B CA 1
ATOM 2564 C C . THR B 1 80 ? 23.641 -5.168 -4.531 1 93.31 80 THR B C 1
ATOM 2566 O O . THR B 1 80 ? 23.875 -4.145 -3.881 1 93.31 80 THR B O 1
ATOM 2569 N N . ILE B 1 81 ? 23.984 -6.312 -4.176 1 91.56 81 ILE B N 1
ATOM 2570 C CA . ILE B 1 81 ? 24.703 -6.5 -2.922 1 91.56 81 ILE B CA 1
ATOM 2571 C C . ILE B 1 81 ? 26.062 -5.797 -2.994 1 91.56 81 ILE B C 1
ATOM 2573 O O . ILE B 1 81 ? 26.5 -5.172 -2.025 1 91.56 81 ILE B O 1
ATOM 2577 N N . GLY B 1 82 ? 26.719 -5.898 -4.098 1 92.38 82 GLY B N 1
ATOM 2578 C CA . GLY B 1 82 ? 28 -5.23 -4.289 1 92.38 82 GLY B CA 1
ATOM 2579 C C . GLY B 1 82 ? 27.922 -3.729 -4.082 1 92.38 82 GLY B C 1
ATOM 2580 O O . GLY B 1 82 ? 28.797 -3.141 -3.443 1 92.38 82 GLY B O 1
ATOM 2581 N N . LEU B 1 83 ? 26.906 -3.164 -4.582 1 92.69 83 LEU B N 1
ATOM 2582 C CA . LEU B 1 83 ? 26.719 -1.726 -4.422 1 92.69 83 LEU B CA 1
ATOM 2583 C C . LEU B 1 83 ? 26.484 -1.366 -2.957 1 92.69 83 LEU B C 1
ATOM 2585 O O . LEU B 1 83 ? 27.031 -0.377 -2.463 1 92.69 83 LEU B O 1
ATOM 2589 N N . HIS B 1 84 ? 25.672 -2.107 -2.27 1 90.56 84 HIS B N 1
ATOM 2590 C CA . HIS B 1 84 ? 25.375 -1.812 -0.872 1 90.56 84 HIS B CA 1
ATOM 2591 C C . HIS B 1 84 ? 26.594 -2.033 0.012 1 90.56 84 HIS B C 1
ATOM 2593 O O . HIS B 1 84 ? 26.797 -1.313 0.993 1 90.56 84 HIS B O 1
ATOM 2599 N N . LEU B 1 85 ? 27.328 -2.967 -0.423 1 89.5 85 LEU B N 1
ATOM 2600 C CA . LEU B 1 85 ? 28.594 -3.154 0.271 1 89.5 85 LEU B CA 1
ATOM 2601 C C . LEU B 1 85 ? 29.5 -1.936 0.1 1 89.5 85 LEU B C 1
ATOM 2603 O O . LEU B 1 85 ? 30.109 -1.474 1.062 1 89.5 85 LEU B O 1
ATOM 2607 N N . PHE B 1 86 ? 29.547 -1.467 -1.059 1 91.69 86 PHE B N 1
ATOM 2608 C CA . PHE B 1 86 ? 30.312 -0.245 -1.311 1 91.69 86 PHE B CA 1
ATOM 2609 C C . PHE B 1 86 ? 29.812 0.892 -0.427 1 91.69 86 PHE B C 1
ATOM 2611 O O . PHE B 1 86 ? 30.609 1.63 0.155 1 91.69 86 PHE B O 1
ATOM 2618 N N . HIS B 1 87 ? 28.516 1.017 -0.352 1 90.56 87 HIS B N 1
ATOM 2619 C CA . HIS B 1 87 ? 27.922 2.076 0.458 1 90.56 87 HIS B CA 1
ATOM 2620 C C . HIS B 1 87 ? 28.328 1.944 1.921 1 90.56 87 HIS B C 1
ATOM 2622 O O . HIS B 1 87 ? 28.703 2.934 2.559 1 90.56 87 HIS B O 1
ATOM 2628 N N . CYS B 1 88 ? 28.312 0.809 2.408 1 87.44 88 CYS B N 1
ATOM 2629 C CA . CYS B 1 88 ? 28.656 0.549 3.803 1 87.44 88 CYS B CA 1
ATOM 2630 C C . CYS B 1 88 ? 30.125 0.858 4.066 1 87.44 88 CYS B C 1
ATOM 2632 O O . CYS B 1 88 ? 30.469 1.39 5.125 1 87.44 88 CYS B O 1
ATOM 2634 N N . VAL B 1 89 ? 30.938 0.62 3.121 1 87.56 89 VAL B N 1
ATOM 2635 C CA . VAL B 1 89 ? 32.375 0.787 3.299 1 87.56 89 VAL B CA 1
ATOM 2636 C C . VAL B 1 89 ? 32.75 2.242 3.049 1 87.56 89 VAL B C 1
ATOM 2638 O O . VAL B 1 89 ? 33.5 2.84 3.838 1 87.56 89 VAL B O 1
ATOM 2641 N N . SER B 1 90 ? 32.25 2.793 2.086 1 86.81 90 SER B N 1
ATOM 2642 C CA . SER B 1 90 ? 32.688 4.121 1.66 1 86.81 90 SER B CA 1
ATOM 2643 C C . SER B 1 90 ? 32.031 5.211 2.512 1 86.81 90 SER B C 1
ATOM 2645 O O . SER B 1 90 ? 32.594 6.293 2.672 1 86.81 90 SER B O 1
ATOM 2647 N N . GLN B 1 91 ? 30.875 4.91 3.012 1 85.81 91 GLN B N 1
ATOM 2648 C CA . GLN B 1 91 ? 30.172 5.953 3.746 1 85.81 91 GLN B CA 1
ATOM 2649 C C . GLN B 1 91 ? 29.828 5.496 5.16 1 85.81 91 GLN B C 1
ATOM 2651 O O . GLN B 1 91 ? 28.797 5.891 5.711 1 85.81 91 GLN B O 1
ATOM 2656 N N . TYR B 1 92 ? 30.641 4.645 5.703 1 85.56 92 TYR B N 1
ATOM 2657 C CA . TYR B 1 92 ? 30.359 4.027 6.996 1 85.56 92 TYR B CA 1
ATOM 2658 C C . TYR B 1 92 ? 30.172 5.082 8.078 1 85.56 92 TYR B C 1
ATOM 2660 O O . TYR B 1 92 ? 29.375 4.902 9.008 1 85.56 92 TYR B O 1
ATOM 2668 N N . LYS B 1 93 ? 30.75 6.309 7.969 1 84.75 93 LYS B N 1
ATOM 2669 C CA . LYS B 1 93 ? 30.734 7.344 9 1 84.75 93 LYS B CA 1
ATOM 2670 C C . LYS B 1 93 ? 29.438 8.125 8.969 1 84.75 93 LYS B C 1
ATOM 2672 O O . LYS B 1 93 ? 29.031 8.727 9.969 1 84.75 93 LYS B O 1
ATOM 2677 N N . SER B 1 94 ? 28.906 8.039 7.82 1 83.94 94 SER B N 1
ATOM 2678 C CA . SER B 1 94 ? 27.719 8.867 7.652 1 83.94 94 SER B CA 1
ATOM 2679 C C . SER B 1 94 ? 26.438 8.055 7.836 1 83.94 94 SER B C 1
ATOM 2681 O O . SER B 1 94 ? 25.344 8.617 7.891 1 83.94 94 SER B O 1
ATOM 2683 N N . LEU B 1 95 ? 26.516 6.789 8.023 1 85.5 95 LEU B N 1
ATOM 2684 C CA . LEU B 1 95 ? 25.344 5.941 8.133 1 85.5 95 LEU B CA 1
ATOM 2685 C C . LEU B 1 95 ? 24.797 5.938 9.555 1 85.5 95 LEU B C 1
ATOM 2687 O O . LEU B 1 95 ? 25.562 5.836 10.516 1 85.5 95 LEU B O 1
ATOM 2691 N N . THR B 1 96 ? 23.562 6.062 9.602 1 82.19 96 THR B N 1
ATOM 2692 C CA . THR B 1 96 ? 22.891 5.996 10.891 1 82.19 96 THR B CA 1
ATOM 2693 C C . THR B 1 96 ? 22.672 4.547 11.312 1 82.19 96 THR B C 1
ATOM 2695 O O . THR B 1 96 ? 22.875 3.627 10.516 1 82.19 96 THR B O 1
ATOM 2698 N N . THR B 1 97 ? 22.203 4.363 12.492 1 80.81 97 THR B N 1
ATOM 2699 C CA . THR B 1 97 ? 21.906 3.025 12.992 1 80.81 97 THR B CA 1
ATOM 2700 C C . THR B 1 97 ? 20.797 2.371 12.18 1 80.81 97 THR B C 1
ATOM 2702 O O . THR B 1 97 ? 20.844 1.17 11.906 1 80.81 97 THR B O 1
ATOM 2705 N N . VAL B 1 98 ? 19.875 3.178 11.797 1 72.94 98 VAL B N 1
ATOM 2706 C CA . VAL B 1 98 ? 18.766 2.668 11.008 1 72.94 98 VAL B CA 1
ATOM 2707 C C . VAL B 1 98 ? 19.25 2.254 9.625 1 72.94 98 VAL B C 1
ATOM 2709 O O . VAL B 1 98 ? 18.828 1.234 9.078 1 72.94 98 VAL B O 1
ATOM 2712 N N . ASP B 1 99 ? 20.188 3 9.133 1 76.44 99 ASP B N 1
ATOM 2713 C CA . ASP B 1 99 ? 20.781 2.65 7.844 1 76.44 99 ASP B CA 1
ATOM 2714 C C . ASP B 1 99 ? 21.531 1.322 7.926 1 76.44 99 ASP B C 1
ATOM 2716 O O . ASP B 1 99 ? 21.391 0.466 7.051 1 76.44 99 ASP B O 1
ATOM 2720 N N . TRP B 1 100 ? 22.172 1.19 9 1 80.62 100 TRP B N 1
ATOM 2721 C CA . TRP B 1 100 ? 22.906 -0.044 9.211 1 80.62 100 TRP B CA 1
ATOM 2722 C C . TRP B 1 100 ? 21.969 -1.242 9.305 1 80.62 100 TRP B C 1
ATOM 2724 O O . TRP B 1 100 ? 22.203 -2.27 8.656 1 80.62 100 TRP B O 1
ATOM 2734 N N . ALA B 1 101 ? 20.969 -1.104 10.055 1 74.62 101 ALA B N 1
ATOM 2735 C CA . ALA B 1 101 ? 20 -2.182 10.203 1 74.62 101 ALA B CA 1
ATOM 2736 C C . ALA B 1 101 ? 19.375 -2.551 8.859 1 74.62 101 ALA B C 1
ATOM 2738 O O . ALA B 1 101 ? 19.266 -3.732 8.523 1 74.62 101 ALA B O 1
ATOM 2739 N N . HIS B 1 102 ? 19.062 -1.565 8.125 1 74.62 102 HIS B N 1
ATOM 2740 C CA . HIS B 1 102 ? 18.469 -1.794 6.816 1 74.62 102 HIS B CA 1
ATOM 2741 C C . HIS B 1 102 ? 19.438 -2.506 5.879 1 74.62 102 HIS B C 1
ATOM 2743 O O . HIS B 1 102 ? 19.078 -3.49 5.234 1 74.62 102 HIS B O 1
ATOM 2749 N N . HIS B 1 103 ? 20.656 -2.057 5.879 1 78 103 HIS B N 1
ATOM 2750 C CA . HIS B 1 103 ? 21.625 -2.65 4.977 1 78 103 HIS B CA 1
ATOM 2751 C C . HIS B 1 103 ? 22.016 -4.055 5.426 1 78 103 HIS B C 1
ATOM 2753 O O . HIS B 1 103 ? 22.156 -4.957 4.598 1 78 103 HIS B O 1
ATOM 2759 N N . LEU B 1 104 ? 22.062 -4.262 6.68 1 75 104 LEU B N 1
ATOM 2760 C CA . LEU B 1 104 ? 22.484 -5.559 7.195 1 75 104 LEU B CA 1
ATOM 2761 C C . LEU B 1 104 ? 21.359 -6.57 7.113 1 75 104 LEU B C 1
ATOM 2763 O O . LEU B 1 104 ? 21.562 -7.715 6.703 1 75 104 LEU B O 1
ATOM 2767 N N . VAL B 1 105 ? 20.188 -6.141 7.449 1 72.75 105 VAL B N 1
ATOM 2768 C CA . VAL B 1 105 ? 19.078 -7.082 7.5 1 72.75 105 VAL B CA 1
ATOM 2769 C C . VAL B 1 105 ? 18.516 -7.312 6.094 1 72.75 105 VAL B C 1
ATOM 2771 O O . VAL B 1 105 ? 18.438 -8.453 5.629 1 72.75 105 VAL B O 1
ATOM 2774 N N . SER B 1 106 ? 18.219 -6.223 5.473 1 70.75 106 SER B N 1
ATOM 2775 C CA . SER B 1 106 ? 17.547 -6.375 4.184 1 70.75 106 SER B CA 1
ATOM 2776 C C . SER B 1 106 ? 18.531 -6.805 3.098 1 70.75 106 SER B C 1
ATOM 2778 O O . SER B 1 106 ? 18.25 -7.719 2.322 1 70.75 106 SER B O 1
ATOM 2780 N N . ASN B 1 107 ? 19.65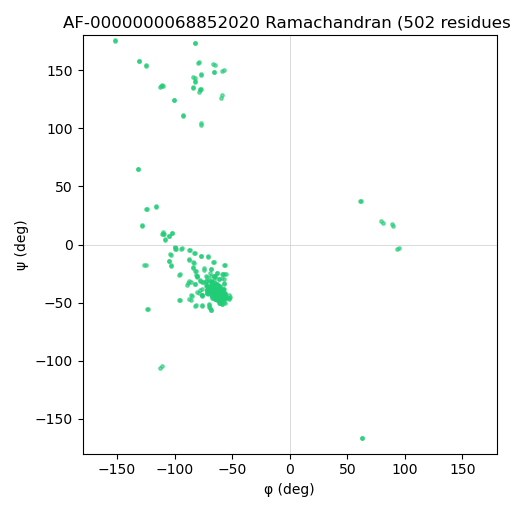6 -6.223 3.072 1 71.75 107 ASN B N 1
ATOM 2781 C CA . ASN B 1 107 ? 20.547 -6.457 1.941 1 71.75 107 ASN B CA 1
ATOM 2782 C C . ASN B 1 107 ? 21.453 -7.652 2.186 1 71.75 107 ASN B C 1
ATOM 2784 O O . ASN B 1 107 ? 21.688 -8.461 1.283 1 71.75 107 ASN B O 1
ATOM 2788 N N . MET B 1 108 ? 21.812 -7.785 3.424 1 70.88 108 MET B N 1
ATOM 2789 C CA . MET B 1 108 ? 22.766 -8.867 3.654 1 70.88 108 MET B CA 1
ATOM 2790 C C . MET B 1 108 ? 22.047 -10.141 4.086 1 70.88 108 MET B C 1
ATOM 2792 O O . MET B 1 108 ? 22.188 -11.188 3.445 1 70.88 108 MET B O 1
ATOM 2796 N N . LEU B 1 109 ? 21.234 -9.992 4.949 1 71.75 109 LEU B N 1
ATOM 2797 C CA . LEU B 1 109 ? 20.609 -11.203 5.473 1 71.75 109 LEU B CA 1
ATOM 2798 C C . LEU B 1 109 ? 19.562 -11.734 4.508 1 71.75 109 LEU B C 1
ATOM 2800 O O . LEU B 1 109 ? 19.672 -12.867 4.031 1 71.75 109 LEU B O 1
ATOM 2804 N N . VAL B 1 110 ? 18.672 -10.922 4.094 1 73.75 110 VAL B N 1
ATOM 2805 C CA . VAL B 1 110 ? 17.547 -11.367 3.281 1 73.75 110 VAL B CA 1
ATOM 2806 C C . VAL B 1 110 ? 18.031 -11.719 1.875 1 73.75 110 VAL B C 1
ATOM 2808 O O . VAL B 1 110 ? 17.656 -12.758 1.322 1 73.75 110 VAL B O 1
ATOM 2811 N N . SER B 1 111 ? 18.875 -10.93 1.358 1 79.12 111 SER B N 1
ATOM 2812 C CA . SER B 1 111 ? 19.344 -11.164 0 1 79.12 111 SER B CA 1
ATOM 2813 C C . SER B 1 111 ? 20.234 -12.406 -0.07 1 79.12 111 SER B C 1
ATOM 2815 O O . SER B 1 111 ? 20.125 -13.195 -1.012 1 79.12 111 SER B O 1
ATOM 2817 N N . PHE B 1 112 ? 20.984 -12.578 0.916 1 78.56 112 PHE B N 1
ATOM 2818 C CA . PHE B 1 112 ? 21.891 -13.727 0.887 1 78.56 112 PHE B CA 1
ATOM 2819 C C . PHE B 1 112 ? 21.109 -15.023 1.094 1 78.56 112 PHE B C 1
ATOM 2821 O O . PHE B 1 112 ? 21.5 -16.078 0.578 1 78.56 112 PHE B O 1
ATOM 2828 N N . LEU B 1 113 ? 20.031 -14.961 1.755 1 77.06 113 LEU B N 1
ATOM 2829 C CA . LEU B 1 113 ? 19.188 -16.141 1.979 1 77.06 113 LEU B CA 1
ATOM 2830 C C . LEU B 1 113 ? 18.5 -16.562 0.69 1 77.06 113 LEU B C 1
ATOM 2832 O O . LEU B 1 113 ? 17.953 -17.672 0.609 1 77.06 113 LEU B O 1
ATOM 2836 N N . CYS B 1 114 ? 18.609 -15.758 -0.242 1 82.94 114 CYS B N 1
ATOM 2837 C CA . CYS B 1 114 ? 17.953 -16.078 -1.508 1 82.94 114 CYS B CA 1
ATOM 2838 C C . CYS B 1 114 ? 18.828 -16.984 -2.363 1 82.94 114 CYS B C 1
ATOM 2840 O O . CYS B 1 114 ? 18.344 -17.688 -3.24 1 82.94 114 CYS B O 1
ATOM 2842 N N . PHE B 1 115 ? 20.109 -17.031 -2.102 1 87.5 115 PHE B N 1
ATOM 2843 C CA . PHE B 1 115 ? 21.031 -17.703 -3.021 1 87.5 115 PHE B CA 1
ATOM 2844 C C . PHE B 1 115 ? 20.953 -19.219 -2.848 1 87.5 115 PHE B C 1
ATOM 2846 O O . PHE B 1 115 ? 21.078 -19.969 -3.822 1 87.5 115 PHE B O 1
ATOM 2853 N N . PRO B 1 116 ? 20.656 -19.688 -1.654 1 86.62 116 PRO B N 1
ATOM 2854 C CA . PRO B 1 116 ? 20.625 -21.141 -1.498 1 86.62 116 PRO B CA 1
ATOM 2855 C C . PRO B 1 116 ? 19.359 -21.766 -2.066 1 86.62 116 PRO B C 1
ATOM 2857 O O . PRO B 1 116 ? 19.266 -22.984 -2.197 1 86.62 116 PRO B O 1
ATOM 2860 N N . TYR B 1 117 ? 18.438 -21.016 -2.406 1 88 117 TYR B N 1
ATOM 2861 C CA . TYR B 1 117 ? 17.156 -21.547 -2.869 1 88 117 TYR B CA 1
ATOM 2862 C C . TYR B 1 117 ? 16.812 -21 -4.246 1 88 117 TYR B C 1
ATOM 2864 O O . TYR B 1 117 ? 17.25 -19.906 -4.621 1 88 117 TYR B O 1
ATOM 2872 N N . ASP B 1 118 ? 16.031 -21.812 -4.883 1 88.56 118 ASP B N 1
ATOM 2873 C CA . ASP B 1 118 ? 15.594 -21.438 -6.227 1 88.56 118 ASP B CA 1
ATOM 2874 C C . ASP B 1 118 ? 14.258 -20.703 -6.188 1 88.56 118 ASP B C 1
ATOM 2876 O O . ASP B 1 118 ? 13.211 -21.297 -5.926 1 88.56 118 ASP B O 1
ATOM 2880 N N . TYR B 1 119 ? 14.336 -19.406 -6.504 1 91.94 119 TYR B N 1
ATOM 2881 C CA . TYR B 1 119 ? 13.141 -18.578 -6.469 1 91.94 119 TYR B CA 1
ATOM 2882 C C . TYR B 1 119 ? 12.617 -18.312 -7.875 1 91.94 119 TYR B C 1
ATOM 2884 O O . TYR B 1 119 ? 11.539 -17.734 -8.047 1 91.94 119 TYR B O 1
ATOM 2892 N N . GLY B 1 120 ? 13.406 -18.703 -8.789 1 94.44 120 GLY B N 1
ATOM 2893 C CA . GLY B 1 120 ? 13 -18.469 -10.164 1 94.44 120 GLY B CA 1
ATOM 2894 C C . GLY B 1 120 ? 12.859 -17 -10.5 1 94.44 120 GLY B C 1
ATOM 2895 O O . GLY B 1 120 ? 13.383 -16.141 -9.781 1 94.44 120 GLY B O 1
ATOM 2896 N N . PRO B 1 121 ? 12.242 -16.719 -11.625 1 96.75 121 PRO B N 1
ATOM 2897 C CA . PRO B 1 121 ? 12.031 -15.352 -12.086 1 96.75 121 PRO B CA 1
ATOM 2898 C C . PRO B 1 121 ? 11.289 -14.492 -11.07 1 96.75 121 PRO B C 1
ATOM 2900 O O . PRO B 1 121 ? 11.312 -13.258 -11.156 1 96.75 121 PRO B O 1
ATOM 2903 N N . LEU B 1 122 ? 10.656 -15.133 -10.141 1 95.75 122 LEU B N 1
ATOM 2904 C CA . LEU B 1 122 ? 9.914 -14.367 -9.141 1 95.75 122 LEU B CA 1
ATOM 2905 C C . LEU B 1 122 ? 10.867 -13.539 -8.289 1 95.75 122 LEU B C 1
ATOM 2907 O O . LEU B 1 122 ? 10.477 -12.492 -7.762 1 95.75 122 LEU B O 1
ATOM 2911 N N . MET B 1 123 ? 12.078 -13.977 -8.156 1 92.94 123 MET B N 1
ATOM 2912 C CA . MET B 1 123 ? 13.086 -13.188 -7.457 1 92.94 123 MET B CA 1
ATOM 2913 C C . MET B 1 123 ? 13.312 -11.852 -8.156 1 92.94 123 MET B C 1
ATOM 2915 O O . MET B 1 123 ? 13.469 -10.82 -7.5 1 92.94 123 MET B O 1
ATOM 2919 N N . GLN B 1 124 ? 13.312 -11.945 -9.461 1 96.12 124 GLN B N 1
ATOM 2920 C CA . GLN B 1 124 ? 13.531 -10.742 -10.258 1 96.12 124 GLN B CA 1
ATOM 2921 C C . GLN B 1 124 ? 12.359 -9.773 -10.125 1 96.12 124 GLN B C 1
ATOM 2923 O O . GLN B 1 124 ? 12.547 -8.555 -10.203 1 96.12 124 GLN B O 1
ATOM 2928 N N . TRP B 1 125 ? 11.211 -10.344 -9.93 1 95.19 125 TRP B N 1
ATOM 2929 C CA . TRP B 1 125 ? 10.031 -9.523 -9.648 1 95.19 125 TRP B CA 1
ATOM 2930 C C . TRP B 1 125 ? 10.258 -8.648 -8.422 1 95.19 125 TRP B C 1
ATOM 2932 O O . TRP B 1 125 ? 10.047 -7.434 -8.477 1 95.19 125 TRP B O 1
ATOM 2942 N N . GLY B 1 126 ? 10.711 -9.227 -7.371 1 91.62 126 GLY B N 1
ATOM 2943 C CA . GLY B 1 126 ? 11.023 -8.484 -6.156 1 91.62 126 GLY B CA 1
ATOM 2944 C C . GLY B 1 126 ? 12.094 -7.434 -6.359 1 91.62 126 GLY B C 1
ATOM 2945 O O . GLY B 1 126 ? 11.961 -6.305 -5.879 1 91.62 126 GLY B O 1
ATOM 2946 N N . LEU B 1 127 ? 13.078 -7.824 -7.094 1 93.25 127 LEU B N 1
ATOM 2947 C CA . LEU B 1 127 ? 14.195 -6.926 -7.332 1 93.25 127 LEU B CA 1
ATOM 2948 C C . LEU B 1 127 ? 13.75 -5.684 -8.102 1 93.25 127 LEU B C 1
ATOM 2950 O O . LEU B 1 127 ? 14.234 -4.582 -7.844 1 93.25 127 LEU B O 1
ATOM 2954 N N . LEU B 1 128 ? 12.836 -5.887 -9.055 1 96.31 128 LEU B N 1
ATOM 2955 C CA . LEU B 1 128 ? 12.352 -4.762 -9.844 1 96.31 128 LEU B CA 1
ATOM 2956 C C . LEU B 1 128 ? 11.742 -3.686 -8.953 1 96.31 128 LEU B C 1
ATOM 2958 O O . LEU B 1 128 ? 11.984 -2.494 -9.164 1 96.31 128 LEU B O 1
ATOM 2962 N N . PHE B 1 129 ? 11.031 -4.145 -7.922 1 93.56 129 PHE B N 1
ATOM 2963 C CA . PHE B 1 129 ? 10.258 -3.186 -7.141 1 93.56 129 PHE B CA 1
ATOM 2964 C C . PHE B 1 129 ? 11.039 -2.738 -5.91 1 93.56 129 PHE B C 1
ATOM 2966 O O . PHE B 1 129 ? 10.82 -1.64 -5.395 1 93.56 129 PHE B O 1
ATOM 2973 N N . ILE B 1 130 ? 11.938 -3.518 -5.41 1 87.44 130 ILE B N 1
ATOM 2974 C CA . ILE B 1 130 ? 12.695 -3.16 -4.219 1 87.44 130 ILE B CA 1
ATOM 2975 C C . ILE B 1 130 ? 13.906 -2.316 -4.609 1 87.44 130 ILE B C 1
ATOM 2977 O O . ILE B 1 130 ? 14.172 -1.276 -4 1 87.44 130 ILE B O 1
ATOM 2981 N N . CYS B 1 131 ? 14.695 -2.748 -5.641 1 85.38 131 CYS B N 1
ATOM 2982 C CA . CYS B 1 131 ? 15.953 -2.113 -6.008 1 85.38 131 CYS B CA 1
ATOM 2983 C C . CYS B 1 131 ? 15.984 -1.777 -7.492 1 85.38 131 CYS B C 1
ATOM 2985 O O . CYS B 1 131 ? 17.062 -1.538 -8.055 1 85.38 131 CYS B O 1
ATOM 2987 N N . GLY B 1 132 ? 14.898 -1.763 -8.164 1 92.56 132 GLY B N 1
ATOM 2988 C CA . GLY B 1 132 ? 14.883 -1.521 -9.602 1 92.56 132 GLY B CA 1
ATOM 2989 C C . GLY B 1 132 ? 14.258 -0.188 -9.977 1 92.56 132 GLY B C 1
ATOM 2990 O O . GLY B 1 132 ? 14.836 0.869 -9.695 1 92.56 132 GLY B O 1
ATOM 2991 N N . LEU B 1 133 ? 13.117 -0.259 -10.453 1 95.19 133 LEU B N 1
ATOM 2992 C CA . LEU B 1 133 ? 12.531 0.87 -11.172 1 95.19 133 LEU B CA 1
ATOM 2993 C C . LEU B 1 133 ? 12.203 2.01 -10.211 1 95.19 133 LEU B C 1
ATOM 2995 O O . LEU B 1 133 ? 12.672 3.133 -10.391 1 95.19 133 LEU B O 1
ATOM 2999 N N . PRO B 1 134 ? 11.422 1.742 -9.117 1 92.69 134 PRO B N 1
ATOM 3000 C CA . PRO B 1 134 ? 11.102 2.869 -8.234 1 92.69 134 PRO B CA 1
ATOM 3001 C C . PRO B 1 134 ? 12.344 3.451 -7.559 1 92.69 134 PRO B C 1
ATOM 3003 O O . PRO B 1 134 ? 12.469 4.676 -7.449 1 92.69 134 PRO B O 1
ATOM 3006 N N . GLY B 1 135 ? 13.203 2.598 -7.18 1 91.44 135 GLY B N 1
ATOM 3007 C CA . GLY B 1 135 ? 14.445 3.049 -6.566 1 91.44 135 GLY B CA 1
ATOM 3008 C C . GLY B 1 135 ? 15.352 3.793 -7.531 1 91.44 135 GLY B C 1
ATOM 3009 O O . GLY B 1 135 ? 15.953 4.805 -7.164 1 91.44 135 GLY B O 1
ATOM 3010 N N . GLY B 1 136 ? 15.414 3.297 -8.711 1 95.44 136 GLY B N 1
ATOM 3011 C CA . GLY B 1 136 ? 16.203 3.965 -9.727 1 95.44 136 GLY B CA 1
ATOM 3012 C C . GLY B 1 136 ? 15.766 5.391 -10 1 95.44 136 GLY B C 1
ATOM 3013 O O . GLY B 1 136 ? 16.578 6.316 -9.977 1 95.44 136 GLY B O 1
ATOM 3014 N N . ILE B 1 137 ? 14.531 5.543 -10.148 1 96.44 137 ILE B N 1
ATOM 3015 C CA . ILE B 1 137 ? 13.984 6.871 -10.398 1 96.44 137 ILE B CA 1
ATOM 3016 C C . ILE B 1 137 ? 14.242 7.77 -9.195 1 96.44 137 ILE B C 1
ATOM 3018 O O . ILE B 1 137 ? 14.625 8.93 -9.344 1 96.44 137 ILE B O 1
ATOM 3022 N N . ASP B 1 138 ? 14.094 7.242 -8.062 1 93.5 138 ASP B N 1
ATOM 3023 C CA . ASP B 1 138 ? 14.32 7.996 -6.836 1 93.5 138 ASP B CA 1
ATOM 3024 C C . ASP B 1 138 ? 15.758 8.508 -6.762 1 93.5 138 ASP B C 1
ATOM 3026 O O . ASP B 1 138 ? 15.992 9.695 -6.531 1 93.5 138 ASP B O 1
ATOM 3030 N N . TYR B 1 139 ? 16.656 7.652 -7.027 1 96.25 139 TYR B N 1
ATOM 3031 C CA . TYR B 1 139 ? 18.062 8.023 -6.898 1 96.25 139 TYR B CA 1
ATOM 3032 C C . TYR B 1 139 ? 18.484 8.969 -8.016 1 96.25 139 TYR B C 1
ATOM 3034 O O . TYR B 1 139 ? 19.328 9.844 -7.809 1 96.25 139 TYR B O 1
ATOM 3042 N N . TYR B 1 140 ? 17.875 8.828 -9.195 1 97.69 140 TYR B N 1
ATOM 3043 C CA . TYR B 1 140 ? 18.125 9.828 -10.227 1 97.69 140 TYR B CA 1
ATOM 3044 C C . TYR B 1 140 ? 17.625 11.203 -9.773 1 97.69 140 TYR B C 1
ATOM 3046 O O . TYR B 1 140 ? 18.328 12.203 -9.93 1 97.69 140 TYR B O 1
ATOM 3054 N N . LEU B 1 141 ? 16.484 11.219 -9.203 1 96.56 141 LEU B N 1
ATOM 3055 C CA . LEU B 1 141 ? 15.914 12.477 -8.75 1 96.56 141 LEU B CA 1
ATOM 3056 C C . LEU B 1 141 ? 16.75 13.078 -7.621 1 96.56 141 LEU B C 1
ATOM 3058 O O . LEU B 1 141 ? 16.969 14.289 -7.586 1 96.56 141 LEU B O 1
ATOM 3062 N N . LEU B 1 142 ? 17.188 12.25 -6.773 1 95.25 142 LEU B N 1
ATOM 3063 C CA . LEU B 1 142 ? 18.047 12.719 -5.688 1 95.25 142 LEU B CA 1
ATOM 3064 C C . LEU B 1 142 ? 19.344 13.312 -6.227 1 95.25 142 LEU B C 1
ATOM 3066 O O . LEU B 1 142 ? 19.828 14.312 -5.707 1 95.25 142 LEU B O 1
ATOM 3070 N N . THR B 1 143 ? 19.859 12.68 -7.238 1 97 143 THR B N 1
ATOM 3071 C CA . THR B 1 143 ? 21.047 13.219 -7.891 1 97 143 THR B CA 1
ATOM 3072 C C . THR B 1 143 ? 20.766 14.609 -8.461 1 97 143 THR B C 1
ATOM 3074 O O . THR B 1 143 ? 21.547 15.539 -8.242 1 97 143 THR B O 1
ATOM 3077 N N . LEU B 1 144 ? 19.609 14.75 -9.062 1 97.38 144 LEU B N 1
ATOM 3078 C CA . LEU B 1 144 ? 19.25 16.031 -9.664 1 97.38 144 LEU B CA 1
ATOM 3079 C C . LEU B 1 144 ? 19.047 17.094 -8.602 1 97.38 144 LEU B C 1
ATOM 3081 O O . LEU B 1 144 ? 19.359 18.266 -8.812 1 97.38 144 LEU B O 1
ATOM 3085 N N . VAL B 1 145 ? 18.531 16.688 -7.512 1 94.94 145 VAL B N 1
ATOM 3086 C CA . VAL B 1 145 ? 18.359 17.625 -6.398 1 94.94 145 VAL B CA 1
ATOM 3087 C C . VAL B 1 145 ? 19.734 18.109 -5.922 1 94.94 145 VAL B C 1
ATOM 3089 O O . VAL B 1 145 ? 19.938 19.312 -5.738 1 94.94 145 VAL B O 1
ATOM 3092 N N . LYS B 1 146 ? 20.672 17.188 -5.758 1 94.69 146 LYS B N 1
ATOM 3093 C CA . LYS B 1 146 ? 22 17.516 -5.262 1 94.69 146 LYS B CA 1
ATOM 3094 C C . LYS B 1 146 ? 22.75 18.406 -6.25 1 94.69 146 LYS B C 1
ATOM 3096 O O . LYS B 1 146 ? 23.562 19.25 -5.848 1 94.69 146 LYS B O 1
ATOM 3101 N N . LEU B 1 147 ? 22.422 18.297 -7.488 1 96.19 147 LEU B N 1
ATOM 3102 C CA . LEU B 1 147 ? 23.047 19.094 -8.539 1 96.19 147 LEU B CA 1
ATOM 3103 C C . LEU B 1 147 ? 22.328 20.422 -8.719 1 96.19 147 LEU B C 1
ATOM 3105 O O . LEU B 1 147 ? 22.766 21.266 -9.5 1 96.19 147 LEU B O 1
ATOM 3109 N N . GLY B 1 148 ? 21.141 20.531 -8.133 1 94.31 148 GLY B N 1
ATOM 3110 C CA . GLY B 1 148 ? 20.406 21.781 -8.164 1 94.31 148 GLY B CA 1
ATOM 3111 C C . GLY B 1 148 ? 19.484 21.906 -9.367 1 94.31 148 GLY B C 1
ATOM 3112 O O . GLY B 1 148 ? 19.031 23 -9.695 1 94.31 148 GLY B O 1
ATOM 3113 N N . THR B 1 149 ? 19.234 20.859 -9.984 1 95.19 149 THR B N 1
ATOM 3114 C CA . THR B 1 149 ? 18.469 20.891 -11.219 1 95.19 149 THR B CA 1
ATOM 3115 C C . THR B 1 149 ? 16.969 20.859 -10.922 1 95.19 149 THR B C 1
ATOM 3117 O O . THR B 1 149 ? 16.172 21.422 -11.68 1 95.19 149 THR B O 1
ATOM 3120 N N . ILE B 1 150 ? 16.625 20.141 -9.789 1 95 150 ILE B N 1
ATOM 3121 C CA . ILE B 1 150 ? 15.219 20.109 -9.406 1 95 150 ILE B CA 1
ATOM 3122 C C . ILE B 1 150 ? 15.086 20.438 -7.918 1 95 150 ILE B C 1
ATOM 3124 O O . ILE B 1 150 ? 16.031 20.25 -7.148 1 95 150 ILE B O 1
ATOM 3128 N N . ALA B 1 151 ? 13.922 20.875 -7.566 1 90.81 151 ALA B N 1
ATOM 3129 C CA . ALA B 1 151 ? 13.641 21.188 -6.168 1 90.81 151 ALA B CA 1
ATOM 3130 C C . ALA B 1 151 ? 13.406 19.922 -5.352 1 90.81 151 ALA B C 1
ATOM 3132 O O . ALA B 1 151 ? 12.812 18.953 -5.848 1 90.81 151 ALA B O 1
ATOM 3133 N N . PRO B 1 152 ? 13.797 19.922 -4.148 1 87.44 152 PRO B N 1
ATOM 3134 C CA . PRO B 1 152 ? 13.547 18.781 -3.268 1 87.44 152 PRO B CA 1
ATOM 3135 C C . PRO B 1 152 ? 12.062 18.438 -3.16 1 87.44 152 PRO B C 1
ATOM 3137 O O . PRO B 1 152 ? 11.703 17.266 -3.053 1 87.44 152 PRO B O 1
ATOM 3140 N N . SER B 1 153 ? 11.234 19.422 -3.223 1 81.81 153 SER B N 1
ATOM 3141 C CA . SER B 1 153 ? 9.797 19.188 -3.107 1 81.81 153 SER B CA 1
ATOM 3142 C C . SER B 1 153 ? 9.273 18.375 -4.285 1 81.81 153 SER B C 1
ATOM 3144 O O . SER B 1 153 ? 8.367 17.547 -4.125 1 81.81 153 SER B O 1
ATOM 3146 N N . THR B 1 154 ? 9.836 18.656 -5.402 1 84.94 154 THR B N 1
ATOM 3147 C CA . THR B 1 154 ? 9.453 17.906 -6.598 1 84.94 154 THR B CA 1
ATOM 3148 C C . THR B 1 154 ? 9.859 16.438 -6.469 1 84.94 154 THR B C 1
ATOM 3150 O O . THR B 1 154 ? 9.055 15.547 -6.754 1 84.94 154 THR B O 1
ATOM 3153 N N . GLU B 1 155 ? 11.055 16.266 -6.016 1 89.75 155 GLU B N 1
ATOM 3154 C CA . GLU B 1 155 ? 11.539 14.914 -5.781 1 89.75 155 GLU B CA 1
ATOM 3155 C C . GLU B 1 155 ? 10.648 14.18 -4.785 1 89.75 155 GLU B C 1
ATOM 3157 O O . GLU B 1 155 ? 10.258 13.031 -5.023 1 89.75 155 GLU B O 1
ATOM 3162 N N . LYS B 1 156 ? 10.297 14.758 -3.779 1 84.38 156 LYS B N 1
ATOM 3163 C CA . LYS B 1 156 ? 9.484 14.125 -2.744 1 84.38 156 LYS B CA 1
ATOM 3164 C C . LYS B 1 156 ? 8.094 13.781 -3.273 1 84.38 156 LYS B C 1
ATOM 3166 O O . LYS B 1 156 ? 7.535 12.734 -2.926 1 84.38 156 LYS B O 1
ATOM 3171 N N . ARG B 1 157 ? 7.562 14.625 -4.07 1 83.38 157 ARG B N 1
ATOM 3172 C CA . ARG B 1 157 ? 6.254 14.375 -4.664 1 83.38 157 ARG B CA 1
ATOM 3173 C C . ARG B 1 157 ? 6.293 13.148 -5.57 1 83.38 157 ARG B C 1
ATOM 3175 O O . ARG B 1 157 ? 5.422 12.281 -5.488 1 83.38 157 ARG B O 1
ATOM 3182 N N . ILE B 1 158 ? 7.258 13.102 -6.359 1 88.88 158 ILE B N 1
ATOM 3183 C CA . ILE B 1 158 ? 7.379 11.984 -7.293 1 88.88 158 ILE B CA 1
ATOM 3184 C C . ILE B 1 158 ? 7.668 10.695 -6.527 1 88.88 158 ILE B C 1
ATOM 3186 O O . ILE B 1 158 ? 7.09 9.648 -6.82 1 88.88 158 ILE B O 1
ATOM 3190 N N . ASN B 1 159 ? 8.508 10.812 -5.562 1 88.31 159 ASN B N 1
ATOM 3191 C CA . ASN B 1 159 ? 8.844 9.656 -4.742 1 88.31 159 ASN B CA 1
ATOM 3192 C C . ASN B 1 159 ? 7.617 9.094 -4.035 1 88.31 159 ASN B C 1
ATOM 3194 O O . ASN B 1 159 ? 7.445 7.875 -3.957 1 88.31 159 ASN B O 1
ATOM 3198 N N . ARG B 1 160 ? 6.82 9.93 -3.576 1 83.81 160 ARG B N 1
ATOM 3199 C CA . ARG B 1 160 ? 5.586 9.5 -2.922 1 83.81 160 ARG B CA 1
ATOM 3200 C C . ARG B 1 160 ? 4.707 8.711 -3.881 1 83.81 160 ARG B C 1
ATOM 3202 O O . ARG B 1 160 ? 4.195 7.645 -3.525 1 83.81 160 ARG B O 1
ATOM 3209 N N . LEU B 1 161 ? 4.574 9.219 -5.016 1 84.5 161 LEU B N 1
ATOM 3210 C CA . LEU B 1 161 ? 3.752 8.562 -6.02 1 84.5 161 LEU B CA 1
ATOM 3211 C C . LEU B 1 161 ? 4.336 7.203 -6.395 1 84.5 161 LEU B C 1
ATOM 3213 O O . LEU B 1 161 ? 3.611 6.211 -6.484 1 84.5 161 LEU B O 1
ATOM 3217 N N . LEU B 1 162 ? 5.594 7.18 -6.543 1 88.25 162 LEU B N 1
ATOM 3218 C CA . LEU B 1 162 ? 6.277 5.957 -6.957 1 88.25 162 LEU B CA 1
ATOM 3219 C C . LEU B 1 162 ? 6.152 4.875 -5.887 1 88.25 162 LEU B C 1
ATOM 3221 O O . LEU B 1 162 ? 5.887 3.713 -6.199 1 88.25 162 LEU B O 1
ATOM 3225 N N . ASN B 1 163 ? 6.336 5.254 -4.695 1 86.44 163 ASN B N 1
ATOM 3226 C CA . ASN B 1 163 ? 6.289 4.285 -3.605 1 86.44 163 ASN B CA 1
ATOM 3227 C C . ASN B 1 163 ? 4.867 3.785 -3.359 1 86.44 163 ASN B C 1
ATOM 3229 O O . ASN B 1 163 ? 4.652 2.592 -3.15 1 86.44 163 ASN B O 1
ATOM 3233 N N . THR B 1 164 ? 3.918 4.652 -3.479 1 82.81 164 THR B N 1
ATOM 3234 C CA . THR B 1 164 ? 2.535 4.324 -3.152 1 82.81 164 THR B CA 1
ATOM 3235 C C . THR B 1 164 ? 1.893 3.512 -4.273 1 82.81 164 THR B C 1
ATOM 3237 O O . THR B 1 164 ? 1.181 2.541 -4.016 1 82.81 164 THR B O 1
ATOM 3240 N N . TRP B 1 165 ? 2.215 3.883 -5.465 1 86.62 165 TRP B N 1
ATOM 3241 C CA . TRP B 1 165 ? 1.433 3.336 -6.57 1 86.62 165 TRP B CA 1
ATOM 3242 C C . TRP B 1 165 ? 2.199 2.229 -7.285 1 86.62 165 TRP B C 1
ATOM 3244 O O . TRP B 1 165 ? 1.616 1.459 -8.055 1 86.62 165 TRP B O 1
ATOM 3254 N N . ILE B 1 166 ? 3.467 2.174 -7.094 1 89.62 166 ILE B N 1
ATOM 3255 C CA . ILE B 1 166 ? 4.238 1.213 -7.875 1 89.62 166 ILE B CA 1
ATOM 3256 C C . ILE B 1 166 ? 5.008 0.285 -6.938 1 89.62 166 ILE B C 1
ATOM 3258 O O . ILE B 1 166 ? 4.789 -0.93 -6.941 1 89.62 166 ILE B O 1
ATOM 3262 N N . ARG B 1 167 ? 5.781 0.787 -6.078 1 90.44 167 ARG B N 1
ATOM 3263 C CA . ARG B 1 167 ? 6.699 -0.015 -5.273 1 90.44 167 ARG B CA 1
ATOM 3264 C C . ARG B 1 167 ? 5.934 -0.884 -4.281 1 90.44 167 ARG B C 1
ATOM 3266 O O . ARG B 1 167 ? 6.102 -2.105 -4.258 1 90.44 167 ARG B O 1
ATOM 3273 N N . ALA B 1 168 ? 5.129 -0.215 -3.471 1 87.12 168 ALA B N 1
ATOM 3274 C CA . ALA B 1 168 ? 4.441 -0.941 -2.406 1 87.12 168 ALA B CA 1
ATOM 3275 C C . ALA B 1 168 ? 3.572 -2.057 -2.975 1 87.12 168 ALA B C 1
ATOM 3277 O O . ALA B 1 168 ? 3.707 -3.219 -2.586 1 87.12 168 ALA B O 1
ATOM 3278 N N . PRO B 1 169 ? 2.746 -1.771 -3.924 1 88.56 169 PRO B N 1
ATOM 3279 C CA . PRO B 1 169 ? 1.933 -2.857 -4.473 1 88.56 169 PRO B CA 1
ATOM 3280 C C . PRO B 1 169 ? 2.768 -3.92 -5.184 1 88.56 169 PRO B C 1
ATOM 3282 O O . PRO B 1 169 ? 2.422 -5.102 -5.16 1 88.56 169 PRO B O 1
ATOM 3285 N N . GLY B 1 170 ? 3.799 -3.479 -5.84 1 91.5 170 GLY B N 1
ATOM 3286 C CA . GLY B 1 170 ? 4.68 -4.441 -6.484 1 91.5 170 GLY B CA 1
ATOM 3287 C C . GLY B 1 170 ? 5.305 -5.418 -5.508 1 91.5 170 GLY B C 1
ATOM 3288 O O . GLY B 1 170 ? 5.336 -6.625 -5.762 1 91.5 170 GLY B O 1
ATOM 3289 N N . ILE B 1 171 ? 5.711 -4.938 -4.402 1 91.06 171 ILE B N 1
ATOM 3290 C CA . ILE B 1 171 ? 6.34 -5.785 -3.398 1 91.06 171 ILE B CA 1
ATOM 3291 C C . ILE B 1 171 ? 5.289 -6.68 -2.746 1 91.06 171 ILE B C 1
ATOM 3293 O O . ILE B 1 171 ? 5.527 -7.871 -2.527 1 91.06 171 ILE B O 1
ATOM 3297 N N . VAL B 1 172 ? 4.168 -6.133 -2.518 1 90.62 172 VAL B N 1
ATOM 3298 C CA . VAL B 1 172 ? 3.092 -6.879 -1.871 1 90.62 172 VAL B CA 1
ATOM 3299 C C . VAL B 1 172 ? 2.65 -8.031 -2.768 1 90.62 172 VAL B C 1
ATOM 3301 O O . VAL B 1 172 ? 2.295 -9.109 -2.275 1 90.62 172 VAL B O 1
ATOM 3304 N N . SER B 1 173 ? 2.67 -7.836 -4 1 93.19 173 SER B N 1
ATOM 3305 C CA . SER B 1 173 ? 2.193 -8.852 -4.934 1 93.19 173 SER B CA 1
ATOM 3306 C C . SER B 1 173 ? 3.086 -10.086 -4.914 1 93.19 173 SER B C 1
ATOM 3308 O O . SER B 1 173 ? 2.691 -11.148 -5.391 1 93.19 173 SER B O 1
ATOM 3310 N N . TRP B 1 174 ? 4.219 -9.914 -4.348 1 92.62 174 TRP B N 1
ATOM 3311 C CA . TRP B 1 174 ? 5.184 -11.008 -4.277 1 92.62 174 TRP B CA 1
ATOM 3312 C C . TRP B 1 174 ? 4.641 -12.164 -3.439 1 92.62 174 TRP B C 1
ATOM 3314 O O . TRP B 1 174 ? 4.766 -13.328 -3.82 1 92.62 174 TRP B O 1
ATOM 3324 N N . ALA B 1 175 ? 3.959 -11.859 -2.426 1 91.5 175 ALA B N 1
ATOM 3325 C CA . ALA B 1 175 ? 3.52 -12.859 -1.457 1 91.5 175 ALA B CA 1
ATOM 3326 C C . ALA B 1 175 ? 2.453 -13.773 -2.057 1 91.5 175 ALA B C 1
ATOM 3328 O O . ALA B 1 175 ? 2.6 -15 -2.049 1 91.5 175 ALA B O 1
ATOM 3329 N N . PRO B 1 176 ? 1.425 -13.25 -2.627 1 94.06 176 PRO B N 1
ATOM 3330 C CA . PRO B 1 176 ? 0.432 -14.141 -3.23 1 94.06 176 PRO B CA 1
ATOM 3331 C C . PRO B 1 176 ? 1.001 -14.961 -4.383 1 94.06 176 PRO B C 1
ATOM 3333 O O . PRO B 1 176 ? 0.598 -16.109 -4.586 1 94.06 176 PRO B O 1
ATOM 3336 N N . LEU B 1 177 ? 1.9 -14.414 -5.121 1 96 177 LEU B N 1
ATOM 3337 C CA . LEU B 1 177 ? 2.531 -15.164 -6.199 1 96 177 LEU B CA 1
ATOM 3338 C C . LEU B 1 177 ? 3.318 -16.344 -5.648 1 96 177 LEU B C 1
ATOM 3340 O O . LEU B 1 177 ? 3.236 -17.453 -6.184 1 96 177 LEU B O 1
ATOM 3344 N N . MET B 1 178 ? 4.012 -16.094 -4.594 1 94.56 178 MET B N 1
ATOM 3345 C CA . MET B 1 178 ? 4.766 -17.156 -3.945 1 94.56 178 MET B CA 1
ATOM 3346 C C . MET B 1 178 ? 3.83 -18.25 -3.436 1 94.56 178 MET B C 1
ATOM 3348 O O . MET B 1 178 ? 4.098 -19.438 -3.621 1 94.56 178 MET B O 1
ATOM 3352 N N . LEU B 1 179 ? 2.77 -17.828 -2.854 1 93.88 179 LEU B N 1
ATOM 3353 C CA . LEU B 1 179 ? 1.786 -18.75 -2.314 1 93.88 179 LEU B CA 1
ATOM 3354 C C . LEU B 1 179 ? 1.195 -19.625 -3.42 1 93.88 179 LEU B C 1
ATOM 3356 O O . LEU B 1 179 ? 1.046 -20.844 -3.252 1 93.88 179 LEU B O 1
ATOM 3360 N N . CYS B 1 180 ? 0.928 -19.062 -4.504 1 96.75 180 CYS B N 1
ATOM 3361 C CA . CYS B 1 180 ? 0.321 -19.781 -5.621 1 96.75 180 CYS B CA 1
ATOM 3362 C C . CYS B 1 180 ? 1.317 -20.75 -6.254 1 96.75 180 CYS B C 1
ATOM 3364 O O . CYS B 1 180 ? 0.96 -21.875 -6.609 1 96.75 180 CYS B O 1
ATOM 3366 N N . CYS B 1 181 ? 2.525 -20.281 -6.414 1 97.06 181 CYS B N 1
ATOM 3367 C CA . CYS B 1 181 ? 3.553 -21.172 -6.945 1 97.06 181 CYS B CA 1
ATOM 3368 C C . CYS B 1 181 ? 3.75 -22.375 -6.039 1 97.06 181 CYS B C 1
ATOM 3370 O O . CYS B 1 181 ? 3.902 -23.5 -6.52 1 97.06 181 CYS B O 1
ATOM 3372 N N . ARG B 1 182 ? 3.736 -22.125 -4.793 1 95 182 ARG B N 1
ATOM 3373 C CA . ARG B 1 182 ? 3.844 -23.219 -3.824 1 95 182 ARG B CA 1
ATOM 3374 C C . ARG B 1 182 ? 2.668 -24.188 -3.951 1 95 182 ARG B C 1
ATOM 3376 O O . ARG B 1 182 ? 2.855 -25.406 -3.953 1 95 182 ARG B O 1
ATOM 3383 N N . ALA B 1 183 ? 1.513 -23.672 -4.02 1 95.38 183 ALA B N 1
ATOM 3384 C CA . ALA B 1 183 ? 0.304 -24.484 -4.145 1 95.38 183 ALA B CA 1
ATOM 3385 C C . ALA B 1 183 ? 0.325 -25.297 -5.43 1 95.38 183 ALA B C 1
ATOM 3387 O O . ALA B 1 183 ? -0.222 -26.406 -5.48 1 95.38 183 ALA B O 1
ATOM 3388 N N . ALA B 1 184 ? 0.97 -24.781 -6.402 1 96.12 184 ALA B N 1
ATOM 3389 C CA . ALA B 1 184 ? 1.075 -25.469 -7.691 1 96.12 184 ALA B CA 1
ATOM 3390 C C . ALA B 1 184 ? 2.197 -26.5 -7.68 1 96.12 184 ALA B C 1
ATOM 3392 O O . ALA B 1 184 ? 2.42 -27.188 -8.672 1 96.12 184 ALA B O 1
ATOM 3393 N N . GLY B 1 185 ? 3.002 -26.516 -6.562 1 94.88 185 GLY B N 1
ATOM 3394 C CA . GLY B 1 185 ? 4.113 -27.453 -6.465 1 94.88 185 GLY B CA 1
ATOM 3395 C C . GLY B 1 185 ? 5.348 -26.984 -7.219 1 94.88 185 GLY B C 1
ATOM 3396 O O . GLY B 1 185 ? 6.191 -27.797 -7.598 1 94.88 185 GLY B O 1
ATOM 3397 N N . LYS B 1 186 ? 5.359 -25.734 -7.477 1 94.81 186 LYS B N 1
ATOM 3398 C CA . LYS B 1 186 ? 6.418 -25.203 -8.336 1 94.81 186 LYS B CA 1
ATOM 3399 C C . LYS B 1 186 ? 7.469 -24.453 -7.516 1 94.81 186 LYS B C 1
ATOM 3401 O O . LYS B 1 186 ? 8.32 -23.766 -8.07 1 94.81 186 LYS B O 1
ATOM 3406 N N . SER B 1 187 ? 7.363 -24.516 -6.25 1 92.88 187 SER B N 1
ATOM 3407 C CA . SER B 1 187 ? 8.367 -23.922 -5.375 1 92.88 187 SER B CA 1
ATOM 3408 C C . SER B 1 187 ? 9.148 -25 -4.625 1 92.88 187 SER B C 1
ATOM 3410 O O . SER B 1 187 ? 8.562 -25.938 -4.082 1 92.88 187 SER B O 1
ATOM 3412 N N . ARG B 1 188 ? 10.43 -24.812 -4.582 1 89.81 188 ARG B N 1
ATOM 3413 C CA . ARG B 1 188 ? 11.289 -25.734 -3.848 1 89.81 188 ARG B CA 1
ATOM 3414 C C . ARG B 1 188 ? 11.828 -25.094 -2.574 1 89.81 188 ARG B C 1
ATOM 3416 O O . ARG B 1 188 ? 12.625 -25.703 -1.855 1 89.81 188 ARG B O 1
ATOM 3423 N N . VAL B 1 189 ? 11.391 -23.922 -2.311 1 91.56 189 VAL B N 1
ATOM 3424 C CA . VAL B 1 189 ? 11.805 -23.203 -1.105 1 91.56 189 VAL B CA 1
ATOM 3425 C C . VAL B 1 189 ? 11.031 -23.734 0.101 1 91.56 189 VAL B C 1
ATOM 3427 O O . VAL B 1 189 ? 9.812 -23.891 0.051 1 91.56 189 VAL B O 1
ATOM 3430 N N . PRO B 1 190 ? 11.758 -24.031 1.173 1 92.44 190 PRO B N 1
ATOM 3431 C CA . PRO B 1 190 ? 11.062 -24.484 2.375 1 92.44 190 PRO B CA 1
ATOM 3432 C C . PRO B 1 190 ? 10.023 -23.484 2.873 1 92.44 190 PRO B C 1
ATOM 3434 O O . PRO B 1 190 ? 10.25 -22.266 2.805 1 92.44 190 PRO B O 1
ATOM 3437 N N . ASP B 1 191 ? 8.977 -24 3.5 1 90.19 191 ASP B N 1
ATOM 3438 C CA . ASP B 1 191 ? 7.836 -23.188 3.912 1 90.19 191 ASP B CA 1
ATOM 3439 C C . ASP B 1 191 ? 8.258 -22.125 4.93 1 90.19 191 ASP B C 1
ATOM 3441 O O . ASP B 1 191 ? 7.777 -21 4.887 1 90.19 191 ASP B O 1
ATOM 3445 N N . SER B 1 192 ? 9.117 -22.547 5.785 1 90.75 192 SER B N 1
ATOM 3446 C CA . SER B 1 192 ? 9.539 -21.609 6.824 1 90.75 192 SER B CA 1
ATOM 3447 C C . SER B 1 192 ? 10.305 -20.438 6.23 1 90.75 192 SER B C 1
ATOM 3449 O O . SER B 1 192 ? 10.133 -19.297 6.664 1 90.75 192 SER B O 1
ATOM 3451 N N . ILE B 1 193 ? 11.094 -20.703 5.266 1 88 193 ILE B N 1
ATOM 3452 C CA . ILE B 1 193 ? 11.883 -19.672 4.613 1 88 193 ILE B CA 1
ATOM 3453 C C . ILE B 1 193 ? 10.969 -18.781 3.77 1 88 193 ILE B C 1
ATOM 3455 O O . ILE B 1 193 ? 11.109 -17.547 3.773 1 88 193 ILE B O 1
ATOM 3459 N N . LEU B 1 194 ? 10.062 -19.422 3.184 1 88.31 194 LEU B N 1
ATOM 3460 C CA . LEU B 1 194 ? 9.109 -18.688 2.371 1 88.31 194 LEU B CA 1
ATOM 3461 C C . LEU B 1 194 ? 8.273 -17.75 3.234 1 88.31 194 LEU B C 1
ATOM 3463 O O . LEU B 1 194 ? 8.094 -16.578 2.889 1 88.31 194 LEU B O 1
ATOM 3467 N N . ALA B 1 195 ? 7.824 -18.25 4.316 1 87.94 195 ALA B N 1
ATOM 3468 C CA . ALA B 1 195 ? 7.027 -17.438 5.242 1 87.94 195 ALA B CA 1
ATOM 3469 C C . ALA B 1 195 ? 7.816 -16.25 5.754 1 87.94 195 ALA B C 1
ATOM 3471 O O . ALA B 1 195 ? 7.289 -15.133 5.824 1 87.94 195 ALA B O 1
ATOM 3472 N N . MET B 1 196 ? 8.984 -16.469 6.082 1 85.62 196 MET B N 1
ATOM 3473 C CA . MET B 1 196 ? 9.859 -15.406 6.566 1 85.62 196 MET B CA 1
ATOM 3474 C C . MET B 1 196 ? 10.055 -14.344 5.5 1 85.62 196 MET B C 1
ATOM 3476 O O . MET B 1 196 ? 9.969 -13.148 5.789 1 85.62 196 MET B O 1
ATOM 3480 N N . GLN B 1 197 ? 10.234 -14.781 4.355 1 82.31 197 GLN B N 1
ATOM 3481 C CA . GLN B 1 197 ? 10.484 -13.844 3.266 1 82.31 197 GLN B CA 1
ATOM 3482 C C . GLN B 1 197 ? 9.227 -13.031 2.943 1 82.31 197 GLN B C 1
ATOM 3484 O O . GLN B 1 197 ? 9.312 -11.828 2.68 1 82.31 197 GLN B O 1
ATOM 3489 N N . VAL B 1 198 ? 8.172 -13.695 2.959 1 82.06 198 VAL B N 1
ATOM 3490 C CA . VAL B 1 198 ? 6.898 -13.016 2.732 1 82.06 198 VAL B CA 1
ATOM 3491 C C . VAL B 1 198 ? 6.688 -11.953 3.803 1 82.06 198 VAL B C 1
ATOM 3493 O O . VAL B 1 198 ? 6.375 -10.797 3.486 1 82.06 198 VAL B O 1
ATOM 3496 N N . ALA B 1 199 ? 6.93 -12.305 5.008 1 83.88 199 ALA B N 1
ATOM 3497 C CA . ALA B 1 199 ? 6.73 -11.383 6.125 1 83.88 199 ALA B CA 1
ATOM 3498 C C . ALA B 1 199 ? 7.676 -10.188 6.027 1 83.88 199 ALA B C 1
ATOM 3500 O O . ALA B 1 199 ? 7.254 -9.047 6.199 1 83.88 199 ALA B O 1
ATOM 3501 N N . LEU B 1 200 ? 8.836 -10.469 5.727 1 80 200 LEU B N 1
ATOM 3502 C CA . LEU B 1 200 ? 9.844 -9.414 5.664 1 80 200 LEU B CA 1
ATOM 3503 C C . LEU B 1 200 ? 9.594 -8.484 4.48 1 80 200 LEU B C 1
ATOM 3505 O O . LEU B 1 200 ? 9.773 -7.273 4.59 1 80 200 LEU B O 1
ATOM 3509 N N . ASN B 1 201 ? 9.203 -9.055 3.436 1 77.12 201 ASN B N 1
ATOM 3510 C CA . ASN B 1 201 ? 8.898 -8.242 2.26 1 77.12 201 ASN B CA 1
ATOM 3511 C C . ASN B 1 201 ? 7.676 -7.363 2.488 1 77.12 201 ASN B C 1
ATOM 3513 O O . ASN B 1 201 ? 7.664 -6.195 2.096 1 77.12 201 ASN B O 1
ATOM 3517 N N . MET B 1 202 ? 6.746 -7.949 3.092 1 80 202 MET B N 1
ATOM 3518 C CA . MET B 1 202 ? 5.559 -7.164 3.414 1 80 202 MET B CA 1
ATOM 3519 C C . MET B 1 202 ? 5.902 -6.02 4.363 1 80 202 MET B C 1
ATOM 3521 O O . MET B 1 202 ? 5.434 -4.895 4.184 1 80 202 MET B O 1
ATOM 3525 N N . PHE B 1 203 ? 6.703 -6.316 5.281 1 78.25 203 PHE B N 1
ATOM 3526 C CA . PHE B 1 203 ? 7.141 -5.297 6.223 1 78.25 203 PHE B CA 1
ATOM 3527 C C . PHE B 1 203 ? 7.934 -4.207 5.512 1 78.25 203 PHE B C 1
ATOM 3529 O O . PHE B 1 203 ? 7.738 -3.018 5.773 1 78.25 203 PHE B O 1
ATOM 3536 N N . ASN B 1 204 ? 8.727 -4.664 4.664 1 76.19 204 ASN B N 1
ATOM 3537 C CA . ASN B 1 204 ? 9.531 -3.719 3.902 1 76.19 204 ASN B CA 1
ATOM 3538 C C . ASN B 1 204 ? 8.664 -2.793 3.057 1 76.19 204 ASN B C 1
ATOM 3540 O O . ASN B 1 204 ? 8.914 -1.59 2.982 1 76.19 204 ASN B O 1
ATOM 3544 N N . ALA B 1 205 ? 7.707 -3.387 2.402 1 77.81 205 ALA B N 1
ATOM 3545 C CA . ALA B 1 205 ? 6.789 -2.6 1.582 1 77.81 205 ALA B CA 1
ATOM 3546 C C . ALA B 1 205 ? 6.105 -1.515 2.408 1 77.81 205 ALA B C 1
ATOM 3548 O O . ALA B 1 205 ? 6.078 -0.348 2.01 1 77.81 205 ALA B O 1
ATOM 3549 N N . MET B 1 206 ? 5.727 -1.897 3.514 1 75.62 206 MET B N 1
ATOM 3550 C CA . MET B 1 206 ? 4.949 -0.974 4.336 1 75.62 206 MET B CA 1
ATOM 3551 C C . MET B 1 206 ? 5.863 0.016 5.051 1 75.62 206 MET B C 1
ATOM 3553 O O . MET B 1 206 ? 5.457 1.14 5.352 1 75.62 206 MET B O 1
ATOM 3557 N N . TYR B 1 207 ? 7.047 -0.442 5.258 1 72 207 TYR B N 1
ATOM 3558 C CA . TYR B 1 207 ? 8.047 0.476 5.793 1 72 207 TYR B CA 1
ATOM 3559 C C . TYR B 1 207 ? 8.305 1.628 4.828 1 72 207 TYR B C 1
ATOM 3561 O O . TYR B 1 207 ? 8.352 2.791 5.238 1 72 207 TYR B O 1
ATOM 3569 N N . PHE B 1 208 ? 8.445 1.308 3.619 1 71 208 PHE B N 1
ATOM 3570 C CA . PHE B 1 208 ? 8.625 2.352 2.617 1 71 208 PHE B CA 1
ATOM 3571 C C . PHE B 1 208 ? 7.422 3.283 2.582 1 71 208 PHE B C 1
ATOM 3573 O O . PHE B 1 208 ? 7.574 4.5 2.457 1 71 208 PHE B O 1
ATOM 3580 N N . GLN B 1 209 ? 6.332 2.641 2.775 1 73.69 209 GLN B N 1
ATOM 3581 C CA . GLN B 1 209 ? 5.117 3.449 2.779 1 73.69 209 GLN B CA 1
ATOM 3582 C C . GLN B 1 209 ? 5.07 4.367 3.996 1 73.69 209 GLN B C 1
ATOM 3584 O O . GLN B 1 209 ? 4.656 5.523 3.895 1 73.69 209 GLN B O 1
ATOM 3589 N N . ASP B 1 210 ? 5.504 3.912 5.023 1 68.69 210 ASP B N 1
ATOM 3590 C CA . ASP B 1 210 ? 5.531 4.707 6.246 1 68.69 210 ASP B CA 1
ATOM 3591 C C . ASP B 1 210 ? 6.512 5.871 6.125 1 68.69 210 ASP B C 1
ATOM 3593 O O . ASP B 1 210 ? 6.25 6.965 6.629 1 68.69 210 ASP B O 1
ATOM 3597 N N . ARG B 1 211 ? 7.547 5.605 5.445 1 69.88 211 ARG B N 1
ATOM 3598 C CA . ARG B 1 211 ? 8.5 6.68 5.191 1 69.88 211 ARG B CA 1
ATOM 3599 C C . ARG B 1 211 ? 7.875 7.781 4.344 1 69.88 211 ARG B C 1
ATOM 3601 O O . ARG B 1 211 ? 8.133 8.969 4.57 1 69.88 211 ARG B O 1
ATOM 3608 N N . VAL B 1 212 ? 7.09 7.324 3.463 1 71.62 212 VAL B N 1
ATOM 3609 C CA . VAL B 1 212 ? 6.371 8.289 2.635 1 71.62 212 VAL B CA 1
ATOM 3610 C C . VAL B 1 212 ? 5.457 9.141 3.512 1 71.62 212 VAL B C 1
ATOM 3612 O O . VAL B 1 212 ? 5.391 10.359 3.344 1 71.62 212 VAL B O 1
ATOM 3615 N N . ASP B 1 213 ? 4.914 8.562 4.426 1 71.5 213 ASP B N 1
ATOM 3616 C CA . ASP B 1 213 ? 4.016 9.273 5.328 1 71.5 213 ASP B CA 1
ATOM 3617 C C . ASP B 1 213 ? 4.758 10.359 6.105 1 71.5 213 ASP B C 1
ATOM 3619 O O . ASP B 1 213 ? 4.238 11.453 6.301 1 71.5 213 ASP B O 1
ATOM 3623 N N . ARG B 1 214 ? 5.883 10.031 6.477 1 71.62 214 ARG B N 1
ATOM 3624 C CA . ARG B 1 214 ? 6.691 10.992 7.215 1 71.62 214 ARG B CA 1
ATOM 3625 C C . ARG B 1 214 ? 7.062 12.18 6.332 1 71.62 214 ARG B C 1
ATOM 3627 O O . ARG B 1 214 ? 7.039 13.328 6.785 1 71.62 214 ARG B O 1
ATOM 3634 N N . VAL B 1 215 ? 7.34 11.82 5.168 1 73.69 215 VAL B N 1
ATOM 3635 C CA . VAL B 1 215 ? 7.668 12.867 4.211 1 73.69 215 VAL B CA 1
ATOM 3636 C C . VAL B 1 215 ? 6.441 13.742 3.963 1 73.69 215 VAL B C 1
ATOM 3638 O O . VAL B 1 215 ? 6.543 14.969 3.92 1 73.69 215 VAL B O 1
ATOM 3641 N N . VAL B 1 216 ? 5.387 13.047 3.844 1 75.44 216 VAL B N 1
ATOM 3642 C CA . VAL B 1 216 ? 4.137 13.766 3.621 1 75.44 216 VAL B CA 1
ATOM 3643 C C . VAL B 1 216 ? 3.848 14.688 4.809 1 75.44 216 VAL B C 1
ATOM 3645 O O . VAL B 1 216 ? 3.492 15.852 4.625 1 75.44 216 VAL B O 1
ATOM 3648 N N . ALA B 1 217 ? 4.066 14.164 5.879 1 76.69 217 ALA B N 1
ATOM 3649 C CA . ALA B 1 217 ? 3.826 14.938 7.098 1 76.69 217 ALA B CA 1
ATOM 3650 C C . ALA B 1 217 ? 4.711 16.172 7.141 1 76.69 217 ALA B C 1
ATOM 3652 O O . ALA B 1 217 ? 4.219 17.297 7.32 1 76.69 217 ALA B O 1
ATOM 3653 N N . ASN B 1 218 ? 5.922 15.992 6.934 1 78.38 218 ASN B N 1
ATOM 3654 C CA . ASN B 1 218 ? 6.867 17.109 6.977 1 78.38 218 ASN B CA 1
ATOM 3655 C C . ASN B 1 218 ? 6.594 18.125 5.867 1 78.38 218 ASN B C 1
ATOM 3657 O O . ASN B 1 218 ? 6.672 19.328 6.09 1 78.38 218 ASN B O 1
ATOM 3661 N N . SER B 1 219 ? 6.309 17.578 4.785 1 76.5 219 SER B N 1
ATOM 3662 C CA . SER B 1 219 ? 6.031 18.453 3.648 1 76.5 219 SER B CA 1
ATOM 3663 C C . SER B 1 219 ? 4.77 19.281 3.879 1 76.5 219 SER B C 1
ATOM 3665 O O . SER B 1 219 ? 4.688 20.438 3.447 1 76.5 219 SER B O 1
ATOM 3667 N N . ALA B 1 220 ? 3.904 18.641 4.48 1 80.81 220 ALA B N 1
ATOM 3668 C CA . ALA B 1 220 ? 2.65 19.328 4.762 1 80.81 220 ALA B CA 1
ATOM 3669 C C . ALA B 1 220 ? 2.877 20.5 5.703 1 80.81 220 ALA B C 1
ATOM 3671 O O . ALA B 1 220 ? 2.299 21.578 5.516 1 80.81 220 ALA B O 1
ATOM 3672 N N . VAL B 1 221 ? 3.682 20.312 6.586 1 86.62 221 VAL B N 1
ATOM 3673 C CA . VAL B 1 221 ? 3.986 21.375 7.535 1 86.62 221 VAL B CA 1
ATOM 3674 C C . VAL B 1 221 ? 4.715 22.516 6.82 1 86.62 221 VAL B C 1
ATOM 3676 O O . VAL B 1 221 ? 4.371 23.688 6.992 1 86.62 221 VAL B O 1
ATOM 3679 N N . VAL B 1 222 ? 5.609 22.125 6.047 1 84.31 222 VAL B N 1
ATOM 3680 C CA . VAL B 1 222 ? 6.387 23.125 5.312 1 84.31 222 VAL B CA 1
ATOM 3681 C C . VAL B 1 222 ? 5.465 23.922 4.391 1 84.31 222 VAL B C 1
ATOM 3683 O O . VAL B 1 222 ? 5.547 25.141 4.332 1 84.31 222 VAL B O 1
ATOM 3686 N N . ALA B 1 223 ? 4.676 23.234 3.697 1 80 223 ALA B N 1
ATOM 3687 C CA . ALA B 1 223 ? 3.754 23.891 2.768 1 80 223 ALA B CA 1
ATOM 3688 C C . ALA B 1 223 ? 2.783 24.797 3.508 1 80 223 ALA B C 1
ATOM 3690 O O . ALA B 1 223 ? 2.502 25.906 3.057 1 80 223 ALA B O 1
ATOM 3691 N N . TRP B 1 224 ? 2.307 24.281 4.555 1 87.25 224 TRP B N 1
ATOM 3692 C CA . TRP B 1 224 ? 1.377 25.062 5.359 1 87.25 224 TRP B CA 1
ATOM 3693 C C . TRP B 1 224 ? 2.049 26.328 5.883 1 87.25 224 TRP B C 1
ATOM 3695 O O . TRP B 1 224 ? 1.463 27.422 5.836 1 87.25 224 TRP B O 1
ATOM 3705 N N . CYS B 1 225 ? 3.211 26.203 6.367 1 88.94 225 CYS B N 1
ATOM 3706 C CA . CYS B 1 225 ? 3.961 27.359 6.855 1 88.94 225 CYS B CA 1
ATOM 3707 C C . CYS B 1 225 ? 4.203 28.375 5.738 1 88.94 225 CYS B C 1
ATOM 3709 O O . CYS B 1 225 ? 4.039 29.578 5.934 1 88.94 225 CYS B O 1
ATOM 3711 N N . ALA B 1 226 ? 4.551 27.891 4.633 1 84.62 226 ALA B N 1
ATOM 3712 C CA . ALA B 1 226 ? 4.809 28.766 3.49 1 84.62 226 ALA B CA 1
ATOM 3713 C C . ALA B 1 226 ? 3.541 29.5 3.072 1 84.62 226 ALA B C 1
ATOM 3715 O O . ALA B 1 226 ? 3.582 30.703 2.793 1 84.62 226 ALA B O 1
ATOM 3716 N N . GLU B 1 227 ? 2.516 28.75 2.988 1 84.19 227 GLU B N 1
ATOM 3717 C CA . GLU B 1 227 ? 1.23 29.328 2.59 1 84.19 227 GLU B CA 1
ATOM 3718 C C . GLU B 1 227 ? 0.799 30.438 3.543 1 84.19 227 GLU B C 1
ATOM 3720 O O . GLU B 1 227 ? 0.137 31.391 3.133 1 84.19 227 GLU B O 1
ATOM 3725 N N . HIS B 1 228 ? 1.238 30.312 4.746 1 90.56 228 HIS B N 1
ATOM 3726 C CA . HIS B 1 228 ? 0.776 31.234 5.77 1 90.56 228 HIS B CA 1
ATOM 3727 C C . HIS B 1 228 ? 1.9 32.156 6.219 1 90.56 228 HIS B C 1
ATOM 3729 O O . HIS B 1 228 ? 1.807 32.781 7.277 1 90.56 228 HIS B O 1
ATOM 3735 N N . GLN B 1 229 ? 3.016 32.094 5.48 1 88.44 229 GLN B N 1
ATOM 3736 C CA . GLN B 1 229 ? 4.152 33 5.668 1 88.44 229 GLN B CA 1
ATOM 3737 C C . GLN B 1 229 ? 4.742 32.844 7.07 1 88.44 229 GLN B C 1
ATOM 3739 O O . GLN B 1 229 ? 5.027 33.844 7.734 1 88.44 229 GLN B O 1
ATOM 3744 N N . ILE B 1 230 ? 4.746 31.672 7.5 1 88.38 230 ILE B N 1
ATOM 3745 C CA . ILE B 1 230 ? 5.375 31.328 8.773 1 88.38 230 ILE B CA 1
ATOM 3746 C C . ILE B 1 230 ? 6.75 30.703 8.516 1 88.38 230 ILE B C 1
ATOM 3748 O O . ILE B 1 230 ? 6.883 29.797 7.703 1 88.38 230 ILE B O 1
ATOM 3752 N N . ASP B 1 231 ? 7.727 31.297 9.109 1 87.69 231 ASP B N 1
ATOM 3753 C CA . ASP B 1 231 ? 9.062 30.719 9.008 1 87.69 231 ASP B CA 1
ATOM 3754 C C . ASP B 1 231 ? 9.203 29.516 9.938 1 87.69 231 ASP B C 1
ATOM 3756 O O . ASP B 1 231 ? 9.461 29.672 11.133 1 87.69 231 ASP B O 1
ATOM 3760 N N . LYS B 1 232 ? 9.156 28.438 9.453 1 88.06 232 LYS B N 1
ATOM 3761 C CA . LYS B 1 232 ? 9.188 27.188 10.211 1 88.06 232 LYS B CA 1
ATOM 3762 C C . LYS B 1 232 ? 10.453 27.094 11.062 1 88.06 232 LYS B C 1
ATOM 3764 O O . LYS B 1 232 ? 10.398 26.688 12.227 1 88.06 232 LYS B O 1
ATOM 3769 N N . ARG B 1 233 ? 11.539 27.391 10.594 1 87.19 233 ARG B N 1
ATOM 3770 C CA . ARG B 1 233 ? 12.82 27.266 11.281 1 87.19 233 ARG B CA 1
ATOM 3771 C C . ARG B 1 233 ? 12.883 28.188 12.5 1 87.19 233 ARG B C 1
ATOM 3773 O O . ARG B 1 233 ? 13.367 27.781 13.562 1 87.19 233 ARG B O 1
ATOM 3780 N N . GLU B 1 234 ? 12.422 29.266 12.25 1 85.62 234 GLU B N 1
ATOM 3781 C CA . GLU B 1 234 ? 12.422 30.234 13.344 1 85.62 234 GLU B CA 1
ATOM 3782 C C . GLU B 1 234 ? 11.516 29.781 14.484 1 85.62 234 GLU B C 1
ATOM 3784 O O . GLU B 1 234 ? 11.875 29.891 15.656 1 85.62 234 GLU B O 1
ATOM 3789 N N . VAL B 1 235 ? 10.398 29.266 14.07 1 88.75 235 VAL B N 1
ATOM 3790 C CA . VAL B 1 235 ? 9.453 28.797 15.07 1 88.75 235 VAL B CA 1
ATOM 3791 C C . VAL B 1 235 ? 10.039 27.625 15.828 1 88.75 235 VAL B C 1
ATOM 3793 O O . VAL B 1 235 ? 9.977 27.562 17.062 1 88.75 235 VAL B O 1
ATOM 3796 N N . GLU B 1 236 ? 10.625 26.703 15.141 1 87.44 236 GLU B N 1
ATOM 3797 C CA . GLU B 1 236 ? 11.203 25.516 15.766 1 87.44 236 GLU B CA 1
ATOM 3798 C C . GLU B 1 236 ? 12.375 25.891 16.672 1 87.44 236 GLU B C 1
ATOM 3800 O O . GLU B 1 236 ? 12.547 25.297 17.734 1 87.44 236 GLU B O 1
ATOM 3805 N N . LYS B 1 237 ? 13.156 26.812 16.25 1 85.06 237 LYS B N 1
ATOM 3806 C CA . LYS B 1 237 ? 14.258 27.297 17.078 1 85.06 237 LYS B CA 1
ATOM 3807 C C . LYS B 1 237 ? 13.742 27.922 18.359 1 85.06 237 LYS B C 1
ATOM 3809 O O . LYS B 1 237 ? 14.305 27.688 19.438 1 85.06 237 LYS B O 1
ATOM 3814 N N . ALA B 1 238 ? 12.766 28.688 18.156 1 84 238 ALA B N 1
ATOM 3815 C CA . ALA B 1 238 ? 12.188 29.359 19.328 1 84 238 ALA B CA 1
ATOM 3816 C C . ALA B 1 238 ? 11.617 28.344 20.312 1 84 238 ALA B C 1
ATOM 3818 O O . ALA B 1 238 ? 11.789 28.5 21.531 1 84 238 ALA B O 1
ATOM 3819 N N . THR B 1 239 ? 10.945 27.406 19.797 1 84.12 239 THR B N 1
ATOM 3820 C CA . THR B 1 239 ? 10.359 26.391 20.656 1 84.12 239 THR B CA 1
ATOM 3821 C C . THR B 1 239 ? 11.438 25.594 21.375 1 84.12 239 THR B C 1
ATOM 3823 O O . THR B 1 239 ? 11.305 25.281 22.562 1 84.12 239 THR B O 1
ATOM 3826 N N . ARG B 1 240 ? 12.469 25.312 20.688 1 82.44 240 ARG B N 1
ATOM 3827 C CA . ARG B 1 240 ? 13.578 24.594 21.297 1 82.44 240 ARG B CA 1
ATOM 3828 C C . ARG B 1 240 ? 14.242 25.422 22.391 1 82.44 240 ARG B C 1
ATOM 3830 O O . ARG B 1 240 ? 14.602 24.906 23.453 1 82.44 240 ARG B O 1
ATOM 3837 N N . ALA B 1 241 ? 14.414 26.609 22.078 1 84.69 241 ALA B N 1
ATOM 3838 C CA . ALA B 1 241 ? 14.992 27.531 23.062 1 84.69 241 ALA B CA 1
ATOM 3839 C C . ALA B 1 241 ? 14.109 27.641 24.297 1 84.69 241 ALA B C 1
ATOM 3841 O O . ALA B 1 241 ? 14.609 27.641 25.422 1 84.69 241 ALA B O 1
ATOM 3842 N N . ALA B 1 242 ? 12.938 27.656 24.047 1 85.19 242 ALA B N 1
ATOM 3843 C CA . ALA B 1 242 ? 11.984 27.75 25.156 1 85.19 242 ALA B CA 1
ATOM 3844 C C . ALA B 1 242 ? 12.008 26.484 26.016 1 85.19 242 ALA B C 1
ATOM 3846 O O . ALA B 1 242 ? 11.961 26.562 27.234 1 85.19 242 ALA B O 1
ATOM 3847 N N . ARG B 1 243 ? 12.109 25.422 25.438 1 83.31 243 ARG B N 1
ATOM 3848 C CA . ARG B 1 243 ? 12.172 24.156 26.156 1 83.31 243 ARG B CA 1
ATOM 3849 C C . ARG B 1 243 ? 13.469 24.031 26.938 1 83.31 243 ARG B C 1
ATOM 3851 O O . ARG B 1 243 ? 13.469 23.531 28.062 1 83.31 243 ARG B O 1
ATOM 3858 N N . ALA B 1 244 ? 14.516 24.438 26.312 1 84.38 244 ALA B N 1
ATOM 3859 C CA . ALA B 1 244 ? 15.812 24.422 26.984 1 84.38 244 ALA B CA 1
ATOM 3860 C C . ALA B 1 244 ? 15.812 25.328 28.203 1 84.38 244 ALA B C 1
ATOM 3862 O O . ALA B 1 244 ? 16.328 24.953 29.266 1 84.38 244 ALA B O 1
ATOM 3863 N N . LYS B 1 245 ? 15.281 26.422 28.047 1 84.94 245 LYS B N 1
ATOM 3864 C CA . LYS B 1 245 ? 15.164 27.359 29.172 1 84.94 245 LYS B CA 1
ATOM 3865 C C . LYS B 1 245 ? 14.289 26.781 30.281 1 84.94 245 LYS B C 1
ATOM 3867 O O . LYS B 1 245 ? 14.609 26.922 31.453 1 84.94 245 LYS B O 1
ATOM 3872 N N . GLY B 1 246 ? 13.32 26.172 29.781 1 77.81 246 GLY B N 1
ATOM 3873 C CA . GLY B 1 246 ? 12.445 25.547 30.766 1 77.81 246 GLY B CA 1
ATOM 3874 C C . GLY B 1 246 ? 13.125 24.422 31.531 1 77.81 246 GLY B C 1
ATOM 3875 O O . GLY B 1 246 ? 12.914 24.281 32.75 1 77.81 246 GLY B O 1
ATOM 3876 N N . LYS B 1 247 ? 13.992 23.734 31.062 1 82.88 247 LYS B N 1
ATOM 3877 C CA . LYS B 1 247 ? 14.734 22.656 31.703 1 82.88 247 LYS B CA 1
ATOM 3878 C C . LYS B 1 247 ? 15.797 23.203 32.656 1 82.88 247 LYS B C 1
ATOM 3880 O O . LYS B 1 247 ? 16.031 22.625 33.719 1 82.88 247 LYS B O 1
ATOM 3885 N N . GLU B 1 248 ? 16.422 24.172 32.156 1 79.69 248 GLU B N 1
ATOM 3886 C CA . GLU B 1 248 ? 17.422 24.812 33 1 79.69 248 GLU B CA 1
ATOM 3887 C C . GLU B 1 248 ? 16.781 25.406 34.25 1 79.69 248 GLU B C 1
ATOM 3889 O O . GLU B 1 248 ? 17.312 25.281 35.344 1 79.69 248 GLU B O 1
ATOM 3894 N N . ASP B 1 249 ? 15.703 25.969 34.156 1 80.25 249 ASP B N 1
ATOM 3895 C CA . ASP B 1 249 ? 14.984 26.562 35.281 1 80.25 249 ASP B CA 1
ATOM 3896 C C . ASP B 1 249 ? 14.5 25.484 36.25 1 80.25 249 ASP B C 1
ATOM 3898 O O . ASP B 1 249 ? 14.508 25.688 37.469 1 80.25 249 ASP B O 1
ATOM 3902 N N . GLN B 1 250 ? 14.141 24.453 35.781 1 78.69 250 GLN B N 1
ATOM 3903 C CA . GLN B 1 250 ? 13.688 23.344 36.625 1 78.69 250 GLN B CA 1
ATOM 3904 C C . GLN B 1 250 ? 14.852 22.734 37.406 1 78.69 250 GLN B C 1
ATOM 3906 O O . GLN B 1 250 ? 14.672 22.25 38.531 1 78.69 250 GLN B O 1
ATOM 3911 N N . LYS B 1 251 ? 15.922 22.781 36.875 1 75.44 251 LYS B N 1
ATOM 3912 C CA . LYS B 1 251 ? 17.109 22.266 37.531 1 75.44 251 LYS B CA 1
ATOM 3913 C C . LYS B 1 251 ? 17.578 23.203 38.656 1 75.44 251 LYS B C 1
ATOM 3915 O O . LYS B 1 251 ? 18.156 22.766 39.625 1 75.44 251 LYS B O 1
ATOM 3920 N N . LYS B 1 252 ? 17.234 24.344 38.625 1 77.69 252 LYS B N 1
ATOM 3921 C CA . LYS B 1 252 ? 17.688 25.312 39.625 1 77.69 252 LYS B CA 1
ATOM 3922 C C . LYS B 1 252 ? 16.688 25.422 40.781 1 77.69 252 LYS B C 1
ATOM 3924 O O . LYS B 1 252 ? 17.016 25.938 41.844 1 77.69 252 LYS B O 1
ATOM 3929 N N . SER B 1 253 ? 15.711 24.719 40.562 1 70.12 253 SER B N 1
ATOM 3930 C CA . SER B 1 253 ? 14.758 24.734 41.656 1 70.12 253 SER B CA 1
ATOM 3931 C C . SER B 1 253 ? 14.781 23.422 42.438 1 70.12 253 SER B C 1
ATOM 3933 O O . SER B 1 253 ? 14.578 23.406 43.656 1 70.12 253 SER B O 1
#

Radius of gyration: 26.37 Å; Cα contacts (8 Å, |Δi|>4): 636; chains: 2; bounding box: 72×77×62 Å

Secondary structure (DSSP, 8-state):
---HHHHHHHHHHHHHHHHHHHHHHTTSTT--SHHHHHHHHHHHHHHHHHHHHHHHHHHHHH-GGGTTTS---SHHHHHHHHHHHHHHHHTTTT--HHHHHIIIIIIIIIHHTTTTS--TTHHHHHHHHHHTHHHHHHHHHHHHHHTTSS-HHHHHHHHHHHIIIIIHHHHHTHHHHHHHHHHTT---S-HHHHHHHHHHHHHHHHHHHHHHHHHHHHHHHHHHHHHTT--HHHHHHHHHHHHHHHHHHHHH-/---HHHHHHHHHHHHHHHHHHHHHHTTSTT--SHHHHHHHHHHHHHHHHHHHHHHHHHHHHH-GGGTTTS---SHHHHHHHHHHHHHHHHTTTT--HHHHHIIIIIIIIIHHTTTTS--TTHHHHHHHHHHTHHHHHHHHHHHHHHHTSS-HHHHHHHHHHHIIIIIHHHHHTHHHHHHHHHHTT---S-HHHHHHHHHHHHHHHHHHHHHHHHHHHHHHHHHHHHHTT--HHHHHHHHHHHHHHHHHHHHH-

pLDDT: mean 88.89, std 7.76, range [68.25, 97.88]